Protein AF-A0A7C1G3G1-F1 (afdb_monomer)

Foldseek 3Di:
DVVLVVLLVVLLVLLVLLCLLVVHCPPLVSVVLNVLSVVCVVCVVVDDPVVSVVSSVVSVVSSVVVLVVCLVDRALVSLVSLLLALQADWVVLLQVQQFPDKDWDDDDPDPDDQLQKTKIWTWDWAQFPNDTDIAIEIEIETTQHSDDVSNVSSAEELVSLVVVQVVLVVCLVVQHEYEYEQRDQYHDQDLPPVTPVVSLVVQLVSLLQRLAAYEYEFAEAHASSRSSRPQGLAYEYEQSGWHFNHQLLRQQCVVVVPDPPGDRDPVSSSVSSNVRLTGPVSCCVLLVHVYYQYAPRSGDGSPPSVSSVSVSLVRVVRLLLLQQQLVDPVSNVVLVVCQVVQPDSVSRNSDDDRSRDDPSSSVSSSVSSVVSVVVSVVSVDPPPDPPVVVVVVVVVVVVVVVVCCCVPVVVVVVVVVVVVVVVVVVVPDPDPVVVPVVVVVVVVVPPDDDDDDDDDDDDDDDDDDDDPDPPPDDVPDDPPVSVD

Structure (mmCIF, N/CA/C/O backbone):
data_AF-A0A7C1G3G1-F1
#
_entry.id   AF-A0A7C1G3G1-F1
#
loop_
_atom_site.group_PDB
_atom_site.id
_atom_site.type_symbol
_atom_site.label_atom_id
_atom_site.label_alt_id
_atom_site.label_comp_id
_atom_site.label_asym_id
_atom_site.label_entity_id
_atom_site.label_seq_id
_atom_site.pdbx_PDB_ins_code
_atom_site.Cartn_x
_atom_site.Cartn_y
_atom_site.Cartn_z
_atom_site.occupancy
_atom_site.B_iso_or_equiv
_atom_site.auth_seq_id
_atom_site.auth_comp_id
_atom_site.auth_asym_id
_atom_site.auth_atom_id
_atom_site.pdbx_PDB_model_num
ATOM 1 N N . MET A 1 1 ? 2.566 17.569 -35.378 1.00 78.25 1 MET A N 1
ATOM 2 C CA . MET A 1 1 ? 3.910 17.549 -34.764 1.00 78.25 1 MET A CA 1
ATOM 3 C C . MET A 1 1 ? 3.822 17.383 -33.258 1.00 78.25 1 MET A C 1
ATOM 5 O O . MET A 1 1 ? 4.223 16.331 -32.797 1.00 78.25 1 MET A O 1
ATOM 9 N N . ASN A 1 2 ? 3.215 18.311 -32.506 1.00 82.75 2 ASN A N 1
ATOM 10 C CA . ASN A 1 2 ? 3.097 18.172 -31.040 1.00 82.75 2 ASN A CA 1
ATOM 11 C C . ASN A 1 2 ? 2.426 16.868 -30.572 1.00 82.75 2 ASN A C 1
ATOM 13 O O . ASN A 1 2 ? 2.828 16.317 -29.555 1.00 82.75 2 ASN A O 1
ATOM 17 N N . ASP A 1 3 ? 1.438 16.363 -31.313 1.00 87.31 3 ASP A N 1
ATOM 18 C CA . ASP A 1 3 ? 0.793 15.080 -31.007 1.00 87.31 3 ASP A CA 1
ATOM 19 C C . ASP A 1 3 ? 1.755 13.883 -31.141 1.00 87.31 3 ASP A C 1
ATOM 21 O O . ASP A 1 3 ? 1.901 13.094 -30.213 1.00 87.31 3 ASP A O 1
ATOM 25 N N . PHE A 1 4 ? 2.514 13.817 -32.240 1.00 86.56 4 PHE A N 1
ATOM 26 C CA . PHE A 1 4 ? 3.537 12.786 -32.450 1.00 86.56 4 PHE A CA 1
ATOM 27 C C . PHE A 1 4 ? 4.639 12.827 -31.391 1.00 86.56 4 PHE A C 1
ATOM 29 O O . PHE A 1 4 ? 5.050 11.778 -30.912 1.00 86.56 4 PHE A O 1
ATOM 36 N N . ILE A 1 5 ? 5.066 14.022 -30.970 1.00 87.31 5 ILE A N 1
ATOM 37 C CA . ILE A 1 5 ? 6.054 14.179 -29.892 1.00 87.31 5 ILE A CA 1
ATOM 38 C C . ILE A 1 5 ? 5.519 13.580 -28.587 1.00 87.31 5 ILE A C 1
ATOM 40 O O . ILE A 1 5 ? 6.217 12.806 -27.938 1.00 87.31 5 ILE A O 1
ATOM 44 N N . LYS A 1 6 ? 4.268 13.888 -28.219 1.00 90.56 6 LYS A N 1
ATOM 45 C CA . LYS A 1 6 ? 3.639 13.332 -27.011 1.00 90.56 6 LYS A CA 1
ATOM 46 C C . LYS A 1 6 ? 3.507 11.814 -27.083 1.00 90.56 6 LYS A C 1
ATOM 48 O O . LYS A 1 6 ? 3.772 11.134 -26.096 1.00 90.56 6 LYS A O 1
ATOM 53 N N . ARG A 1 7 ? 3.100 11.274 -28.235 1.00 92.25 7 ARG A N 1
ATOM 54 C CA . ARG A 1 7 ? 3.008 9.822 -28.437 1.00 92.25 7 ARG A CA 1
ATOM 55 C C . ARG A 1 7 ? 4.378 9.151 -28.330 1.00 92.25 7 ARG A C 1
ATOM 57 O O . ARG A 1 7 ? 4.505 8.171 -27.607 1.00 92.25 7 ARG A O 1
ATOM 64 N N . LEU A 1 8 ? 5.410 9.721 -28.952 1.00 90.62 8 LEU A N 1
ATOM 65 C CA . LEU A 1 8 ? 6.776 9.201 -28.880 1.00 90.62 8 LEU A CA 1
ATOM 66 C C . LEU A 1 8 ? 7.323 9.217 -27.444 1.00 90.62 8 LEU A C 1
ATOM 68 O O . LEU A 1 8 ? 7.905 8.233 -27.004 1.00 90.62 8 LEU A O 1
ATOM 72 N N . GLN A 1 9 ? 7.064 10.282 -26.680 1.00 91.44 9 GLN A N 1
ATOM 73 C CA . GLN A 1 9 ? 7.420 10.349 -25.257 1.00 91.44 9 GLN A CA 1
ATOM 74 C C . GLN A 1 9 ? 6.722 9.260 -24.432 1.00 91.44 9 GLN A C 1
ATOM 76 O O . GLN A 1 9 ? 7.356 8.615 -23.599 1.00 91.44 9 GLN A O 1
ATOM 81 N N . LYS A 1 10 ? 5.428 9.011 -24.680 1.00 92.00 10 LYS A N 1
ATOM 82 C CA . LYS A 1 10 ? 4.694 7.915 -24.025 1.00 92.00 10 LYS A CA 1
ATOM 83 C C . LYS A 1 10 ? 5.280 6.552 -24.378 1.00 92.00 10 LYS A C 1
ATOM 85 O O . LYS A 1 10 ? 5.377 5.683 -23.517 1.00 92.00 10 LYS A O 1
ATOM 90 N N . VAL A 1 11 ? 5.668 6.359 -25.633 1.00 93.06 11 VAL A N 1
ATOM 91 C CA . VAL A 1 11 ? 6.323 5.136 -26.101 1.00 93.06 11 VAL A CA 1
ATOM 92 C C . VAL A 1 11 ? 7.673 4.935 -25.405 1.00 93.06 11 VAL A C 1
ATOM 94 O O . VAL A 1 11 ? 7.892 3.868 -24.837 1.00 93.06 11 VAL A O 1
ATOM 97 N N . GLU A 1 12 ? 8.535 5.957 -25.356 1.00 93.00 12 GLU A N 1
ATOM 98 C CA . GLU A 1 12 ? 9.813 5.911 -24.623 1.00 93.00 12 GLU A CA 1
ATOM 99 C C . GLU A 1 12 ? 9.598 5.551 -23.144 1.00 93.00 12 GLU A C 1
ATOM 101 O O . GLU A 1 12 ? 10.278 4.672 -22.612 1.00 93.00 12 GLU A O 1
ATOM 106 N N . GLN A 1 13 ? 8.610 6.170 -22.489 1.00 93.00 13 GLN A N 1
ATOM 107 C CA . GLN A 1 13 ? 8.271 5.886 -21.094 1.00 93.00 13 GLN A CA 1
ATOM 108 C C . GLN A 1 13 ? 7.817 4.433 -20.892 1.00 93.00 13 GLN A C 1
ATOM 110 O O . GLN A 1 13 ? 8.248 3.789 -19.936 1.00 93.00 13 GLN A O 1
ATOM 115 N N . ARG A 1 14 ? 6.985 3.890 -21.792 1.00 93.62 14 ARG A N 1
ATOM 116 C CA . ARG A 1 14 ? 6.524 2.489 -21.745 1.00 93.62 14 ARG A CA 1
ATOM 117 C C . ARG A 1 14 ? 7.677 1.505 -21.931 1.00 93.62 14 ARG A C 1
ATOM 119 O O . ARG A 1 14 ? 7.778 0.536 -21.182 1.00 93.62 14 ARG A O 1
ATOM 126 N N . ILE A 1 15 ? 8.585 1.777 -22.869 1.00 93.62 15 ILE A N 1
ATOM 127 C CA . ILE A 1 15 ? 9.792 0.963 -23.066 1.00 93.62 15 ILE A CA 1
ATOM 128 C C . ILE A 1 15 ? 10.674 1.008 -21.815 1.00 93.62 15 ILE A C 1
ATOM 130 O O . ILE A 1 15 ? 11.073 -0.040 -21.310 1.00 93.62 15 ILE A O 1
ATOM 134 N N . GLY A 1 16 ? 10.941 2.204 -21.281 1.00 93.69 16 GLY A N 1
ATOM 135 C CA . GLY A 1 16 ? 11.713 2.374 -20.049 1.00 93.69 16 GLY A CA 1
ATOM 136 C C . GLY A 1 16 ? 11.087 1.637 -18.863 1.00 93.69 16 GLY A C 1
ATOM 137 O O . GLY A 1 16 ? 11.796 1.006 -18.081 1.00 93.69 16 GLY A O 1
ATOM 138 N N . TYR A 1 17 ? 9.756 1.635 -18.775 1.00 94.62 17 TYR A N 1
ATOM 139 C CA . TYR A 1 17 ? 9.022 0.907 -17.747 1.00 94.62 17 TYR A CA 1
ATOM 140 C C . TYR A 1 17 ? 9.179 -0.616 -17.873 1.00 94.62 17 TYR A C 1
ATOM 142 O O . TYR A 1 17 ? 9.462 -1.286 -16.881 1.00 94.62 17 TYR A O 1
ATOM 150 N N . LEU A 1 18 ? 9.091 -1.169 -19.086 1.00 94.81 18 LEU A N 1
ATOM 151 C CA . LEU A 1 18 ? 9.344 -2.595 -19.322 1.00 94.81 18 LEU A CA 1
ATOM 152 C C . LEU A 1 18 ? 10.787 -2.995 -18.985 1.00 94.81 18 LEU A C 1
ATOM 154 O O . LEU A 1 18 ? 11.003 -4.047 -18.381 1.00 94.81 18 LEU A O 1
ATOM 158 N N . VAL A 1 19 ? 11.767 -2.150 -19.325 1.00 94.56 19 VAL A N 1
ATOM 159 C CA . VAL A 1 19 ? 13.178 -2.362 -18.957 1.00 94.56 19 VAL A CA 1
ATOM 160 C C . VAL A 1 19 ? 13.351 -2.361 -17.437 1.00 94.56 19 VAL A C 1
ATOM 162 O O . VAL A 1 19 ? 14.049 -3.227 -16.914 1.00 94.56 19 VAL A O 1
ATOM 165 N N . HIS A 1 20 ? 12.688 -1.447 -16.722 1.00 93.75 20 HIS A N 1
ATOM 166 C CA . HIS A 1 20 ? 12.688 -1.403 -15.254 1.00 93.75 20 HIS A CA 1
ATOM 167 C C . HIS A 1 20 ? 12.117 -2.687 -14.641 1.00 93.75 20 HIS A C 1
ATOM 169 O O . HIS A 1 20 ? 12.745 -3.284 -13.769 1.00 93.75 20 HIS A O 1
ATOM 175 N N . ILE A 1 21 ? 10.968 -3.163 -15.131 1.00 94.25 21 ILE A N 1
ATOM 176 C CA . ILE A 1 21 ? 10.333 -4.392 -14.629 1.00 94.25 21 ILE A CA 1
ATOM 177 C C . ILE A 1 21 ? 11.225 -5.609 -14.888 1.00 94.25 21 ILE A C 1
ATOM 179 O O . ILE A 1 21 ? 11.499 -6.387 -13.974 1.00 94.25 21 ILE A O 1
ATOM 183 N N . LYS A 1 22 ? 11.715 -5.777 -16.120 1.00 93.12 22 LYS A N 1
ATOM 184 C CA . LYS A 1 22 ? 12.529 -6.942 -16.497 1.00 93.12 22 LYS A CA 1
ATOM 185 C C . LYS A 1 22 ? 13.973 -6.853 -16.012 1.00 93.12 22 LYS A C 1
ATOM 187 O O . LYS A 1 22 ? 14.664 -7.866 -16.007 1.00 93.12 22 LYS A O 1
ATOM 192 N N . ASN A 1 23 ? 14.419 -5.672 -15.583 1.00 90.50 23 ASN A N 1
ATOM 193 C CA . ASN A 1 23 ? 15.797 -5.388 -15.186 1.00 90.50 23 ASN A CA 1
ATOM 194 C C . ASN A 1 23 ? 16.825 -5.776 -16.275 1.00 90.50 23 ASN A C 1
ATOM 196 O O . ASN A 1 23 ? 17.948 -6.182 -15.986 1.00 90.50 23 ASN A O 1
ATOM 200 N N . THR A 1 24 ? 16.417 -5.697 -17.546 1.00 88.75 24 THR A N 1
ATOM 201 C CA . THR A 1 24 ? 17.253 -5.970 -18.721 1.00 88.75 24 THR A CA 1
ATOM 202 C C . THR A 1 24 ? 16.674 -5.286 -19.959 1.00 88.75 24 THR A C 1
ATOM 204 O O . THR A 1 24 ? 15.461 -5.121 -20.085 1.00 88.75 24 THR A O 1
ATOM 207 N N . ASN A 1 25 ? 17.541 -4.921 -20.902 1.00 86.56 25 ASN A N 1
ATOM 208 C CA . ASN A 1 25 ? 17.170 -4.356 -22.203 1.00 86.56 25 ASN A CA 1
ATOM 209 C C . ASN A 1 25 ? 17.058 -5.412 -23.320 1.00 86.56 25 ASN A C 1
ATOM 211 O O . ASN A 1 25 ? 16.616 -5.096 -24.422 1.00 86.56 25 ASN A O 1
ATOM 215 N N . SER A 1 26 ? 17.451 -6.662 -23.059 1.00 86.25 26 SER A N 1
ATOM 216 C CA . SER A 1 26 ? 17.442 -7.737 -24.061 1.00 86.25 26 SER A CA 1
ATOM 217 C C . SER A 1 26 ? 16.112 -8.490 -24.147 1.00 86.25 26 SER A C 1
ATOM 219 O O . SER A 1 26 ? 15.889 -9.253 -25.087 1.00 86.25 26 SER A O 1
ATOM 221 N N . TRP A 1 27 ? 15.210 -8.289 -23.185 1.00 89.31 27 TRP A N 1
ATOM 222 C CA . TRP A 1 27 ? 13.922 -8.974 -23.164 1.00 89.31 27 TRP A CA 1
ATOM 223 C C . TRP A 1 27 ? 13.028 -8.483 -24.306 1.00 89.31 27 TRP A C 1
ATOM 225 O O . TRP A 1 27 ? 12.878 -7.283 -24.499 1.00 89.31 27 TRP A O 1
ATOM 235 N N . GLY A 1 28 ? 12.442 -9.400 -25.079 1.00 83.31 28 GLY A N 1
ATOM 236 C CA . GLY A 1 28 ? 11.433 -9.063 -26.091 1.00 83.31 28 GLY A CA 1
ATOM 237 C C . GLY A 1 28 ? 11.884 -8.087 -27.186 1.00 83.31 28 GLY A C 1
ATOM 238 O O . GLY A 1 28 ? 11.034 -7.417 -27.759 1.00 83.31 28 GLY A O 1
ATOM 239 N N . ASN A 1 29 ? 13.187 -7.991 -27.478 1.00 87.88 29 ASN A N 1
ATOM 240 C CA . ASN A 1 29 ? 13.772 -6.992 -28.385 1.00 87.88 29 ASN A CA 1
ATOM 241 C C . ASN A 1 29 ? 13.572 -5.528 -27.934 1.00 87.88 29 ASN A C 1
ATOM 243 O O . ASN A 1 29 ? 13.525 -4.626 -28.766 1.00 87.88 29 ASN A O 1
ATOM 247 N N . LEU A 1 30 ? 13.479 -5.254 -26.627 1.00 90.44 30 LEU A N 1
ATOM 248 C CA . LEU A 1 30 ? 13.356 -3.878 -26.120 1.00 90.44 30 LEU A CA 1
ATOM 249 C C . LEU A 1 30 ? 14.472 -2.955 -26.637 1.00 90.44 30 LEU A C 1
ATOM 251 O O . LEU A 1 30 ? 14.193 -1.811 -26.984 1.00 90.44 30 LEU A O 1
ATOM 255 N N . SER A 1 31 ? 15.702 -3.455 -26.771 1.00 90.81 31 SER A N 1
ATOM 256 C CA . SER A 1 31 ? 16.822 -2.700 -27.343 1.00 90.81 31 SER A CA 1
ATOM 257 C C . SER A 1 31 ? 16.585 -2.237 -28.785 1.00 90.81 31 SER A C 1
ATOM 259 O O . SER A 1 31 ? 16.980 -1.123 -29.129 1.00 90.81 31 SER A O 1
ATOM 261 N N . SER A 1 32 ? 15.916 -3.036 -29.627 1.00 91.00 32 SER A N 1
ATOM 262 C CA . SER A 1 32 ? 15.587 -2.604 -30.991 1.00 91.00 32 SER A CA 1
ATOM 263 C C . SER A 1 32 ? 14.496 -1.542 -30.973 1.00 91.00 32 SER A C 1
ATOM 265 O O . SER A 1 32 ? 14.632 -0.535 -31.651 1.00 91.00 32 SER A O 1
ATOM 267 N N . PHE A 1 33 ? 13.467 -1.702 -30.132 1.00 91.38 33 PHE A N 1
ATOM 268 C CA . PHE A 1 33 ? 12.423 -0.685 -29.980 1.00 91.38 33 PHE A CA 1
ATOM 269 C C . PHE A 1 33 ? 12.975 0.649 -29.457 1.00 91.38 33 PHE A C 1
ATOM 271 O O . PHE A 1 33 ? 12.509 1.702 -29.888 1.00 91.38 33 PHE A O 1
ATOM 278 N N . GLN A 1 34 ? 13.978 0.627 -28.569 1.00 90.81 34 GLN A N 1
ATOM 279 C CA . GLN A 1 34 ? 14.688 1.838 -28.134 1.00 90.81 34 GLN A CA 1
ATOM 280 C C . GLN A 1 34 ? 15.394 2.521 -29.309 1.00 90.81 34 GLN A C 1
ATOM 282 O O . GLN A 1 34 ? 15.187 3.713 -29.528 1.00 90.81 34 GLN A O 1
ATOM 287 N N . ALA A 1 35 ? 16.161 1.762 -30.097 1.00 91.50 35 ALA A N 1
ATOM 288 C CA . ALA A 1 35 ? 16.856 2.287 -31.270 1.00 91.50 35 ALA A CA 1
ATOM 289 C C . ALA A 1 35 ? 15.880 2.834 -32.328 1.00 91.50 35 ALA A C 1
ATOM 291 O O . ALA A 1 35 ? 16.115 3.901 -32.895 1.00 91.50 35 ALA A O 1
ATOM 292 N N . ASP A 1 36 ? 14.756 2.149 -32.553 1.00 90.44 36 ASP A N 1
ATOM 293 C CA . ASP A 1 36 ? 13.708 2.589 -33.475 1.00 90.44 36 ASP A CA 1
ATOM 294 C C . ASP A 1 36 ? 13.065 3.904 -33.000 1.00 90.44 36 ASP A C 1
ATOM 296 O O . ASP A 1 36 ? 12.832 4.809 -33.804 1.00 90.44 36 ASP A O 1
ATOM 300 N N . CYS A 1 37 ? 12.825 4.054 -31.692 1.00 90.50 37 CYS A N 1
ATOM 301 C CA . CYS A 1 37 ? 12.308 5.298 -31.117 1.00 90.50 37 CYS A CA 1
ATOM 302 C C . CYS A 1 37 ? 13.300 6.455 -31.252 1.00 90.50 37 CYS A C 1
ATOM 304 O O . CYS A 1 37 ? 12.902 7.552 -31.647 1.00 90.50 37 CYS A O 1
ATOM 306 N N . GLU A 1 38 ? 14.584 6.218 -30.974 1.00 90.31 38 GLU A N 1
ATOM 307 C CA . GLU A 1 38 ? 15.638 7.221 -31.155 1.00 90.31 38 GLU A CA 1
ATOM 308 C C . GLU A 1 38 ? 15.768 7.640 -32.623 1.00 90.31 38 GLU A C 1
ATOM 310 O O . GLU A 1 38 ? 15.853 8.832 -32.931 1.00 90.31 38 GLU A O 1
ATOM 315 N N . HIS A 1 39 ? 15.707 6.679 -33.547 1.00 90.56 39 HIS A N 1
ATOM 316 C CA . HIS A 1 39 ? 15.705 6.959 -34.978 1.00 90.56 39 HIS A CA 1
ATOM 317 C C . HIS A 1 39 ? 14.499 7.819 -35.380 1.00 90.56 39 HIS A C 1
ATOM 319 O O . HIS A 1 39 ? 14.674 8.837 -36.051 1.00 90.56 39 HIS A O 1
ATOM 325 N N . LEU A 1 40 ? 13.285 7.466 -34.939 1.00 88.50 40 LEU A N 1
ATOM 326 C CA . LEU A 1 40 ? 12.081 8.260 -35.216 1.00 88.50 40 LEU A CA 1
ATOM 327 C C . LEU A 1 40 ? 12.160 9.670 -34.629 1.00 88.50 40 LEU A C 1
ATOM 329 O O . LEU A 1 40 ? 11.680 10.611 -35.258 1.00 88.50 40 LEU A O 1
ATOM 333 N N . LYS A 1 41 ? 12.782 9.837 -33.459 1.00 87.88 41 LYS A N 1
ATOM 334 C CA . LYS A 1 41 ? 12.999 11.144 -32.826 1.00 87.88 41 LYS A CA 1
ATOM 335 C C . LYS A 1 41 ? 13.903 12.038 -33.670 1.00 87.88 41 LYS A C 1
ATOM 337 O O . LYS A 1 41 ? 13.589 13.211 -33.865 1.00 87.88 41 LYS A O 1
ATOM 342 N N . ASN A 1 42 ? 14.990 11.472 -34.193 1.00 88.19 42 ASN A N 1
ATOM 343 C CA . ASN A 1 42 ? 15.970 12.188 -35.008 1.00 88.19 42 ASN A CA 1
ATOM 344 C C . ASN A 1 42 ? 15.436 12.501 -36.413 1.00 88.19 42 ASN A C 1
ATOM 346 O O . ASN A 1 42 ? 15.626 13.608 -36.904 1.00 88.19 42 ASN A O 1
ATOM 350 N N . ALA A 1 43 ? 14.716 11.562 -37.032 1.00 87.38 43 ALA A N 1
ATOM 351 C CA . ALA A 1 43 ? 14.161 11.707 -38.379 1.00 87.38 43 ALA A CA 1
ATOM 352 C C . ALA A 1 43 ? 12.785 12.410 -38.415 1.00 87.38 43 ALA A C 1
ATOM 354 O O . ALA A 1 43 ? 12.192 12.575 -39.482 1.00 87.38 43 ALA A O 1
ATOM 355 N N . MET A 1 44 ? 12.254 12.837 -37.263 1.00 82.94 44 MET A N 1
ATOM 356 C CA . MET A 1 44 ? 10.877 13.330 -37.121 1.00 82.94 44 MET A CA 1
ATOM 357 C C . MET A 1 44 ? 10.545 14.516 -38.043 1.00 82.94 44 MET A C 1
ATOM 359 O O . MET A 1 44 ? 9.398 14.659 -38.467 1.00 82.94 44 MET A O 1
ATOM 363 N N . PHE A 1 45 ? 11.523 15.379 -38.331 1.00 82.56 45 PHE A N 1
ATOM 364 C CA . PHE A 1 45 ? 11.342 16.570 -39.171 1.00 82.56 45 PHE A CA 1
ATOM 365 C C . PHE A 1 45 ? 11.585 16.314 -40.665 1.00 82.56 45 PHE A C 1
ATOM 367 O O . PHE A 1 45 ? 11.151 17.123 -41.484 1.00 82.56 45 PHE A O 1
ATOM 374 N N . ASP A 1 46 ? 12.201 15.181 -41.009 1.00 84.81 46 ASP A N 1
ATOM 375 C CA . ASP A 1 46 ? 12.594 14.831 -42.379 1.00 84.81 46 ASP A CA 1
ATOM 376 C C . ASP A 1 46 ? 11.618 13.839 -43.042 1.00 84.81 46 ASP A C 1
ATOM 378 O O . ASP A 1 46 ? 11.642 13.637 -44.257 1.00 84.81 46 ASP A O 1
ATOM 382 N N . MET A 1 47 ? 10.736 13.211 -42.256 1.00 83.81 47 MET A N 1
ATOM 383 C CA . MET A 1 47 ? 9.783 12.198 -42.719 1.00 83.81 47 MET A CA 1
ATOM 384 C C . MET A 1 47 ? 8.397 12.778 -43.037 1.00 83.81 47 MET A C 1
ATOM 386 O O . MET A 1 47 ? 7.928 13.731 -42.411 1.00 83.81 47 MET A O 1
ATOM 390 N N . SER A 1 48 ? 7.682 12.150 -43.981 1.00 87.69 48 SER A N 1
ATOM 391 C CA . SER A 1 48 ? 6.266 12.465 -44.203 1.00 87.69 48 SER A CA 1
ATOM 392 C C . SER A 1 48 ? 5.417 12.050 -42.997 1.00 87.69 48 SER A C 1
ATOM 394 O O . SER A 1 48 ? 5.729 11.088 -42.286 1.00 87.69 48 SER A O 1
ATOM 396 N N . ARG A 1 49 ? 4.308 12.761 -42.766 1.00 85.81 49 ARG A N 1
ATOM 397 C CA . ARG A 1 49 ? 3.429 12.511 -41.611 1.00 85.81 49 ARG A CA 1
ATOM 398 C C . ARG A 1 49 ? 2.817 11.115 -41.645 1.00 85.81 49 ARG A C 1
ATOM 400 O O . ARG A 1 49 ? 2.671 10.492 -40.600 1.00 85.81 49 ARG A O 1
ATOM 407 N N . GLU A 1 50 ? 2.489 10.625 -42.833 1.00 87.69 50 GLU A N 1
ATOM 408 C CA . GLU A 1 50 ? 1.902 9.303 -43.047 1.00 87.69 50 GLU A CA 1
ATOM 409 C C . GLU A 1 50 ? 2.903 8.205 -42.686 1.00 87.69 50 GLU A C 1
ATOM 411 O O . GLU A 1 50 ? 2.540 7.211 -42.058 1.00 87.69 50 GLU A O 1
ATOM 416 N N . ARG A 1 51 ? 4.180 8.401 -43.039 1.00 87.56 51 ARG A N 1
ATOM 417 C CA . ARG A 1 51 ? 5.234 7.444 -42.715 1.00 87.56 51 ARG A CA 1
ATOM 418 C C . ARG A 1 51 ? 5.544 7.436 -41.221 1.00 87.56 51 ARG A C 1
ATOM 420 O O . ARG A 1 51 ? 5.642 6.360 -40.640 1.00 87.56 51 ARG A O 1
ATOM 427 N N . LEU A 1 52 ? 5.637 8.618 -40.610 1.00 87.19 52 LEU A N 1
ATOM 428 C CA . LEU A 1 52 ? 5.854 8.770 -39.171 1.00 87.19 52 LEU A CA 1
ATOM 429 C C . LEU A 1 52 ? 4.737 8.096 -38.362 1.00 87.19 52 LEU A C 1
ATOM 431 O O . LEU A 1 52 ? 5.023 7.359 -37.425 1.00 87.19 52 LEU A O 1
ATOM 435 N N . ALA A 1 53 ? 3.475 8.306 -38.751 1.00 89.38 53 ALA A N 1
ATOM 436 C CA . ALA A 1 53 ? 2.333 7.658 -38.113 1.00 89.38 53 ALA A CA 1
ATOM 437 C C . ALA A 1 53 ? 2.400 6.129 -38.245 1.00 89.38 53 ALA A C 1
ATOM 439 O O . ALA A 1 53 ? 2.279 5.428 -37.247 1.00 89.38 53 ALA A O 1
ATOM 440 N N . ALA A 1 54 ? 2.668 5.614 -39.449 1.00 91.56 54 ALA A N 1
ATOM 441 C CA . ALA A 1 54 ? 2.728 4.176 -39.691 1.00 91.56 54 ALA A CA 1
ATOM 442 C C . ALA A 1 54 ? 3.853 3.476 -38.911 1.00 91.56 54 ALA A C 1
ATOM 444 O O . ALA A 1 54 ? 3.664 2.359 -38.432 1.00 91.56 54 ALA A O 1
ATOM 445 N N . ASP A 1 55 ? 5.031 4.092 -38.799 1.00 90.19 55 ASP A N 1
ATOM 446 C CA . ASP A 1 55 ? 6.143 3.503 -38.049 1.00 90.19 55 ASP A CA 1
ATOM 447 C C . ASP A 1 55 ? 5.919 3.608 -36.528 1.00 90.19 55 ASP A C 1
ATOM 449 O O . ASP A 1 55 ? 6.212 2.659 -35.801 1.00 90.19 55 ASP A O 1
ATOM 453 N N . LEU A 1 56 ? 5.285 4.684 -36.051 1.00 91.31 56 LEU A N 1
ATOM 454 C CA . LEU A 1 56 ? 4.883 4.819 -34.650 1.00 91.31 56 LEU A CA 1
ATOM 455 C C . LEU A 1 56 ? 3.805 3.799 -34.248 1.00 91.31 56 LEU A C 1
ATOM 457 O O . LEU A 1 56 ? 3.932 3.162 -33.205 1.00 91.31 56 LEU A O 1
ATOM 461 N N . ASP A 1 57 ? 2.794 3.581 -35.093 1.00 93.44 57 ASP A N 1
ATOM 462 C CA . ASP A 1 57 ? 1.734 2.592 -34.852 1.00 93.44 57 ASP A CA 1
ATOM 463 C C . ASP A 1 57 ? 2.303 1.164 -34.756 1.00 93.44 57 ASP A C 1
ATOM 465 O O . ASP A 1 57 ? 1.855 0.358 -33.932 1.00 93.44 57 ASP A O 1
ATOM 469 N N . LYS A 1 58 ? 3.329 0.839 -35.559 1.00 93.44 58 LYS A N 1
ATOM 470 C CA . LYS A 1 58 ? 4.034 -0.453 -35.473 1.00 93.44 58 LYS A CA 1
ATOM 471 C C . LYS A 1 58 ? 4.722 -0.629 -34.124 1.00 93.44 58 LYS A C 1
ATOM 473 O O . LYS A 1 58 ? 4.587 -1.691 -33.516 1.00 93.44 58 LYS A O 1
ATOM 478 N N . ILE A 1 59 ? 5.438 0.394 -33.655 1.00 92.69 59 ILE A N 1
ATOM 479 C CA . ILE A 1 59 ? 6.129 0.358 -32.361 1.00 92.69 59 ILE A CA 1
ATOM 480 C C . ILE A 1 59 ? 5.112 0.255 -31.221 1.00 92.69 59 ILE A C 1
ATOM 482 O O . ILE A 1 59 ? 5.247 -0.609 -30.357 1.00 92.69 59 ILE A O 1
ATOM 486 N N . GLU A 1 60 ? 4.052 1.065 -31.242 1.00 93.81 60 GLU A N 1
ATOM 487 C CA . GLU A 1 60 ? 2.993 1.030 -30.227 1.00 93.81 60 GLU A CA 1
ATOM 488 C C . GLU A 1 60 ? 2.307 -0.341 -30.151 1.00 93.81 60 GLU A C 1
ATOM 490 O O . GLU A 1 60 ? 2.063 -0.843 -29.050 1.00 93.81 60 GLU A O 1
ATOM 495 N N . THR A 1 61 ? 2.044 -0.970 -31.301 1.00 95.12 61 THR A N 1
ATOM 496 C CA . THR A 1 61 ? 1.466 -2.321 -31.378 1.00 95.12 61 THR A CA 1
ATOM 497 C C . THR A 1 61 ? 2.430 -3.373 -30.830 1.00 95.12 61 THR A C 1
ATOM 499 O O . THR A 1 61 ? 2.021 -4.243 -30.058 1.00 95.12 61 THR A O 1
ATOM 502 N N . GLY A 1 62 ? 3.716 -3.284 -31.188 1.00 94.00 62 GLY A N 1
ATOM 503 C CA . GLY A 1 62 ? 4.759 -4.179 -30.684 1.00 94.00 62 GLY A CA 1
ATOM 504 C C . GLY A 1 62 ? 4.910 -4.094 -29.164 1.00 94.00 62 GLY A C 1
ATOM 505 O O . GLY A 1 62 ? 4.916 -5.118 -28.483 1.00 94.00 62 GLY A O 1
ATOM 506 N N . ILE A 1 63 ? 4.934 -2.879 -28.616 1.00 93.69 63 ILE A N 1
ATOM 507 C CA . ILE A 1 63 ? 5.017 -2.650 -27.169 1.00 93.69 63 ILE A CA 1
ATOM 508 C C . ILE A 1 63 ? 3.757 -3.143 -26.467 1.00 93.69 63 ILE A C 1
ATOM 510 O O . ILE A 1 63 ? 3.871 -3.837 -25.465 1.00 93.69 63 ILE A O 1
ATOM 514 N N . ALA A 1 64 ? 2.564 -2.866 -26.999 1.00 93.94 64 ALA A N 1
ATOM 515 C CA . ALA A 1 64 ? 1.318 -3.356 -26.406 1.00 93.94 64 ALA A CA 1
ATOM 516 C C . ALA A 1 64 ? 1.266 -4.895 -26.341 1.00 93.94 64 ALA A C 1
ATOM 518 O O . ALA A 1 64 ? 0.712 -5.466 -25.401 1.00 93.94 64 ALA A O 1
ATOM 519 N N . PHE A 1 65 ? 1.850 -5.581 -27.326 1.00 94.06 65 PHE A N 1
ATOM 520 C CA . PHE A 1 65 ? 2.001 -7.034 -27.292 1.00 94.06 65 PHE A CA 1
ATOM 521 C C . PHE A 1 65 ? 2.986 -7.486 -26.203 1.00 94.06 65 PHE A C 1
ATOM 523 O O . PHE A 1 65 ? 2.681 -8.409 -25.445 1.00 94.06 65 PHE A O 1
ATOM 530 N N . LEU A 1 66 ? 4.143 -6.827 -26.094 1.00 93.62 66 LEU A N 1
ATOM 531 C CA . LEU A 1 66 ? 5.127 -7.121 -25.050 1.00 93.62 66 LEU A CA 1
ATOM 532 C C . LEU A 1 66 ? 4.573 -6.874 -23.648 1.00 93.62 66 LEU A C 1
ATOM 534 O O . LEU A 1 66 ? 4.775 -7.695 -22.766 1.00 93.62 66 LEU A O 1
ATOM 538 N N . GLU A 1 67 ? 3.834 -5.794 -23.443 1.00 94.31 67 GLU A N 1
ATOM 539 C CA . GLU A 1 67 ? 3.191 -5.473 -22.171 1.00 94.31 67 GLU A CA 1
ATOM 540 C C . GLU A 1 67 ? 2.239 -6.587 -21.710 1.00 94.31 67 GLU A C 1
ATOM 542 O O . GLU A 1 67 ? 2.348 -7.059 -20.580 1.00 94.31 67 GLU A O 1
ATOM 547 N N . LYS A 1 68 ? 1.382 -7.098 -22.606 1.00 94.38 68 LYS A N 1
ATOM 548 C CA . LYS A 1 68 ? 0.502 -8.246 -22.314 1.00 94.38 68 LYS A CA 1
ATOM 549 C C . LYS A 1 68 ? 1.285 -9.512 -21.982 1.00 94.38 68 LYS A C 1
ATOM 551 O O . LYS A 1 68 ? 0.982 -10.189 -21.007 1.00 94.38 68 LYS A O 1
ATOM 556 N N . ARG A 1 69 ? 2.328 -9.808 -22.758 1.00 93.88 69 ARG A N 1
ATOM 557 C CA . ARG A 1 69 ? 3.197 -10.964 -22.505 1.00 93.88 69 ARG A CA 1
ATOM 558 C C . ARG A 1 69 ? 3.966 -10.836 -21.186 1.00 93.88 69 ARG A C 1
ATOM 560 O O . ARG A 1 69 ? 4.271 -11.844 -20.555 1.00 93.88 69 ARG A O 1
ATOM 567 N N . CYS A 1 70 ? 4.322 -9.615 -20.794 1.00 93.31 70 CYS A N 1
ATOM 568 C CA . CYS A 1 70 ? 4.967 -9.336 -19.519 1.00 93.31 70 CYS A CA 1
ATOM 569 C C . CYS A 1 70 ? 4.012 -9.648 -18.363 1.00 93.31 70 CYS A C 1
ATOM 571 O O . CYS A 1 70 ? 4.412 -10.367 -17.452 1.00 93.31 70 CYS A O 1
ATOM 573 N N . GLU A 1 71 ? 2.767 -9.171 -18.449 1.00 92.94 71 GLU A N 1
ATOM 574 C CA . GLU A 1 71 ? 1.710 -9.370 -17.448 1.00 92.94 71 GLU A CA 1
ATOM 575 C C . GLU A 1 71 ? 1.427 -10.858 -17.174 1.00 92.94 71 GLU A C 1
ATOM 577 O O . GLU A 1 71 ? 1.403 -11.292 -16.023 1.00 92.94 71 GLU A O 1
ATOM 582 N N . GLU A 1 72 ? 1.284 -11.666 -18.230 1.00 91.12 72 GLU A N 1
ATOM 583 C CA . GLU A 1 72 ? 0.990 -13.107 -18.130 1.00 91.12 72 GLU A CA 1
ATOM 584 C C . GLU A 1 72 ? 2.066 -13.907 -17.373 1.00 91.12 72 GLU A C 1
ATOM 586 O O . GLU A 1 72 ? 1.780 -14.973 -16.827 1.00 91.12 72 GLU A O 1
ATOM 591 N N . GLY A 1 73 ? 3.303 -13.406 -17.351 1.00 88.12 73 GLY A N 1
ATOM 592 C CA . GLY A 1 73 ? 4.471 -14.091 -16.802 1.00 88.12 73 GLY A CA 1
ATOM 593 C C . GLY A 1 73 ? 5.166 -13.347 -15.665 1.00 88.12 73 GLY A C 1
ATOM 594 O O . GLY A 1 73 ? 6.358 -13.578 -15.470 1.00 88.12 73 GLY A O 1
ATOM 595 N N . LEU A 1 74 ? 4.473 -12.444 -14.958 1.00 94.31 74 LEU A N 1
ATOM 596 C CA . LEU A 1 74 ? 5.077 -11.649 -13.884 1.00 94.31 74 LEU A CA 1
ATOM 597 C C . LEU A 1 74 ? 5.600 -12.525 -12.741 1.00 94.31 74 LEU A C 1
ATOM 599 O O . LEU A 1 74 ? 4.829 -13.202 -12.053 1.00 94.31 74 LEU A O 1
ATOM 603 N N . THR A 1 75 ? 6.904 -12.442 -12.483 1.00 95.12 75 THR A N 1
ATOM 604 C CA . THR A 1 75 ? 7.516 -13.067 -11.302 1.00 95.12 75 THR A CA 1
ATOM 605 C C . THR A 1 75 ? 7.247 -12.238 -10.035 1.00 95.12 75 THR A C 1
ATOM 607 O O . THR A 1 75 ? 6.964 -11.038 -10.120 1.00 95.12 75 THR A O 1
ATOM 610 N N . PRO A 1 76 ? 7.367 -12.816 -8.823 1.00 95.94 76 PRO A N 1
ATOM 611 C CA . PRO A 1 76 ? 7.233 -12.055 -7.580 1.00 95.94 76 PRO A CA 1
ATOM 612 C C . PRO A 1 76 ? 8.202 -10.871 -7.485 1.00 95.94 76 PRO A C 1
ATOM 614 O O . PRO A 1 76 ? 7.817 -9.801 -7.024 1.00 95.94 76 PRO A O 1
ATOM 617 N N . MET A 1 77 ? 9.438 -11.019 -7.974 1.00 95.56 77 MET A N 1
ATOM 618 C CA . MET A 1 77 ? 10.407 -9.919 -7.977 1.00 95.56 77 MET A CA 1
ATOM 619 C C . MET A 1 77 ? 10.054 -8.832 -9.004 1.00 95.56 77 MET A C 1
ATOM 621 O O . MET A 1 77 ? 10.283 -7.649 -8.764 1.00 95.56 77 MET A O 1
ATOM 625 N N . GLU A 1 78 ? 9.458 -9.200 -10.137 1.00 96.00 78 GLU A N 1
ATOM 626 C CA . GLU A 1 78 ? 8.945 -8.228 -11.109 1.00 96.00 78 GLU A CA 1
ATOM 627 C C . GLU A 1 78 ? 7.773 -7.421 -10.535 1.00 96.00 78 GLU A C 1
ATOM 629 O O . GLU A 1 78 ? 7.733 -6.206 -10.721 1.00 96.00 78 GLU A O 1
ATOM 634 N N . ARG A 1 79 ? 6.891 -8.049 -9.743 1.00 96.88 79 ARG A N 1
ATOM 635 C CA . ARG A 1 79 ? 5.845 -7.347 -8.972 1.00 96.88 79 ARG A CA 1
ATOM 636 C C . ARG A 1 79 ? 6.441 -6.357 -7.967 1.00 96.88 79 ARG A C 1
ATOM 638 O O . ARG A 1 79 ? 6.018 -5.207 -7.914 1.00 96.88 79 ARG A O 1
ATOM 645 N N . VAL A 1 80 ? 7.503 -6.742 -7.252 1.00 96.19 80 VAL A N 1
ATOM 646 C CA . VAL A 1 80 ? 8.253 -5.817 -6.375 1.00 96.19 80 VAL A CA 1
ATOM 647 C C . VAL A 1 80 ? 8.774 -4.606 -7.162 1.00 96.19 80 VAL A C 1
ATOM 649 O O . VAL A 1 80 ? 8.666 -3.474 -6.693 1.00 96.19 80 VAL A O 1
ATOM 652 N N . ARG A 1 81 ? 9.301 -4.807 -8.377 1.00 95.94 81 ARG A N 1
ATOM 653 C CA . ARG A 1 81 ? 9.781 -3.707 -9.235 1.00 95.94 81 ARG A CA 1
ATOM 654 C C . ARG A 1 81 ? 8.640 -2.814 -9.734 1.00 95.94 81 ARG A C 1
ATOM 656 O O . ARG A 1 81 ? 8.837 -1.600 -9.792 1.00 95.94 81 ARG A O 1
ATOM 663 N N . ILE A 1 82 ? 7.469 -3.376 -10.050 1.00 96.50 82 ILE A N 1
ATOM 664 C CA . ILE A 1 82 ? 6.250 -2.609 -10.375 1.00 96.50 82 ILE A CA 1
ATOM 665 C C . ILE A 1 82 ? 5.882 -1.696 -9.201 1.00 96.50 82 ILE A C 1
ATOM 667 O O . ILE A 1 82 ? 5.711 -0.492 -9.393 1.00 96.50 82 ILE A O 1
ATOM 671 N N . VAL A 1 83 ? 5.833 -2.255 -7.988 1.00 95.69 83 VAL A N 1
ATOM 672 C CA . VAL A 1 83 ? 5.471 -1.532 -6.760 1.00 95.69 83 VAL A CA 1
ATOM 673 C C . VAL A 1 83 ? 6.443 -0.396 -6.451 1.00 95.69 83 VAL A C 1
ATOM 675 O O . VAL A 1 83 ? 6.018 0.696 -6.098 1.00 95.69 83 VAL A O 1
ATOM 678 N N . ARG A 1 84 ? 7.744 -0.626 -6.639 1.00 93.56 84 ARG A 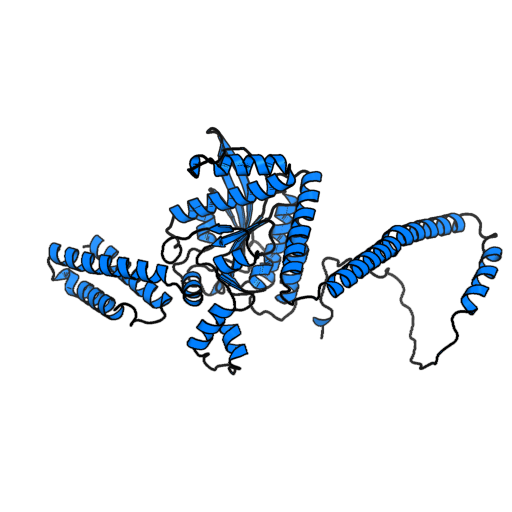N 1
ATOM 679 C CA . ARG A 1 84 ? 8.795 0.367 -6.366 1.00 93.56 84 ARG A CA 1
ATOM 680 C C . ARG A 1 84 ? 9.034 1.354 -7.511 1.00 93.56 84 ARG A C 1
ATOM 682 O O . ARG A 1 84 ? 10.024 2.083 -7.499 1.00 93.56 84 ARG A O 1
ATOM 689 N N . SER A 1 85 ? 8.191 1.355 -8.541 1.00 93.81 85 SER A N 1
ATOM 690 C CA . SER A 1 85 ? 8.344 2.291 -9.651 1.00 93.81 85 SER A CA 1
ATOM 691 C C . SER A 1 85 ? 7.895 3.703 -9.259 1.00 93.81 85 SER A C 1
ATOM 693 O O . SER A 1 85 ? 6.796 3.848 -8.730 1.00 93.81 85 SER A O 1
ATOM 695 N N . PRO A 1 86 ? 8.640 4.761 -9.635 1.00 90.62 86 PRO A N 1
ATOM 696 C CA . PRO A 1 86 ? 8.189 6.147 -9.465 1.00 90.62 86 PRO A CA 1
ATOM 697 C C . PRO A 1 86 ? 6.891 6.481 -10.215 1.00 90.62 86 PRO A C 1
ATOM 699 O O . PRO A 1 86 ? 6.223 7.458 -9.892 1.00 90.62 86 PRO A O 1
ATOM 702 N N . LEU A 1 87 ? 6.541 5.684 -11.233 1.00 92.44 87 LEU A N 1
ATOM 703 C CA . LEU A 1 87 ? 5.303 5.850 -12.000 1.00 92.44 87 LEU A CA 1
ATOM 704 C C . LEU A 1 87 ? 4.068 5.314 -11.272 1.00 92.44 87 LEU A C 1
ATOM 706 O O . LEU A 1 87 ? 2.952 5.557 -11.729 1.00 92.44 87 LEU A O 1
ATOM 710 N N . ARG A 1 88 ? 4.258 4.551 -10.192 1.00 94.88 88 ARG A N 1
ATOM 711 C CA . ARG A 1 88 ? 3.155 4.064 -9.374 1.00 94.88 88 ARG A CA 1
ATOM 712 C C . ARG A 1 88 ? 2.514 5.230 -8.629 1.00 94.88 88 ARG A C 1
ATOM 714 O O . ARG A 1 88 ? 3.185 6.195 -8.270 1.00 94.88 88 ARG A O 1
ATOM 721 N N . PHE A 1 89 ? 1.210 5.126 -8.409 1.00 96.56 89 PHE A N 1
ATOM 722 C CA . PHE A 1 89 ? 0.489 6.062 -7.557 1.00 96.56 89 PHE A CA 1
ATOM 723 C C . PHE A 1 89 ? 1.007 6.028 -6.107 1.00 96.56 89 PHE A C 1
ATOM 725 O O . PHE A 1 89 ? 1.481 5.006 -5.607 1.00 96.56 89 PHE A O 1
ATOM 732 N N . SER A 1 90 ? 0.853 7.154 -5.430 1.00 96.38 90 SER A N 1
ATOM 733 C CA . SER A 1 90 ? 1.176 7.394 -4.029 1.00 96.38 90 SER A CA 1
ATOM 734 C C . SER A 1 90 ? -0.089 7.452 -3.158 1.00 96.38 90 SER A C 1
ATOM 736 O O . SER A 1 90 ? -1.219 7.338 -3.648 1.00 96.38 90 SER A O 1
ATOM 738 N N . LEU A 1 91 ? 0.063 7.629 -1.842 1.00 96.94 91 LEU A N 1
ATOM 739 C CA . LEU A 1 91 ? -1.084 7.831 -0.950 1.00 96.94 91 LEU A CA 1
ATOM 740 C C . LEU A 1 91 ? -1.755 9.184 -1.225 1.00 96.94 91 LEU A C 1
ATOM 742 O O . LEU A 1 91 ? -2.980 9.291 -1.155 1.00 96.94 91 LEU A O 1
ATOM 746 N N . LYS A 1 92 ? -0.988 10.199 -1.613 1.00 95.88 92 LYS A N 1
ATOM 747 C CA . LYS A 1 92 ? -1.517 11.494 -2.025 1.00 95.88 92 LYS A CA 1
ATOM 748 C C . LYS A 1 92 ? -2.436 11.373 -3.243 1.00 95.88 92 LYS A C 1
ATOM 750 O O . LYS A 1 92 ? -3.540 11.910 -3.205 1.00 95.88 92 LYS A O 1
ATOM 755 N N . ASP A 1 93 ? -2.052 10.593 -4.254 1.00 97.19 93 ASP A N 1
ATOM 756 C CA . ASP A 1 93 ? -2.919 10.340 -5.417 1.00 97.19 93 ASP A CA 1
ATOM 757 C C . ASP A 1 93 ? -4.234 9.665 -5.004 1.00 97.19 93 ASP A C 1
ATOM 759 O O . ASP A 1 93 ? -5.304 9.988 -5.521 1.00 97.19 93 ASP A O 1
ATOM 763 N N . ILE A 1 94 ? -4.186 8.750 -4.030 1.00 97.62 94 ILE A N 1
ATOM 764 C CA . ILE A 1 94 ? -5.395 8.149 -3.461 1.0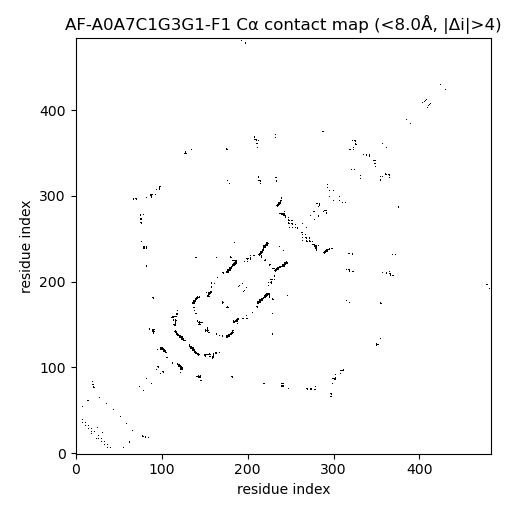0 97.62 94 ILE A CA 1
ATOM 765 C C . ILE A 1 94 ? -6.241 9.200 -2.745 1.00 97.62 94 ILE A C 1
ATOM 767 O O . ILE A 1 94 ? -7.452 9.224 -2.941 1.00 97.62 94 ILE A O 1
ATOM 771 N N . LEU A 1 95 ? -5.648 10.060 -1.916 1.00 97.12 95 LEU A N 1
ATOM 772 C CA . LEU A 1 95 ? -6.387 11.108 -1.208 1.00 97.12 95 LEU A CA 1
ATOM 773 C C . LEU A 1 95 ? -7.129 12.035 -2.177 1.00 97.12 95 LEU A C 1
ATOM 775 O O . LEU A 1 95 ? -8.295 12.342 -1.940 1.00 97.12 95 LEU A O 1
ATOM 779 N N . GLU A 1 96 ? -6.482 12.405 -3.281 1.00 96.00 96 GLU A N 1
ATOM 780 C CA . GLU A 1 96 ? -7.038 13.289 -4.308 1.00 96.00 96 GLU A CA 1
ATOM 781 C C . GLU A 1 96 ? -8.124 12.622 -5.171 1.00 96.00 96 GLU A C 1
ATOM 783 O O . GLU A 1 96 ? -9.077 13.289 -5.572 1.00 96.00 96 GLU A O 1
ATOM 788 N N . ASN A 1 97 ? -8.013 11.317 -5.454 1.00 96.06 97 ASN A N 1
ATOM 789 C CA . ASN A 1 97 ? -8.911 10.629 -6.395 1.00 96.06 97 ASN A CA 1
ATOM 790 C C . ASN A 1 97 ? -9.985 9.745 -5.734 1.00 96.06 97 ASN A C 1
ATOM 792 O O . ASN A 1 97 ? -11.003 9.435 -6.357 1.00 96.06 97 ASN A O 1
ATOM 796 N N . VAL A 1 98 ? -9.777 9.302 -4.490 1.00 95.69 98 VAL A N 1
ATOM 797 C CA . VAL A 1 98 ? -10.697 8.400 -3.772 1.00 95.69 98 VAL A CA 1
ATOM 798 C C . VAL A 1 98 ? -11.635 9.153 -2.840 1.00 95.69 98 VAL A C 1
ATOM 800 O O . VAL A 1 98 ? -12.753 8.679 -2.635 1.00 95.69 98 VAL A O 1
ATOM 803 N N . TYR A 1 99 ? -11.231 10.298 -2.292 1.00 96.50 99 TYR A N 1
ATOM 804 C CA . TYR A 1 99 ? -12.005 11.074 -1.317 1.00 96.50 99 TYR A CA 1
ATOM 805 C C . TYR A 1 99 ? -12.459 12.408 -1.917 1.00 96.50 99 TYR A C 1
ATOM 807 O O . TYR A 1 99 ? -11.788 12.966 -2.773 1.00 96.50 99 TYR A O 1
ATOM 815 N N . GLU A 1 100 ? -13.613 12.926 -1.489 1.00 94.00 100 GLU A N 1
ATOM 816 C CA . GLU A 1 100 ? -14.133 14.201 -2.010 1.00 94.00 100 GLU A CA 1
ATOM 817 C C . GLU A 1 100 ? -13.401 15.418 -1.447 1.00 94.00 100 GLU A C 1
ATOM 819 O O . GLU A 1 100 ? -13.222 16.419 -2.134 1.00 94.00 100 GLU A O 1
ATOM 824 N N . GLU A 1 101 ? -13.037 15.342 -0.173 1.00 95.00 101 GLU A N 1
ATOM 825 C CA . GLU A 1 101 ? -12.347 16.395 0.557 1.00 95.00 101 GLU A CA 1
ATOM 826 C C . GLU A 1 101 ? -11.470 15.731 1.609 1.00 95.00 101 GLU A C 1
ATOM 828 O O . GLU A 1 101 ? -11.907 14.788 2.281 1.00 95.00 101 GLU A O 1
ATOM 833 N N . TYR A 1 102 ? -10.251 16.233 1.771 1.00 96.94 102 TYR A N 1
ATOM 834 C CA . TYR A 1 102 ? -9.376 15.824 2.853 1.00 96.94 102 TYR A CA 1
ATOM 835 C C . TYR A 1 102 ? -8.627 17.023 3.431 1.00 96.94 102 TYR A C 1
ATOM 837 O O . TYR A 1 102 ? -8.330 18.001 2.749 1.00 96.94 102 TYR A O 1
ATOM 845 N N . THR A 1 103 ? -8.321 16.940 4.718 1.00 95.75 103 THR A N 1
ATOM 846 C CA . THR A 1 103 ? -7.445 17.871 5.424 1.00 95.75 103 THR A CA 1
ATOM 847 C C . THR A 1 103 ? -6.299 17.067 5.999 1.00 95.75 103 THR A C 1
ATOM 849 O O . THR A 1 103 ? -6.518 16.206 6.856 1.00 95.75 103 THR A O 1
ATOM 852 N N . GLU A 1 104 ? -5.086 17.319 5.512 1.00 94.12 104 GLU A N 1
ATOM 853 C CA . GLU A 1 104 ? -3.885 16.741 6.104 1.00 94.12 104 GLU A CA 1
ATOM 854 C C . GLU A 1 104 ? -3.725 17.256 7.537 1.00 94.12 104 GLU A C 1
ATOM 856 O O . GLU A 1 104 ? -3.879 18.443 7.821 1.00 94.12 104 GLU A O 1
ATOM 861 N N . LEU A 1 105 ? -3.449 16.335 8.451 1.00 91.69 105 LEU A N 1
ATOM 862 C CA . LEU A 1 105 ? -3.285 16.599 9.865 1.00 91.69 105 LEU A CA 1
ATOM 863 C C . LEU A 1 105 ? -1.804 16.502 10.225 1.00 91.69 105 LEU A C 1
ATOM 865 O O . LEU A 1 105 ? -1.145 15.482 9.998 1.00 91.69 105 LEU A O 1
ATOM 869 N N . GLY A 1 106 ? -1.287 17.568 10.822 1.00 81.50 106 GLY A N 1
ATOM 870 C CA . GLY A 1 106 ? 0.084 17.669 11.310 1.00 81.50 106 GLY A CA 1
ATOM 871 C C . GLY A 1 106 ? 0.701 19.034 11.022 1.00 81.50 106 GLY A C 1
ATOM 872 O O . GLY A 1 106 ? 0.173 19.815 10.237 1.00 81.50 106 GLY A O 1
ATOM 873 N N . GLY A 1 107 ? 1.846 19.299 11.647 1.00 62.12 107 GLY A N 1
ATOM 874 C CA . GLY A 1 107 ? 2.803 20.273 11.117 1.00 62.12 107 GLY A CA 1
ATOM 875 C C . GLY A 1 107 ? 2.796 21.704 11.661 1.00 62.12 107 GLY A C 1
ATOM 876 O O . GLY A 1 107 ? 3.785 22.393 11.427 1.00 62.12 107 GLY A O 1
ATOM 877 N N . GLU A 1 108 ? 1.811 22.168 12.436 1.00 47.47 108 GLU A N 1
ATOM 878 C CA . GLU A 1 108 ? 1.934 23.482 13.096 1.00 47.47 108 GLU A CA 1
ATOM 879 C C . GLU A 1 108 ? 2.373 23.318 14.560 1.00 47.47 108 GLU A C 1
ATOM 881 O O . GLU A 1 108 ? 1.594 22.944 15.433 1.00 47.47 108 GLU A O 1
ATOM 886 N N . GLY A 1 109 ? 3.670 23.538 14.815 1.00 56.34 109 GLY A N 1
ATOM 887 C CA . GLY A 1 109 ? 4.287 23.436 16.147 1.00 56.34 109 GLY A CA 1
ATOM 888 C C . GLY A 1 109 ? 4.775 22.036 16.548 1.00 56.34 109 GLY A C 1
ATOM 889 O O . GLY A 1 109 ? 5.292 21.862 17.652 1.00 56.34 109 GLY A O 1
ATOM 890 N N . GLU A 1 110 ? 4.648 21.035 15.673 1.00 65.31 110 GLU A N 1
ATOM 891 C CA . GLU A 1 110 ? 5.237 19.712 15.896 1.00 65.31 110 GLU A CA 1
ATOM 892 C C . GLU A 1 110 ? 6.754 19.751 15.652 1.00 65.31 110 GLU A C 1
ATOM 894 O O . GLU A 1 110 ? 7.215 20.073 14.561 1.00 65.31 110 GLU A O 1
ATOM 899 N N . PHE A 1 111 ? 7.542 19.391 16.669 1.00 57.28 111 PHE A N 1
ATOM 900 C CA . PHE A 1 111 ? 9.008 19.443 16.607 1.00 57.28 111 PHE A CA 1
ATOM 901 C C . PHE A 1 111 ? 9.635 18.415 15.647 1.00 57.28 111 PHE A C 1
ATOM 903 O O . PHE A 1 111 ? 10.762 18.620 15.210 1.00 57.28 111 PHE A O 1
ATOM 910 N N . ASN A 1 112 ? 8.924 17.332 15.305 1.00 68.81 112 ASN A N 1
ATOM 911 C CA . ASN A 1 112 ? 9.427 16.240 14.463 1.00 68.81 112 ASN A CA 1
ATOM 912 C C . ASN A 1 112 ? 8.378 15.823 13.421 1.00 68.81 112 ASN A C 1
ATOM 914 O O . ASN A 1 112 ? 7.558 14.939 13.673 1.00 68.81 112 ASN A O 1
ATOM 918 N N . ILE A 1 113 ? 8.412 16.446 12.243 1.00 82.75 113 ILE A N 1
ATOM 919 C CA . ILE A 1 113 ? 7.550 16.074 11.115 1.00 82.75 113 ILE A CA 1
ATOM 920 C C . ILE A 1 113 ? 8.223 14.928 10.352 1.00 82.75 113 ILE A C 1
ATOM 922 O O . ILE A 1 113 ? 9.350 15.067 9.877 1.00 82.75 113 ILE A O 1
ATOM 926 N N . ASP A 1 114 ? 7.542 13.785 10.241 1.00 91.31 114 ASP A N 1
ATOM 927 C CA . ASP A 1 114 ? 7.942 12.718 9.321 1.00 91.31 114 ASP A CA 1
ATOM 928 C C . ASP A 1 114 ? 7.133 12.820 8.022 1.00 91.31 114 ASP A C 1
ATOM 930 O O . ASP A 1 114 ? 5.942 12.500 8.033 1.00 91.31 114 ASP A O 1
ATOM 934 N N . PRO A 1 115 ? 7.736 13.245 6.900 1.00 92.06 115 PRO A N 1
ATOM 935 C CA . PRO A 1 115 ? 7.038 13.318 5.620 1.00 92.06 115 PRO A CA 1
ATOM 936 C C . PRO A 1 115 ? 6.691 11.934 5.051 1.00 92.06 115 PRO A C 1
ATOM 938 O O . PRO A 1 115 ? 5.875 11.856 4.136 1.00 92.06 115 PRO A O 1
ATOM 941 N N . ALA A 1 116 ? 7.285 10.848 5.559 1.00 94.75 116 ALA A N 1
ATOM 942 C CA . ALA A 1 116 ? 6.952 9.495 5.127 1.00 94.75 116 ALA A CA 1
ATOM 943 C C . ALA A 1 116 ? 5.608 9.008 5.695 1.00 94.75 116 ALA A C 1
ATOM 945 O O . ALA A 1 116 ? 5.038 8.078 5.136 1.00 94.75 116 ALA A O 1
ATOM 946 N N . MET A 1 117 ? 5.091 9.618 6.774 1.00 95.50 117 MET A N 1
ATOM 947 C CA . MET A 1 117 ? 3.793 9.275 7.369 1.00 95.50 117 MET A CA 1
ATOM 948 C C . MET A 1 117 ? 2.780 10.403 7.167 1.00 95.50 117 MET A C 1
ATOM 950 O O . MET A 1 117 ? 2.845 11.463 7.802 1.00 95.50 117 MET A O 1
ATOM 954 N N . MET A 1 118 ? 1.767 10.129 6.353 1.00 95.50 118 MET A N 1
ATOM 955 C CA . MET A 1 118 ? 0.654 11.036 6.127 1.00 95.50 118 MET A CA 1
ATOM 956 C C . MET A 1 118 ? -0.553 10.628 6.972 1.00 95.50 118 MET A C 1
ATOM 958 O O . MET A 1 118 ? -0.892 9.453 7.113 1.00 95.50 118 MET A O 1
ATOM 962 N N . VAL A 1 119 ? -1.212 11.632 7.545 1.00 96.50 119 VAL A N 1
ATOM 963 C CA . VAL A 1 119 ? -2.474 11.482 8.270 1.00 96.50 119 VAL A CA 1
ATOM 964 C C . VAL A 1 119 ? -3.407 12.552 7.735 1.00 96.50 119 VAL A C 1
ATOM 966 O O . VAL A 1 119 ? -3.014 13.710 7.669 1.00 96.50 119 VAL A O 1
ATOM 969 N N . ALA A 1 120 ? -4.626 12.189 7.361 1.00 97.50 120 ALA A N 1
ATOM 970 C CA . ALA A 1 120 ? -5.629 13.130 6.894 1.00 97.50 120 ALA A CA 1
ATOM 971 C C . ALA A 1 120 ? -7.014 12.759 7.420 1.00 97.50 120 ALA A C 1
ATOM 973 O O . ALA A 1 120 ? -7.383 11.587 7.472 1.00 97.50 120 ALA A O 1
ATOM 974 N N . LYS A 1 121 ? -7.818 13.763 7.764 1.00 97.88 121 LYS A N 1
ATOM 975 C CA . LYS A 1 121 ? -9.260 13.579 7.935 1.00 97.88 121 LYS A CA 1
ATOM 976 C C . LYS A 1 121 ? -9.915 13.777 6.579 1.00 97.88 121 LYS A C 1
ATOM 978 O O . LYS A 1 121 ? -9.704 14.816 5.962 1.00 97.88 121 LYS A O 1
ATOM 983 N N . ALA A 1 122 ? -10.686 12.801 6.121 1.00 97.69 122 ALA A N 1
ATOM 984 C CA . ALA A 1 122 ? -11.285 12.822 4.794 1.00 97.69 122 ALA A CA 1
ATOM 985 C C . ALA A 1 122 ? -12.784 12.524 4.834 1.00 97.69 122 ALA A C 1
ATOM 987 O O . ALA A 1 122 ? -13.284 11.875 5.756 1.00 97.69 122 ALA A O 1
ATOM 988 N N . ASN A 1 123 ? -13.497 12.987 3.813 1.00 95.81 123 ASN A N 1
ATOM 989 C CA . ASN A 1 123 ? -14.925 12.771 3.632 1.00 95.81 123 ASN A CA 1
ATOM 990 C C . ASN A 1 123 ? -15.176 11.859 2.427 1.00 95.81 123 ASN A C 1
ATOM 992 O O . ASN A 1 123 ? -14.581 12.033 1.366 1.00 95.81 123 ASN A O 1
ATOM 996 N N . ILE A 1 124 ? -16.089 10.902 2.602 1.00 92.88 124 ILE A N 1
ATOM 997 C CA . ILE A 1 124 ? -16.616 10.042 1.541 1.00 92.88 124 ILE A CA 1
ATOM 998 C C . ILE A 1 124 ? -18.092 10.375 1.321 1.00 92.88 124 ILE A C 1
ATOM 1000 O O . ILE A 1 124 ? -18.898 10.251 2.246 1.00 92.88 124 ILE A O 1
ATOM 1004 N N . VAL A 1 125 ? -18.472 10.729 0.091 1.00 89.50 125 VAL A N 1
ATOM 1005 C CA . VAL A 1 125 ? -19.871 10.985 -0.293 1.00 89.50 125 VAL A CA 1
ATOM 1006 C C . VAL A 1 125 ? -20.489 9.791 -1.026 1.00 89.50 125 VAL A C 1
ATOM 1008 O O . VAL A 1 125 ? -20.199 9.483 -2.182 1.00 89.50 125 VAL A O 1
ATOM 1011 N N . ARG A 1 126 ? -21.435 9.123 -0.371 1.00 85.44 126 ARG A N 1
ATOM 1012 C CA . ARG A 1 126 ? -22.215 8.018 -0.942 1.00 85.44 126 ARG A CA 1
ATOM 1013 C C . ARG A 1 126 ? -23.537 8.546 -1.489 1.00 85.44 126 ARG A C 1
ATOM 1015 O O . ARG A 1 126 ? -24.211 9.339 -0.839 1.00 85.44 126 ARG A O 1
ATOM 1022 N N . ARG A 1 127 ? -23.949 8.103 -2.680 1.00 78.75 127 ARG A N 1
ATOM 1023 C CA . ARG A 1 127 ? -25.275 8.429 -3.234 1.00 78.75 127 ARG A CA 1
ATOM 1024 C C . ARG A 1 127 ? -26.221 7.263 -3.003 1.00 78.75 127 ARG A C 1
ATOM 1026 O O . ARG A 1 127 ? -26.042 6.196 -3.577 1.00 78.75 127 ARG A O 1
ATOM 1033 N N . ILE A 1 128 ? -27.250 7.483 -2.193 1.00 74.25 128 ILE A N 1
ATOM 1034 C CA . ILE A 1 128 ? -28.242 6.462 -1.852 1.00 74.25 128 ILE A CA 1
ATOM 1035 C C . ILE A 1 128 ? -29.612 6.987 -2.245 1.00 74.25 128 ILE A C 1
ATOM 1037 O O . ILE A 1 128 ? -30.051 8.028 -1.754 1.00 74.25 128 ILE A O 1
ATOM 1041 N N . LYS A 1 129 ? -30.295 6.297 -3.169 1.00 75.81 129 LYS A N 1
ATOM 1042 C CA . LYS A 1 129 ? -31.607 6.734 -3.692 1.00 75.81 129 LYS A CA 1
ATOM 1043 C C . LYS A 1 129 ? -31.593 8.204 -4.149 1.00 75.81 129 LYS A C 1
ATOM 1045 O O . LYS A 1 129 ? -32.525 8.958 -3.878 1.00 75.81 129 LYS A O 1
ATOM 1050 N N . LYS A 1 130 ? -30.512 8.615 -4.825 1.00 76.25 130 LYS A N 1
ATOM 1051 C CA . LYS A 1 130 ? -30.241 9.991 -5.295 1.00 76.25 130 LYS A CA 1
ATOM 1052 C C . LYS A 1 130 ? -29.994 11.048 -4.200 1.00 76.25 130 LYS A C 1
ATOM 1054 O O . LYS A 1 130 ? -29.822 12.211 -4.554 1.00 76.25 130 LYS A O 1
ATOM 1059 N N . LYS A 1 131 ? -29.916 10.678 -2.917 1.00 82.31 131 LYS A N 1
ATOM 1060 C CA . LYS A 1 131 ? -29.508 11.578 -1.825 1.00 82.31 131 LYS A CA 1
ATOM 1061 C C . LYS A 1 131 ? -28.021 11.390 -1.488 1.00 82.31 131 LYS A C 1
ATOM 1063 O O . LYS A 1 131 ? -27.587 10.239 -1.409 1.00 82.31 131 LYS A O 1
ATOM 1068 N N . PRO A 1 132 ? -27.240 12.473 -1.323 1.00 85.62 132 PRO A N 1
ATOM 1069 C CA . PRO A 1 132 ? -25.861 12.381 -0.858 1.00 85.62 132 PRO A CA 1
ATOM 1070 C C . PRO A 1 132 ? -25.818 12.128 0.656 1.00 85.62 132 PRO A C 1
ATOM 1072 O O . PRO A 1 132 ? -26.550 12.762 1.414 1.00 85.62 132 PRO A O 1
ATOM 1075 N N . TYR A 1 133 ? -24.949 11.216 1.075 1.00 87.12 133 TYR A N 1
ATOM 1076 C CA . TYR A 1 133 ? -24.632 10.905 2.463 1.00 87.12 133 TYR A CA 1
ATOM 1077 C C . TYR A 1 133 ? -23.126 11.007 2.650 1.00 87.12 133 TYR A C 1
ATOM 1079 O O . TYR A 1 133 ? -22.374 10.268 2.016 1.00 87.12 133 TYR A O 1
ATOM 1087 N N . THR A 1 134 ? -22.697 11.918 3.514 1.00 91.12 134 THR A N 1
ATOM 1088 C CA . THR A 1 134 ? -21.281 12.124 3.817 1.00 91.12 134 THR A CA 1
ATOM 1089 C C . THR A 1 134 ? -20.896 11.299 5.035 1.00 91.12 134 THR A C 1
ATOM 1091 O O . THR A 1 134 ? -21.607 11.281 6.038 1.00 91.12 134 THR A O 1
ATOM 1094 N N . SER A 1 135 ? -19.773 10.600 4.953 1.00 92.56 135 SER A N 1
ATOM 1095 C CA . SER A 1 135 ? -19.182 9.868 6.069 1.00 92.56 135 SER A CA 1
ATOM 1096 C C . SER A 1 135 ? -17.726 10.286 6.201 1.00 92.56 135 SER A C 1
ATOM 1098 O O . SER A 1 135 ? -16.978 10.224 5.227 1.00 92.56 135 SER A O 1
ATOM 1100 N N . SER A 1 136 ? -17.339 10.743 7.389 1.00 96.12 136 SER A N 1
ATOM 1101 C CA . SER A 1 136 ? -15.955 11.113 7.676 1.00 96.12 136 SER A CA 1
ATOM 1102 C C . SER A 1 136 ? -15.146 9.883 8.069 1.00 96.12 136 SER A C 1
ATOM 1104 O O . SER A 1 136 ? -15.663 8.969 8.715 1.00 96.12 136 SER A O 1
ATOM 1106 N N . VAL A 1 137 ? -13.874 9.871 7.686 1.00 97.81 137 VAL A N 1
ATOM 1107 C CA . VAL A 1 137 ? -12.910 8.824 8.021 1.00 97.81 137 VAL A CA 1
ATOM 1108 C C . VAL A 1 137 ? -11.550 9.429 8.326 1.00 97.81 137 VAL A C 1
ATOM 1110 O O . VAL A 1 137 ? -11.209 10.518 7.858 1.00 97.81 137 VAL A O 1
ATOM 1113 N N . MET A 1 138 ? -10.764 8.701 9.107 1.00 98.50 138 MET A N 1
ATOM 1114 C CA . MET A 1 138 ? -9.355 8.999 9.306 1.00 98.50 138 MET A CA 1
ATOM 1115 C C . MET A 1 138 ? -8.535 8.177 8.314 1.00 98.50 138 MET A C 1
ATOM 1117 O O . MET A 1 138 ? -8.617 6.952 8.308 1.00 98.50 138 MET A O 1
ATOM 1121 N N . VAL A 1 139 ? -7.737 8.836 7.485 1.00 98.62 139 VAL A N 1
ATOM 1122 C CA . VAL A 1 139 ? -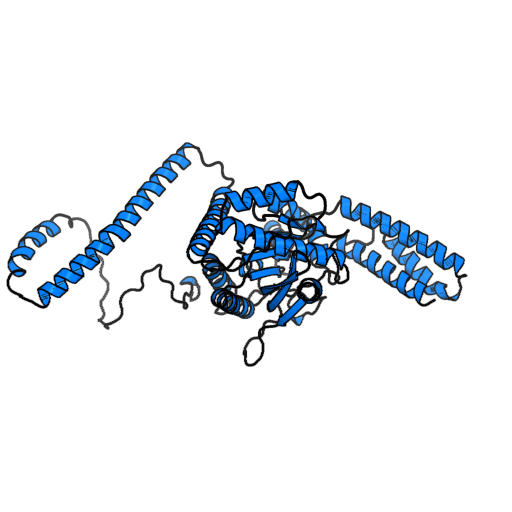6.794 8.198 6.566 1.00 98.62 139 VAL A CA 1
ATOM 1123 C C . VAL A 1 139 ? -5.399 8.296 7.162 1.00 98.62 139 VAL A C 1
ATOM 1125 O O . VAL A 1 139 ? -4.957 9.383 7.526 1.00 98.62 139 VAL A O 1
ATOM 1128 N N . ILE A 1 140 ? -4.709 7.167 7.291 1.00 98.50 140 ILE A N 1
ATOM 1129 C CA . ILE A 1 140 ? -3.353 7.097 7.848 1.00 98.50 140 ILE A CA 1
ATOM 1130 C C . ILE A 1 140 ? -2.531 6.182 6.956 1.00 98.50 140 ILE A C 1
ATOM 1132 O O . ILE A 1 140 ? -2.952 5.068 6.667 1.00 98.50 140 ILE A O 1
ATOM 1136 N N . GLY A 1 141 ? -1.345 6.589 6.538 1.00 97.69 141 GLY A N 1
ATOM 1137 C CA . GLY A 1 141 ? -0.520 5.687 5.753 1.00 97.69 141 GLY A CA 1
ATOM 1138 C C . GLY A 1 141 ? 0.826 6.252 5.381 1.00 97.69 141 GLY A C 1
ATOM 1139 O O . GLY A 1 141 ? 1.132 7.418 5.642 1.00 97.69 141 GLY A O 1
ATOM 1140 N N . GLN A 1 142 ? 1.632 5.391 4.777 1.00 97.81 142 GLN A N 1
ATOM 1141 C CA . GLN A 1 142 ? 2.939 5.790 4.290 1.00 97.81 142 GLN A CA 1
ATOM 1142 C C . GLN A 1 142 ? 2.833 6.460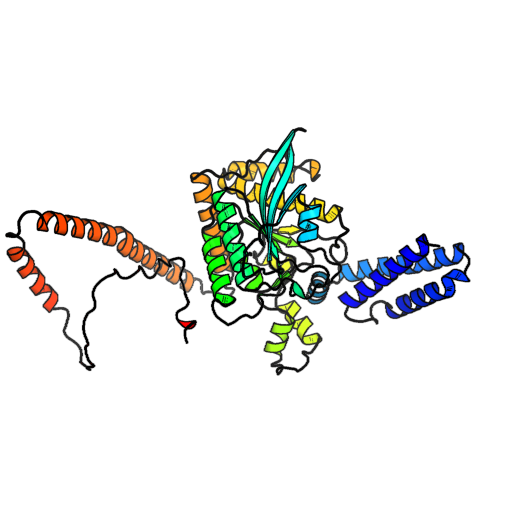 2.921 1.00 97.81 142 GLN A C 1
ATOM 1144 O O . GLN A 1 142 ? 2.075 6.031 2.055 1.00 97.81 142 GLN A O 1
ATOM 1149 N N . GLU A 1 143 ? 3.600 7.528 2.748 1.00 95.69 143 GLU A N 1
ATOM 1150 C CA . GLU A 1 143 ? 3.627 8.352 1.548 1.00 95.69 143 GLU A CA 1
ATOM 1151 C C . GLU A 1 143 ? 5.001 8.213 0.887 1.00 95.69 143 GLU A C 1
ATOM 1153 O O . GLU A 1 143 ? 6.014 8.670 1.418 1.00 95.69 143 GLU A O 1
ATOM 1158 N N . THR A 1 144 ? 5.031 7.534 -0.260 1.00 92.56 144 THR A N 1
ATOM 1159 C CA . THR A 1 144 ? 6.255 7.234 -1.015 1.00 92.56 144 THR A CA 1
ATOM 1160 C C . THR A 1 144 ? 6.690 8.384 -1.915 1.00 92.56 144 THR A C 1
ATOM 1162 O O . THR A 1 144 ? 7.881 8.517 -2.195 1.00 92.56 144 THR A O 1
ATOM 1165 N N . GLY A 1 145 ? 5.740 9.203 -2.368 1.00 89.88 145 GLY A N 1
ATOM 1166 C CA . GLY A 1 145 ? 5.912 10.145 -3.460 1.00 89.88 145 GLY A CA 1
ATOM 1167 C C . GLY A 1 145 ? 6.181 9.465 -4.807 1.00 89.88 145 GLY A C 1
ATOM 1168 O O . GLY A 1 145 ? 5.984 8.259 -4.971 1.00 89.88 145 GLY A O 1
ATOM 1169 N N . HIS A 1 146 ? 6.685 10.251 -5.753 1.00 88.31 146 HIS A N 1
ATOM 1170 C CA . HIS A 1 146 ? 7.135 9.853 -7.087 1.00 88.31 146 HIS A CA 1
ATOM 1171 C C . HIS A 1 146 ? 8.664 9.956 -7.223 1.00 88.31 146 HIS A C 1
ATOM 1173 O O . HIS A 1 146 ? 9.188 10.373 -8.258 1.00 88.31 146 HIS A O 1
ATOM 1179 N N . GLY A 1 147 ? 9.391 9.579 -6.165 1.00 81.69 147 GLY A N 1
ATOM 1180 C CA . GLY A 1 147 ? 10.859 9.582 -6.128 1.00 81.69 147 GLY A CA 1
ATOM 1181 C C . GLY A 1 147 ? 11.483 10.681 -5.266 1.00 81.69 147 GLY A C 1
ATOM 1182 O O . GLY A 1 147 ? 12.686 10.916 -5.356 1.00 81.69 147 GLY A O 1
ATOM 1183 N N . GLU A 1 148 ? 10.705 11.362 -4.425 1.00 88.38 148 GLU A N 1
ATOM 1184 C CA . GLU A 1 148 ? 11.233 12.347 -3.489 1.00 88.38 148 GLU A CA 1
ATOM 1185 C C . GLU A 1 148 ? 12.026 11.693 -2.345 1.00 88.38 148 GLU A C 1
ATOM 1187 O O . GLU A 1 148 ? 11.471 11.053 -1.449 1.00 88.38 148 GLU A O 1
ATOM 1192 N N . GLU A 1 149 ? 13.338 11.932 -2.316 1.00 88.00 149 GLU A N 1
ATOM 1193 C CA . GLU A 1 149 ? 14.244 11.354 -1.312 1.00 88.00 149 GLU A CA 1
ATOM 1194 C C . GLU A 1 149 ? 13.849 11.693 0.132 1.00 88.00 149 GLU A C 1
ATOM 1196 O O . GLU A 1 149 ? 13.981 10.857 1.026 1.00 88.00 149 GLU A O 1
ATOM 1201 N N . PHE A 1 150 ? 13.301 12.890 0.374 1.00 89.12 150 PHE A N 1
ATOM 1202 C CA . PHE A 1 150 ? 12.933 13.330 1.723 1.00 89.12 150 PHE A CA 1
ATOM 1203 C C . PHE A 1 150 ? 11.833 12.470 2.367 1.00 89.12 150 PHE A C 1
ATOM 1205 O O . PHE A 1 150 ? 11.688 12.500 3.588 1.00 89.12 150 PHE A O 1
ATOM 1212 N N . ARG A 1 151 ? 11.084 11.687 1.577 1.00 91.56 151 ARG A N 1
ATOM 1213 C CA . ARG A 1 151 ? 10.056 10.748 2.056 1.00 91.56 151 ARG A CA 1
ATOM 1214 C C . ARG A 1 151 ? 10.598 9.357 2.382 1.00 91.56 151 ARG A C 1
ATOM 1216 O O . ARG A 1 151 ? 9.837 8.498 2.815 1.00 91.56 151 ARG A O 1
ATOM 1223 N N . ASN A 1 152 ? 11.896 9.110 2.184 1.00 92.62 152 ASN A N 1
ATOM 1224 C CA . ASN A 1 152 ? 12.553 7.823 2.450 1.00 92.62 152 ASN A CA 1
ATOM 1225 C C . ASN A 1 152 ? 11.842 6.623 1.783 1.00 92.62 152 ASN A C 1
ATOM 1227 O O . ASN A 1 152 ? 11.803 5.528 2.350 1.00 92.62 152 ASN A O 1
ATOM 1231 N N . GLY A 1 153 ? 11.203 6.842 0.626 1.00 91.44 153 GLY A N 1
ATOM 1232 C CA . GLY A 1 153 ? 10.396 5.828 -0.060 1.00 91.44 153 GLY A CA 1
ATOM 1233 C C . GLY A 1 153 ? 9.257 5.259 0.794 1.00 91.44 153 GLY A C 1
ATOM 1234 O O . GLY A 1 153 ? 8.973 4.074 0.700 1.00 91.44 153 GLY A O 1
ATOM 1235 N N . GLY A 1 154 ? 8.665 6.055 1.693 1.00 94.06 154 GLY A N 1
ATOM 1236 C CA . GLY A 1 154 ? 7.623 5.600 2.622 1.00 94.06 154 GLY A CA 1
ATOM 1237 C C . GLY A 1 154 ? 8.157 4.888 3.874 1.00 94.06 154 GLY A C 1
ATOM 1238 O O . GLY A 1 154 ? 7.383 4.387 4.693 1.00 94.06 154 GLY A O 1
ATOM 1239 N N . SER A 1 155 ? 9.477 4.834 4.073 1.00 95.44 155 SER A N 1
ATOM 1240 C CA . SER A 1 155 ? 10.073 4.273 5.292 1.00 95.44 155 SER A CA 1
ATOM 1241 C C . SER A 1 155 ? 9.927 5.249 6.453 1.00 95.44 155 SER A C 1
ATOM 1243 O O . SER A 1 155 ? 10.693 6.205 6.586 1.00 95.44 155 SER A O 1
ATOM 1245 N N . CYS A 1 156 ? 8.934 5.006 7.305 1.00 94.44 156 CYS A N 1
ATOM 1246 C CA . CYS A 1 156 ? 8.633 5.890 8.425 1.00 94.44 156 CYS A CA 1
ATOM 1247 C C . CYS A 1 156 ? 9.638 5.739 9.563 1.00 94.44 156 CYS A C 1
ATOM 1249 O O . CYS A 1 156 ? 10.063 4.636 9.922 1.00 94.44 156 CYS A O 1
ATOM 1251 N N . LYS A 1 157 ? 9.974 6.873 10.163 1.00 93.56 157 LYS A N 1
ATOM 1252 C CA . LYS A 1 157 ? 10.745 7.000 11.393 1.00 93.56 157 LYS A CA 1
ATOM 1253 C C . LYS A 1 157 ? 9.814 6.822 12.604 1.00 93.56 157 LYS A C 1
ATOM 1255 O O . LYS A 1 157 ? 8.587 6.892 12.469 1.00 93.56 157 LYS A O 1
ATOM 1260 N N . PRO A 1 158 ? 10.357 6.612 13.819 1.00 92.81 158 PRO A N 1
ATOM 1261 C CA . PRO A 1 158 ? 9.532 6.378 15.004 1.00 92.81 158 PRO A CA 1
ATOM 1262 C C . PRO A 1 158 ? 8.508 7.491 15.267 1.00 92.81 158 PRO A C 1
ATOM 1264 O O . PRO A 1 158 ? 7.357 7.202 15.563 1.00 92.81 158 PRO A O 1
ATOM 1267 N N . TRP A 1 159 ? 8.863 8.764 15.091 1.00 91.56 159 TRP A N 1
ATOM 1268 C CA . TRP A 1 159 ? 7.918 9.871 15.297 1.00 91.56 159 TRP A CA 1
ATOM 1269 C C . TRP A 1 159 ? 6.797 9.930 14.248 1.00 91.56 159 TRP A C 1
ATOM 1271 O O . TRP A 1 159 ? 5.695 10.359 14.578 1.00 91.56 159 TRP A O 1
ATOM 1281 N N . GLY A 1 160 ? 7.015 9.427 13.027 1.00 93.69 160 GLY A N 1
ATOM 1282 C CA . GLY A 1 160 ? 5.933 9.214 12.062 1.00 93.69 160 GLY A CA 1
ATOM 1283 C C . GLY A 1 160 ? 4.931 8.177 12.571 1.00 93.69 160 GLY A C 1
ATOM 1284 O O . GLY A 1 160 ? 3.727 8.422 12.609 1.00 93.69 160 GLY A O 1
ATOM 1285 N N . ASN A 1 161 ? 5.418 7.042 13.076 1.00 94.31 161 ASN A N 1
ATOM 1286 C CA . ASN A 1 161 ? 4.549 6.026 13.678 1.00 94.31 161 ASN A CA 1
ATOM 1287 C C . ASN A 1 161 ? 3.850 6.519 14.959 1.00 94.31 161 ASN A C 1
ATOM 1289 O O . ASN A 1 161 ? 2.713 6.124 15.221 1.00 94.31 161 ASN A O 1
ATOM 1293 N N . GLU A 1 162 ? 4.481 7.396 15.743 1.00 93.50 162 GLU A N 1
ATOM 1294 C CA . GLU A 1 162 ? 3.836 8.047 16.891 1.00 93.50 162 GLU A CA 1
ATOM 1295 C C . GLU A 1 162 ? 2.719 9.004 16.451 1.00 93.50 162 GLU A C 1
ATOM 1297 O O . GLU A 1 162 ? 1.616 8.925 16.997 1.00 93.50 162 GLU A O 1
ATOM 1302 N N . LYS A 1 163 ? 2.944 9.815 15.407 1.00 94.06 163 LYS A N 1
ATOM 1303 C CA . LYS A 1 163 ? 1.901 10.642 14.779 1.00 94.06 163 LYS A CA 1
ATOM 1304 C C . LYS A 1 163 ? 0.709 9.779 14.357 1.00 94.06 163 LYS A C 1
ATOM 1306 O O . LYS A 1 163 ? -0.432 10.109 14.681 1.00 94.06 163 LYS A O 1
ATOM 1311 N N . ALA A 1 164 ? 0.961 8.645 13.701 1.00 96.12 164 ALA A N 1
ATOM 1312 C CA . ALA A 1 164 ? -0.087 7.697 13.326 1.00 96.12 164 ALA A CA 1
ATOM 1313 C C . ALA A 1 164 ? -0.894 7.229 14.551 1.00 96.12 164 ALA A C 1
ATOM 1315 O O . ALA A 1 164 ? -2.120 7.330 14.555 1.00 96.12 164 ALA A O 1
ATOM 1316 N N . LEU A 1 165 ? -0.225 6.801 15.627 1.00 96.19 165 LEU A N 1
ATOM 1317 C CA . LEU A 1 165 ? -0.878 6.383 16.873 1.00 96.19 165 LEU A CA 1
ATOM 1318 C C . LEU A 1 165 ? -1.746 7.487 17.491 1.00 96.19 165 LEU A C 1
ATOM 1320 O O . LEU A 1 165 ? -2.876 7.226 17.913 1.00 96.19 165 LEU A O 1
ATOM 1324 N N . ARG A 1 166 ? -1.244 8.724 17.529 1.00 95.06 166 ARG A N 1
ATOM 1325 C CA . ARG A 1 166 ? -1.983 9.876 18.055 1.00 95.06 166 ARG A CA 1
ATOM 1326 C C . ARG A 1 166 ? -3.303 10.068 17.312 1.00 95.06 166 ARG A C 1
ATOM 1328 O O . ARG A 1 166 ? -4.357 10.161 17.939 1.00 95.06 166 ARG A O 1
ATOM 1335 N N . TYR A 1 167 ? -3.271 10.057 15.983 1.00 96.62 167 TYR A N 1
ATOM 1336 C CA . TYR A 1 167 ? -4.474 10.268 15.179 1.00 96.62 167 TYR A CA 1
ATOM 1337 C C . TYR A 1 167 ? -5.387 9.039 15.092 1.00 96.62 167 TYR A C 1
ATOM 1339 O O . TYR A 1 167 ? -6.598 9.206 14.951 1.00 96.62 167 TYR A O 1
ATOM 1347 N N . MET A 1 168 ? -4.876 7.822 15.313 1.00 98.19 168 MET A N 1
ATOM 1348 C CA . MET A 1 168 ? -5.732 6.658 15.584 1.00 98.19 168 MET A CA 1
ATOM 1349 C C . MET A 1 168 ? -6.603 6.881 16.833 1.00 98.19 168 MET A C 1
ATOM 1351 O O . MET A 1 168 ? -7.777 6.505 16.851 1.00 98.19 168 MET A O 1
ATOM 1355 N N . LYS A 1 169 ? -6.058 7.515 17.883 1.00 97.88 169 LYS A N 1
ATOM 1356 C CA . LYS A 1 169 ? -6.815 7.862 19.100 1.00 97.88 169 LYS A CA 1
ATOM 1357 C C . LYS A 1 169 ? -7.808 8.998 18.889 1.00 97.88 169 LYS A C 1
ATOM 1359 O O . LYS A 1 169 ? -8.899 8.958 19.463 1.00 97.88 169 LYS A O 1
ATOM 1364 N N . VAL A 1 170 ? -7.473 9.967 18.040 1.00 97.25 170 VAL A N 1
ATOM 1365 C CA . VAL A 1 170 ? -8.426 10.999 17.601 1.00 97.25 170 VAL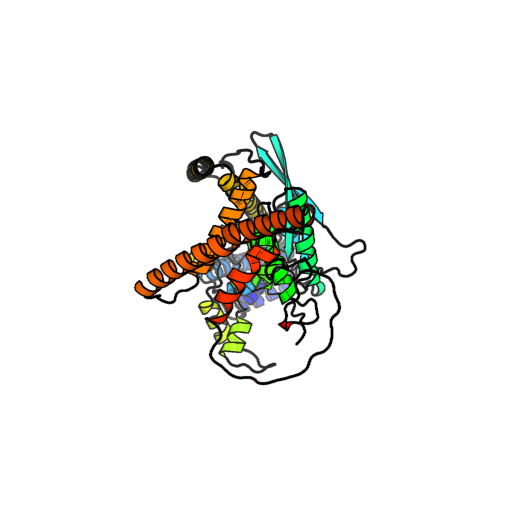 A CA 1
ATOM 1366 C C . VAL A 1 170 ? -9.601 10.350 16.869 1.00 97.25 170 VAL A C 1
ATOM 1368 O O . VAL A 1 170 ? -10.744 10.580 17.253 1.00 97.25 170 VAL A O 1
ATOM 1371 N N . ALA A 1 171 ? -9.339 9.461 15.907 1.00 97.94 171 ALA A N 1
ATOM 1372 C CA . ALA A 1 171 ? -10.387 8.741 15.183 1.00 97.94 171 ALA A CA 1
ATOM 1373 C C . ALA A 1 171 ? -11.296 7.925 16.120 1.00 97.94 171 ALA A C 1
ATOM 1375 O O . ALA A 1 171 ? -12.518 7.979 16.007 1.00 97.94 171 ALA A O 1
ATOM 1376 N N . GLU A 1 172 ? -10.711 7.235 17.107 1.00 97.69 172 GLU A N 1
ATOM 1377 C CA . GLU A 1 172 ? -11.465 6.532 18.152 1.00 97.69 172 GLU A CA 1
ATOM 1378 C C . GLU A 1 172 ? -12.344 7.468 18.999 1.00 97.69 172 GLU A C 1
ATOM 1380 O O . GLU A 1 172 ? -13.432 7.070 19.418 1.00 97.69 172 GLU A O 1
ATOM 1385 N N . THR A 1 173 ? -11.880 8.688 19.268 1.00 97.31 173 THR A N 1
ATOM 1386 C CA . THR A 1 173 ? -12.621 9.689 20.050 1.00 97.31 173 THR A CA 1
ATOM 1387 C C . THR A 1 173 ? -13.789 10.263 19.254 1.00 97.31 173 THR A C 1
ATOM 1389 O O . THR A 1 173 ? -14.876 10.428 19.801 1.00 97.31 173 THR A O 1
ATOM 1392 N N . GLU A 1 174 ? -13.582 10.521 17.962 1.00 96.69 174 GLU A N 1
ATOM 1393 C CA . GLU A 1 174 ? -14.628 10.994 17.050 1.00 96.69 174 GLU A CA 1
ATOM 1394 C C . GLU A 1 174 ? -15.613 9.889 16.640 1.00 96.69 174 GLU A C 1
ATOM 1396 O O . GLU A 1 174 ? -16.706 10.189 16.169 1.00 96.69 174 GLU A O 1
ATOM 1401 N N . GLY A 1 175 ? -15.252 8.615 16.825 1.00 96.44 175 GLY A N 1
ATOM 1402 C CA . GLY A 1 175 ? -16.085 7.477 16.438 1.00 96.44 175 GLY A CA 1
ATOM 1403 C C . GLY A 1 175 ? -16.074 7.183 14.935 1.00 96.44 175 GLY A C 1
ATOM 1404 O O . GLY A 1 175 ? -16.968 6.490 14.453 1.00 96.44 175 GLY A O 1
ATOM 1405 N N . ILE A 1 176 ? -15.073 7.678 14.200 1.00 97.19 176 ILE A N 1
ATOM 1406 C CA . ILE A 1 176 ? -14.963 7.502 12.746 1.00 97.19 176 ILE A CA 1
ATOM 1407 C C . ILE A 1 176 ? -14.054 6.316 12.376 1.00 97.19 176 ILE A C 1
ATOM 1409 O O . ILE A 1 176 ? -13.073 6.053 13.079 1.00 97.19 176 ILE A O 1
ATOM 1413 N N . PRO A 1 177 ? -14.333 5.593 11.274 1.00 98.06 177 PRO A N 1
ATOM 1414 C CA . PRO A 1 177 ? -13.459 4.528 10.784 1.00 98.06 177 PRO A CA 1
ATOM 1415 C C . PRO A 1 177 ? -12.064 5.019 10.395 1.00 98.06 177 PRO A C 1
ATOM 1417 O O . PRO A 1 177 ? -11.879 6.183 10.030 1.00 98.06 177 PRO A O 1
ATOM 1420 N N . ILE A 1 178 ? -11.100 4.096 10.409 1.00 98.69 178 ILE A N 1
ATOM 1421 C CA . ILE A 1 178 ? -9.726 4.344 9.969 1.00 98.69 178 ILE A CA 1
ATOM 1422 C C . ILE A 1 178 ? -9.440 3.552 8.691 1.00 98.69 178 ILE A C 1
ATOM 1424 O O . ILE A 1 178 ? -9.638 2.334 8.653 1.00 98.69 178 ILE A O 1
ATOM 1428 N N . HIS A 1 179 ? -8.951 4.235 7.659 1.00 98.69 179 HIS A N 1
ATOM 1429 C CA . HIS A 1 179 ? -8.429 3.637 6.435 1.00 98.69 179 HIS A CA 1
ATOM 1430 C C . HIS A 1 179 ? -6.903 3.756 6.422 1.00 98.69 179 HIS A C 1
ATOM 1432 O O . HIS A 1 179 ? -6.351 4.852 6.316 1.00 98.69 179 HIS A O 1
ATOM 1438 N N . PHE A 1 180 ? -6.231 2.616 6.534 1.00 98.75 180 PHE A N 1
ATOM 1439 C CA . PHE A 1 180 ? -4.786 2.504 6.470 1.00 98.75 180 PHE A CA 1
ATOM 1440 C C . PHE A 1 180 ? -4.302 2.242 5.046 1.00 98.75 180 PHE A C 1
ATOM 1442 O O . PHE A 1 180 ? -4.847 1.372 4.366 1.00 98.75 180 PHE A O 1
ATOM 1449 N N . PHE A 1 181 ? -3.241 2.924 4.623 1.00 98.50 181 PHE A N 1
ATOM 1450 C CA . PHE A 1 181 ? -2.549 2.649 3.361 1.00 98.50 181 PHE A CA 1
ATOM 1451 C C . PHE A 1 181 ? -1.093 2.290 3.625 1.00 98.50 181 PHE A C 1
ATOM 1453 O O . PHE A 1 181 ? -0.340 3.079 4.191 1.00 98.50 181 PHE A O 1
ATOM 1460 N N . ILE A 1 182 ? -0.727 1.067 3.248 1.00 98.56 182 ILE A N 1
ATOM 1461 C CA . ILE A 1 182 ? 0.535 0.432 3.619 1.00 98.56 182 ILE A CA 1
ATOM 1462 C C . ILE A 1 182 ? 1.457 0.413 2.410 1.00 98.56 182 ILE A C 1
ATOM 1464 O O . ILE A 1 182 ? 1.390 -0.531 1.612 1.00 98.56 182 ILE A O 1
ATOM 1468 N N . PHE A 1 183 ? 2.248 1.483 2.266 1.00 97.12 183 PHE A N 1
ATOM 1469 C CA . PHE A 1 183 ? 3.168 1.750 1.147 1.00 97.12 183 PHE A CA 1
ATOM 1470 C C . PHE A 1 183 ? 4.587 1.969 1.686 1.00 97.12 183 PHE A C 1
ATOM 1472 O O . PHE A 1 183 ? 5.101 3.084 1.725 1.00 97.12 183 PHE A O 1
ATOM 1479 N N . THR A 1 184 ? 5.192 0.905 2.206 1.00 96.50 184 THR A N 1
ATOM 1480 C CA . THR A 1 184 ? 6.494 0.977 2.856 1.00 96.50 184 THR A CA 1
ATOM 1481 C C . THR A 1 184 ? 7.367 -0.246 2.564 1.00 96.50 184 THR A C 1
ATOM 1483 O O . THR A 1 184 ? 6.919 -1.385 2.751 1.00 96.50 184 THR A O 1
ATOM 1486 N N . PRO A 1 185 ? 8.645 -0.057 2.187 1.00 94.25 185 PRO A N 1
ATOM 1487 C CA . PRO A 1 185 ? 9.607 -1.152 2.083 1.00 94.25 185 PRO A CA 1
ATOM 1488 C C . PRO A 1 185 ? 10.029 -1.676 3.466 1.00 94.25 185 PRO A C 1
ATOM 1490 O O . PRO A 1 185 ? 10.594 -2.767 3.566 1.00 94.25 185 PRO A O 1
ATOM 1493 N N . GLY A 1 186 ? 9.753 -0.922 4.536 1.00 93.44 186 GLY A N 1
ATOM 1494 C CA . GLY A 1 186 ? 10.118 -1.244 5.909 1.00 93.44 186 GLY A CA 1
ATOM 1495 C C . GLY A 1 186 ? 10.188 -0.001 6.794 1.00 93.44 186 GLY A C 1
ATOM 1496 O O . GLY A 1 186 ? 10.088 1.130 6.334 1.00 93.44 186 GLY A O 1
ATOM 1497 N N . SER A 1 187 ? 10.374 -0.201 8.099 1.00 92.69 187 SER A N 1
ATOM 1498 C CA . SER A 1 187 ? 10.610 0.928 9.005 1.00 92.69 187 SER A CA 1
ATOM 1499 C C . SER A 1 187 ? 11.982 1.535 8.738 1.00 92.69 187 SER A C 1
ATOM 1501 O O . SER A 1 187 ? 12.942 0.801 8.499 1.00 92.69 187 SER A O 1
ATOM 1503 N N . TYR A 1 188 ? 12.104 2.856 8.876 1.00 91.81 188 TYR A N 1
ATOM 1504 C CA . TYR A 1 188 ? 13.418 3.487 8.887 1.00 91.81 188 TYR A CA 1
ATOM 1505 C C . TYR A 1 188 ? 14.213 2.955 10.096 1.00 91.81 188 TYR A C 1
ATOM 1507 O O . TYR A 1 188 ? 13.666 2.949 11.210 1.00 91.81 188 TYR A O 1
ATOM 1515 N N . PRO A 1 189 ? 15.460 2.485 9.911 1.00 87.12 189 PRO A N 1
ATOM 1516 C CA . PRO A 1 189 ? 16.221 1.793 10.948 1.00 87.12 189 PRO A CA 1
ATOM 1517 C C . PRO A 1 189 ? 16.793 2.789 11.968 1.00 87.12 189 PRO A C 1
ATOM 1519 O O . PRO A 1 189 ? 17.963 3.152 11.923 1.00 87.12 189 PRO A O 1
ATOM 1522 N N . VAL A 1 190 ? 15.944 3.270 12.879 1.00 87.69 190 VAL A N 1
ATOM 1523 C CA . VAL A 1 190 ? 16.357 4.065 14.046 1.00 87.69 190 VAL A CA 1
ATOM 1524 C C . VAL A 1 190 ? 16.408 3.153 15.267 1.00 87.69 190 VAL A C 1
ATOM 1526 O O . VAL A 1 190 ? 15.369 2.642 15.693 1.00 87.69 190 VAL A O 1
ATOM 1529 N N . GLU A 1 191 ? 17.599 2.969 15.831 1.00 82.12 191 GLU A N 1
ATOM 1530 C CA . GLU A 1 191 ? 17.809 2.175 17.051 1.00 82.12 191 GLU A CA 1
ATOM 1531 C C . GLU A 1 191 ? 17.755 3.030 18.327 1.00 82.12 191 GLU A C 1
ATOM 1533 O O . GLU A 1 191 ? 17.310 2.550 19.367 1.00 82.12 191 GLU A O 1
ATOM 1538 N N . GLU A 1 192 ? 18.127 4.312 18.244 1.00 77.19 192 GLU A N 1
ATOM 1539 C CA . GLU A 1 192 ? 18.098 5.242 19.379 1.00 77.19 192 GLU A CA 1
ATOM 1540 C C . GLU A 1 192 ? 16.681 5.459 19.924 1.00 77.19 192 GLU A C 1
ATOM 1542 O O . GLU A 1 192 ? 15.720 5.592 19.160 1.00 77.19 192 GLU A O 1
ATOM 1547 N N . TYR A 1 193 ? 16.559 5.546 21.253 1.00 75.44 193 TYR A N 1
ATOM 1548 C CA . TYR A 1 193 ? 15.285 5.692 21.962 1.00 75.44 193 TYR A CA 1
ATOM 1549 C C . TYR A 1 193 ? 14.433 6.861 21.414 1.00 75.44 193 TYR A C 1
ATOM 1551 O O . TYR A 1 193 ? 14.932 7.983 21.310 1.00 75.44 193 TYR A O 1
ATOM 1559 N N . PRO A 1 194 ? 13.133 6.651 21.110 1.00 66.94 194 PRO A N 1
ATOM 1560 C CA . PRO A 1 194 ? 12.323 5.464 21.415 1.00 66.94 194 PRO A CA 1
ATOM 1561 C C . PRO A 1 194 ? 12.528 4.269 20.469 1.00 66.94 194 PRO A C 1
ATOM 1563 O O . PRO A 1 194 ? 11.997 3.202 20.730 1.00 66.94 194 PRO A O 1
ATOM 1566 N N . GLY A 1 195 ? 13.292 4.397 19.389 1.00 86.50 195 GLY A N 1
ATOM 1567 C CA . GLY A 1 195 ? 13.576 3.308 18.457 1.00 86.50 195 GLY A CA 1
ATOM 1568 C C . GLY A 1 195 ? 12.362 2.871 17.626 1.00 86.50 195 GLY A C 1
ATOM 1569 O O . GLY A 1 195 ? 11.196 3.022 18.006 1.00 86.50 195 GLY A O 1
ATOM 1570 N N . ALA A 1 196 ? 12.621 2.306 16.449 1.00 90.75 196 ALA A N 1
ATOM 1571 C CA . ALA A 1 196 ? 11.570 1.836 15.546 1.00 90.75 196 ALA A CA 1
ATOM 1572 C C . ALA A 1 196 ? 10.722 0.723 16.182 1.00 90.75 196 ALA A C 1
ATOM 1574 O O . ALA A 1 196 ? 9.491 0.787 16.181 1.00 90.75 196 ALA A O 1
ATOM 1575 N N . ALA A 1 197 ? 11.377 -0.272 16.783 1.00 91.44 197 ALA A N 1
ATOM 1576 C CA . ALA A 1 197 ? 10.714 -1.452 17.330 1.00 91.44 197 ALA A CA 1
ATOM 1577 C C . ALA A 1 197 ? 9.731 -1.118 18.465 1.00 91.44 197 ALA A C 1
ATOM 1579 O O . ALA A 1 197 ? 8.610 -1.633 18.483 1.00 91.44 197 ALA A O 1
ATOM 1580 N N . GLN A 1 198 ? 10.114 -0.235 19.395 1.00 92.25 198 GLN A N 1
ATOM 1581 C CA . GLN A 1 198 ? 9.248 0.138 20.515 1.00 92.25 198 GLN A CA 1
ATOM 1582 C C . GLN A 1 198 ? 7.997 0.860 20.021 1.00 92.25 198 GLN A C 1
ATOM 1584 O O . GLN A 1 198 ? 6.895 0.568 20.492 1.00 92.25 198 GLN A O 1
ATOM 1589 N N . GLN A 1 199 ? 8.145 1.782 19.066 1.00 93.75 199 GLN A N 1
ATOM 1590 C CA . GLN A 1 199 ? 6.996 2.515 18.556 1.00 93.75 199 GLN A CA 1
ATOM 1591 C C . GLN A 1 199 ? 6.057 1.611 17.747 1.00 93.75 199 GLN A C 1
ATOM 1593 O O . GLN A 1 199 ? 4.845 1.682 17.937 1.00 93.75 199 GLN A O 1
ATOM 1598 N N . ILE A 1 200 ? 6.591 0.701 16.926 1.00 95.12 200 ILE A N 1
ATOM 1599 C CA . ILE A 1 200 ? 5.785 -0.316 16.230 1.00 95.12 200 ILE A CA 1
ATOM 1600 C C . ILE A 1 200 ? 4.985 -1.148 17.243 1.00 95.12 200 ILE A C 1
ATOM 1602 O O . ILE A 1 200 ? 3.777 -1.332 17.086 1.00 95.12 200 ILE A O 1
ATOM 1606 N N . ALA A 1 201 ? 5.624 -1.598 18.328 1.00 95.31 201 ALA A N 1
ATOM 1607 C CA . ALA A 1 201 ? 4.955 -2.362 19.378 1.00 95.31 201 ALA A CA 1
ATOM 1608 C C . ALA A 1 201 ? 3.837 -1.562 20.076 1.00 95.31 201 ALA A C 1
ATOM 1610 O O . ALA A 1 201 ? 2.758 -2.106 20.325 1.00 95.31 201 ALA A O 1
ATOM 1611 N N . ARG A 1 202 ? 4.058 -0.268 20.356 1.00 95.62 202 ARG A N 1
ATOM 1612 C CA . ARG A 1 202 ? 3.034 0.632 20.921 1.00 95.62 202 ARG A CA 1
ATOM 1613 C C . ARG A 1 202 ? 1.830 0.767 19.991 1.00 95.62 202 ARG A C 1
ATOM 1615 O O . ARG A 1 202 ? 0.693 0.647 20.452 1.00 95.62 202 ARG A O 1
ATOM 1622 N N . ASN A 1 203 ? 2.070 0.949 18.694 1.00 97.12 203 ASN A N 1
ATOM 1623 C CA . ASN A 1 203 ? 1.005 1.039 17.698 1.00 97.12 203 ASN A CA 1
ATOM 1624 C C . ASN A 1 203 ? 0.194 -0.257 17.630 1.00 97.12 203 ASN A C 1
ATOM 1626 O O . ASN A 1 203 ? -1.030 -0.218 17.748 1.00 97.12 203 ASN A O 1
ATOM 1630 N N . LEU A 1 204 ? 0.863 -1.409 17.518 1.00 96.81 204 LEU A N 1
ATOM 1631 C CA . LEU A 1 204 ? 0.210 -2.720 17.512 1.00 96.81 204 LEU A CA 1
ATOM 1632 C C . LEU A 1 204 ? -0.664 -2.915 18.753 1.00 96.81 204 LEU A C 1
ATOM 1634 O O . LEU A 1 204 ? -1.838 -3.272 18.639 1.00 96.81 204 LEU A O 1
ATOM 1638 N N . TYR A 1 205 ? -0.128 -2.613 19.938 1.00 96.06 205 TYR A N 1
ATOM 1639 C CA . TYR A 1 205 ? -0.876 -2.717 21.186 1.00 96.06 205 TYR A CA 1
ATOM 1640 C C . TYR A 1 205 ? -2.132 -1.839 21.179 1.00 96.06 205 TYR A C 1
ATOM 1642 O O . TYR A 1 205 ? -3.217 -2.309 21.530 1.00 96.06 205 TYR A O 1
ATOM 1650 N N . ALA A 1 206 ? -2.020 -0.587 20.732 1.00 97.44 206 ALA A N 1
ATOM 1651 C CA . ALA A 1 206 ? -3.156 0.319 20.645 1.00 97.44 206 ALA A CA 1
ATOM 1652 C C . ALA A 1 206 ? -4.212 -0.168 19.643 1.00 97.44 206 ALA A C 1
ATOM 1654 O O . ALA A 1 206 ? -5.395 -0.216 19.995 1.00 97.44 206 ALA A O 1
ATOM 1655 N N . MET A 1 207 ? -3.797 -0.590 18.442 1.00 98.12 207 MET A N 1
ATOM 1656 C CA . MET A 1 207 ? -4.692 -1.060 17.378 1.00 98.12 207 MET A CA 1
ATOM 1657 C C . MET A 1 207 ? -5.545 -2.256 17.814 1.00 98.12 207 MET A C 1
ATOM 1659 O O . MET A 1 207 ? -6.736 -2.319 17.501 1.00 98.12 207 MET A O 1
ATOM 1663 N N . THR A 1 208 ? -5.008 -3.163 18.640 1.00 96.56 208 THR A N 1
ATOM 1664 C CA . THR A 1 208 ? -5.807 -4.288 19.167 1.00 96.56 208 THR A CA 1
ATOM 1665 C C . THR A 1 208 ? -7.039 -3.844 19.964 1.00 96.56 208 THR A C 1
ATOM 1667 O O . THR A 1 208 ? -8.022 -4.585 20.018 1.00 96.56 208 THR A O 1
ATOM 1670 N N . LYS A 1 209 ? -7.025 -2.635 20.543 1.00 96.31 209 LYS A N 1
ATOM 1671 C CA . LYS A 1 209 ? -8.072 -2.122 21.441 1.00 96.31 209 LYS A CA 1
ATOM 1672 C C . LYS A 1 209 ? -8.929 -0.998 20.852 1.00 96.31 209 LYS A C 1
ATOM 1674 O O . LYS A 1 209 ? -9.885 -0.598 21.511 1.00 96.31 209 LYS A O 1
ATOM 1679 N N . LEU A 1 210 ? -8.619 -0.489 19.655 1.00 97.81 210 LEU A N 1
ATOM 1680 C CA . LEU A 1 210 ? -9.356 0.634 19.057 1.00 97.81 210 LEU A CA 1
ATOM 1681 C C . LEU A 1 210 ? -10.836 0.298 18.845 1.00 97.81 210 LEU A C 1
ATOM 1683 O O . LEU A 1 210 ? -11.180 -0.740 18.283 1.00 97.81 210 LEU A O 1
ATOM 1687 N N . ARG A 1 211 ? -11.729 1.185 19.278 1.00 97.88 211 ARG A N 1
ATOM 1688 C CA . ARG A 1 211 ? -13.184 0.950 19.254 1.00 97.88 211 ARG A CA 1
ATOM 1689 C C . ARG A 1 211 ? -13.871 1.303 17.931 1.00 97.88 211 ARG A C 1
ATOM 1691 O O . ARG A 1 211 ? -15.094 1.243 17.860 1.00 97.88 211 ARG A O 1
ATOM 1698 N N . VAL A 1 212 ? -13.101 1.635 16.899 1.00 98.12 212 VAL A N 1
ATOM 1699 C CA . VAL A 1 212 ? -13.588 1.988 15.557 1.00 98.12 212 VAL A CA 1
ATOM 1700 C C . VAL A 1 212 ? -13.191 0.929 14.521 1.00 98.12 212 VAL A C 1
ATOM 1702 O O . VAL A 1 212 ? -12.201 0.220 14.745 1.00 98.12 212 VAL A O 1
ATOM 1705 N N . PRO A 1 213 ? -13.945 0.786 13.413 1.00 98.19 213 PRO A N 1
ATOM 1706 C CA . PRO A 1 213 ? -13.567 -0.083 12.300 1.00 98.19 213 PRO A CA 1
ATOM 1707 C C . PRO A 1 213 ? -12.235 0.342 11.677 1.00 98.19 213 PRO A C 1
ATOM 1709 O O . PRO A 1 213 ? -12.017 1.529 11.433 1.00 98.19 213 PRO A O 1
ATOM 1712 N N . MET A 1 214 ? -11.373 -0.628 11.378 1.00 98.62 214 MET A N 1
ATOM 1713 C CA . MET A 1 214 ? -10.088 -0.393 10.716 1.00 98.62 214 MET A CA 1
ATOM 1714 C C . MET A 1 214 ? -9.986 -1.208 9.433 1.00 98.62 214 MET A C 1
ATOM 1716 O O . MET A 1 214 ? -10.105 -2.434 9.475 1.00 98.62 214 MET A O 1
ATOM 1720 N N . ILE A 1 215 ? -9.705 -0.547 8.316 1.00 98.62 215 ILE A N 1
ATOM 1721 C CA . ILE A 1 215 ? -9.495 -1.174 7.006 1.00 98.62 215 ILE A CA 1
ATOM 1722 C C . ILE A 1 215 ? -8.085 -0.843 6.553 1.00 98.62 215 ILE A C 1
ATOM 1724 O O . ILE A 1 215 ? -7.700 0.314 6.630 1.00 98.62 215 ILE A O 1
ATOM 1728 N N . SER A 1 216 ? -7.314 -1.816 6.081 1.00 98.38 216 SER A N 1
ATOM 1729 C CA . SER A 1 216 ? -5.980 -1.555 5.532 1.00 98.38 216 SER A CA 1
ATOM 1730 C C . SER A 1 216 ? -5.882 -1.964 4.073 1.00 98.38 216 SER A C 1
ATOM 1732 O O . SER A 1 216 ? -6.365 -3.035 3.714 1.00 98.38 216 SER A O 1
ATOM 1734 N N . VAL A 1 217 ? -5.196 -1.167 3.263 1.00 98.69 217 VAL A N 1
ATOM 1735 C CA . VAL A 1 217 ? -4.913 -1.442 1.854 1.00 98.69 217 VAL A CA 1
ATOM 1736 C C . VAL A 1 217 ? -3.403 -1.509 1.652 1.00 98.69 217 VAL A C 1
ATOM 1738 O O . VAL A 1 217 ? -2.687 -0.567 1.979 1.00 98.69 217 VAL A O 1
ATOM 1741 N N . ILE A 1 218 ? -2.916 -2.634 1.138 1.00 98.56 218 ILE A N 1
ATOM 1742 C CA . ILE A 1 218 ? -1.490 -2.937 0.998 1.00 98.56 218 ILE A CA 1
ATOM 1743 C C . ILE A 1 218 ? -1.071 -2.789 -0.465 1.00 98.56 218 ILE A C 1
ATOM 1745 O O . ILE A 1 218 ? -1.624 -3.463 -1.338 1.00 98.56 218 ILE A O 1
ATOM 1749 N N . SER A 1 219 ? -0.061 -1.950 -0.710 1.00 97.12 219 SER A N 1
ATOM 1750 C CA . SER A 1 219 ? 0.713 -1.959 -1.959 1.00 97.12 219 SER A CA 1
ATOM 1751 C C . SER A 1 219 ? 2.105 -2.525 -1.714 1.00 97.12 219 SER A C 1
ATOM 1753 O O . SER A 1 219 ? 2.484 -3.526 -2.308 1.00 97.12 219 SER A O 1
ATOM 1755 N N . GLU A 1 220 ? 2.852 -1.905 -0.807 1.00 96.38 220 GLU A N 1
ATOM 1756 C CA . GLU A 1 220 ? 4.179 -2.346 -0.394 1.00 96.38 220 GLU A CA 1
ATOM 1757 C C . GLU A 1 220 ? 4.132 -2.572 1.109 1.00 96.38 220 GLU A C 1
ATOM 1759 O O . GLU A 1 220 ? 4.041 -1.613 1.869 1.00 96.38 220 GLU A O 1
ATOM 1764 N N . GLY A 1 221 ? 4.133 -3.824 1.563 1.00 96.56 221 GLY A N 1
ATOM 1765 C CA . GLY A 1 221 ? 4.139 -4.101 2.994 1.00 96.56 221 GLY A CA 1
ATOM 1766 C C . GLY A 1 221 ? 5.393 -4.822 3.445 1.00 96.56 221 GLY A C 1
ATOM 1767 O O . GLY A 1 221 ? 5.437 -6.051 3.534 1.00 96.56 221 GLY A O 1
ATOM 1768 N N . GLY A 1 222 ? 6.408 -4.020 3.754 1.00 95.19 222 GLY A N 1
ATOM 1769 C CA . GLY A 1 222 ? 7.653 -4.461 4.353 1.00 95.19 222 GLY A CA 1
ATOM 1770 C C . GLY A 1 222 ? 7.576 -4.600 5.872 1.00 95.19 222 GLY A C 1
ATOM 1771 O O . GLY A 1 222 ? 7.617 -3.613 6.613 1.00 95.19 222 GLY A O 1
ATOM 1772 N N . SER A 1 223 ? 7.577 -5.847 6.339 1.00 93.56 223 SER A N 1
ATOM 1773 C CA . SER A 1 223 ? 7.909 -6.244 7.710 1.00 93.56 223 SER A CA 1
ATOM 1774 C C . SER A 1 223 ? 7.166 -5.445 8.800 1.00 93.56 223 SER A C 1
ATOM 1776 O O . SER A 1 223 ? 5.999 -5.078 8.657 1.00 93.56 223 SER A O 1
ATOM 1778 N N . GLY A 1 224 ? 7.838 -5.167 9.921 1.00 92.75 224 GLY A N 1
ATOM 1779 C CA . GLY A 1 224 ? 7.284 -4.410 11.043 1.00 92.75 224 GLY A CA 1
ATOM 1780 C C . GLY A 1 224 ? 6.888 -2.968 10.705 1.00 92.75 224 GLY A C 1
ATOM 1781 O O . GLY A 1 224 ? 6.006 -2.425 11.364 1.00 92.75 224 GLY A O 1
ATOM 1782 N N . GLY A 1 225 ? 7.486 -2.353 9.677 1.00 93.44 225 GLY A N 1
ATOM 1783 C CA . GLY A 1 225 ? 7.103 -1.008 9.229 1.00 93.44 225 GLY A CA 1
ATOM 1784 C C . GLY A 1 225 ? 5.678 -0.975 8.681 1.00 93.44 225 GLY A C 1
ATOM 1785 O O . GLY A 1 225 ? 4.907 -0.073 9.000 1.00 93.44 225 GLY A O 1
ATOM 1786 N N . ALA A 1 226 ? 5.304 -2.013 7.935 1.00 96.94 226 ALA A N 1
ATOM 1787 C CA . ALA A 1 226 ? 3.947 -2.200 7.449 1.00 96.94 226 ALA A CA 1
ATOM 1788 C C . ALA A 1 226 ? 2.959 -2.501 8.584 1.00 96.94 226 ALA A C 1
ATOM 1790 O O . ALA A 1 226 ? 1.892 -1.894 8.667 1.00 96.94 226 ALA A O 1
ATOM 1791 N N . GLU A 1 227 ? 3.335 -3.392 9.506 1.00 95.94 227 GLU A N 1
ATOM 1792 C CA . GLU A 1 227 ? 2.501 -3.751 10.660 1.00 95.94 227 GLU A CA 1
ATOM 1793 C C . GLU A 1 227 ? 2.324 -2.600 11.667 1.00 95.94 227 GLU A C 1
ATOM 1795 O O . GLU A 1 227 ? 1.362 -2.615 12.432 1.00 95.94 227 GLU A O 1
ATOM 1800 N N . ALA A 1 228 ? 3.155 -1.550 11.623 1.00 95.88 228 ALA A N 1
ATOM 1801 C CA . ALA A 1 228 ? 2.991 -0.339 12.438 1.00 95.88 228 ALA A CA 1
ATOM 1802 C C . ALA A 1 228 ? 1.619 0.342 12.258 1.00 95.88 228 ALA A C 1
ATOM 1804 O O . ALA A 1 228 ? 1.144 1.030 13.164 1.00 95.88 228 ALA A O 1
ATOM 1805 N N . VAL A 1 229 ? 0.992 0.143 11.096 1.00 96.38 229 VAL A N 1
ATOM 1806 C CA . VAL A 1 229 ? -0.363 0.603 10.744 1.00 96.38 229 VAL A CA 1
ATOM 1807 C C . VAL A 1 229 ? -1.166 -0.510 10.044 1.00 96.38 229 VAL A C 1
ATOM 1809 O O . VAL A 1 229 ? -2.148 -0.251 9.354 1.00 96.38 229 VAL A O 1
ATOM 1812 N N . GLY A 1 230 ? -0.729 -1.767 10.191 1.00 93.94 230 GLY A N 1
ATOM 1813 C CA . GLY A 1 230 ? -1.212 -2.904 9.400 1.00 93.94 230 GLY A CA 1
ATOM 1814 C C . GLY A 1 230 ? -2.284 -3.767 10.056 1.00 93.94 230 GLY A C 1
ATOM 1815 O O . GLY A 1 230 ? -3.026 -4.469 9.361 1.00 93.94 230 GLY A O 1
ATOM 1816 N N . LEU A 1 231 ? -2.401 -3.691 11.384 1.00 96.56 231 LEU A N 1
ATOM 1817 C CA . LEU A 1 231 ? -3.372 -4.462 12.152 1.00 96.56 231 LEU A CA 1
ATOM 1818 C C . LEU A 1 231 ? -4.769 -3.854 11.990 1.00 96.56 231 LEU A C 1
ATOM 1820 O O . LEU A 1 231 ? -5.139 -2.903 12.673 1.00 96.56 231 LEU A O 1
ATOM 1824 N N . SER A 1 232 ? -5.572 -4.451 11.115 1.00 97.81 232 SER A N 1
ATOM 1825 C CA . SER A 1 232 ? -6.919 -3.991 10.772 1.00 97.81 232 SER A CA 1
ATOM 1826 C C . SER A 1 232 ? -7.981 -5.100 10.853 1.00 97.81 232 SER A C 1
ATOM 1828 O O . SER A 1 232 ? -7.675 -6.300 10.911 1.00 97.81 232 SER A O 1
ATOM 1830 N N . ASP A 1 233 ? -9.255 -4.705 10.879 1.00 98.38 233 ASP A N 1
ATOM 1831 C CA . ASP A 1 233 ? -10.405 -5.615 10.859 1.00 98.38 233 ASP A CA 1
ATOM 1832 C C . ASP A 1 233 ? -10.585 -6.259 9.480 1.00 98.38 233 ASP A C 1
ATOM 1834 O O . ASP A 1 233 ? -10.959 -7.431 9.395 1.00 98.38 233 ASP A O 1
ATOM 1838 N N . PHE A 1 234 ? -10.232 -5.536 8.413 1.00 98.25 234 PHE A N 1
ATOM 1839 C CA . PHE A 1 234 ? -10.269 -6.013 7.032 1.00 98.25 234 PHE A CA 1
ATOM 1840 C C . PHE A 1 234 ? -9.032 -5.545 6.256 1.00 98.25 234 PHE A C 1
ATOM 1842 O O . PHE A 1 234 ? -8.733 -4.353 6.206 1.00 98.25 234 PHE A O 1
ATOM 1849 N N . ARG A 1 235 ? -8.319 -6.488 5.639 1.00 98.38 235 ARG A N 1
ATOM 1850 C CA . ARG A 1 235 ? -7.052 -6.280 4.936 1.00 98.38 235 ARG A CA 1
ATOM 1851 C C . ARG A 1 235 ? -7.244 -6.527 3.447 1.00 98.38 235 ARG A C 1
ATOM 1853 O O . ARG A 1 235 ? -7.585 -7.630 3.028 1.00 98.38 235 ARG A O 1
ATOM 1860 N N . ILE A 1 236 ? -7.008 -5.499 2.652 1.00 98.56 236 ILE A N 1
ATOM 1861 C CA . ILE A 1 236 ? -7.035 -5.530 1.196 1.00 98.56 236 ILE A CA 1
ATOM 1862 C C . ILE A 1 236 ? -5.601 -5.420 0.688 1.00 98.56 236 ILE A C 1
ATOM 1864 O O . ILE A 1 236 ? -4.773 -4.748 1.299 1.00 98.56 236 ILE A O 1
ATOM 1868 N N . MET A 1 237 ? -5.314 -6.042 -0.446 1.00 98.50 237 MET A N 1
ATOM 1869 C CA . MET A 1 237 ? -4.033 -5.919 -1.129 1.00 98.50 237 MET A CA 1
ATOM 1870 C C . MET A 1 237 ? -4.253 -5.677 -2.616 1.00 98.50 237 MET A C 1
ATOM 1872 O O . MET A 1 237 ? -5.161 -6.262 -3.210 1.00 98.50 237 MET A O 1
ATOM 1876 N N . PHE A 1 238 ? -3.450 -4.813 -3.226 1.00 98.50 238 PHE A N 1
ATOM 1877 C CA . PHE A 1 238 ? -3.454 -4.677 -4.679 1.00 98.50 238 PHE A CA 1
ATOM 1878 C C . PHE A 1 238 ? -2.784 -5.887 -5.335 1.00 98.50 238 PHE A C 1
ATOM 1880 O O . PHE A 1 238 ? -1.906 -6.505 -4.734 1.00 98.50 238 PHE A O 1
ATOM 1887 N N . SER A 1 239 ? -3.207 -6.263 -6.543 1.00 97.56 239 SER A N 1
ATOM 1888 C CA . SER A 1 239 ? -2.741 -7.496 -7.188 1.00 97.56 239 SER A CA 1
ATOM 1889 C C . SER A 1 239 ? -1.241 -7.528 -7.460 1.00 97.56 239 SER A C 1
ATOM 1891 O O . SER A 1 239 ? -0.640 -8.594 -7.315 1.00 97.56 239 SER A O 1
ATOM 1893 N N . ASP A 1 240 ? -0.632 -6.397 -7.820 1.00 97.12 240 ASP A N 1
ATOM 1894 C CA . ASP A 1 240 ? 0.818 -6.298 -8.032 1.00 97.12 240 ASP A CA 1
ATOM 1895 C C . ASP A 1 240 ? 1.566 -5.920 -6.756 1.00 97.12 240 ASP A C 1
ATOM 1897 O O . ASP A 1 240 ? 2.792 -5.988 -6.721 1.00 97.12 240 ASP A O 1
ATOM 1901 N N . GLY A 1 241 ? 0.831 -5.609 -5.686 1.00 97.00 241 GLY A N 1
ATOM 1902 C CA . GLY A 1 241 ? 1.383 -5.401 -4.361 1.00 97.00 241 GLY A CA 1
ATOM 1903 C C . GLY A 1 241 ? 2.122 -6.624 -3.816 1.00 97.00 241 GLY A C 1
ATOM 1904 O O . GLY A 1 241 ? 1.893 -7.765 -4.232 1.00 97.00 241 GLY A O 1
ATOM 1905 N N . TYR A 1 242 ? 2.977 -6.391 -2.819 1.00 97.31 242 TYR A N 1
ATOM 1906 C CA . TYR A 1 242 ? 3.621 -7.464 -2.062 1.00 97.31 242 TYR A CA 1
ATOM 1907 C C . TYR A 1 242 ? 3.505 -7.261 -0.547 1.00 97.31 242 TYR A C 1
ATOM 1909 O O . TYR A 1 242 ? 3.433 -6.135 -0.050 1.00 97.31 242 TYR A O 1
ATOM 1917 N N . TYR A 1 243 ? 3.502 -8.373 0.190 1.00 97.69 243 TYR A N 1
ATOM 1918 C CA . TYR A 1 243 ?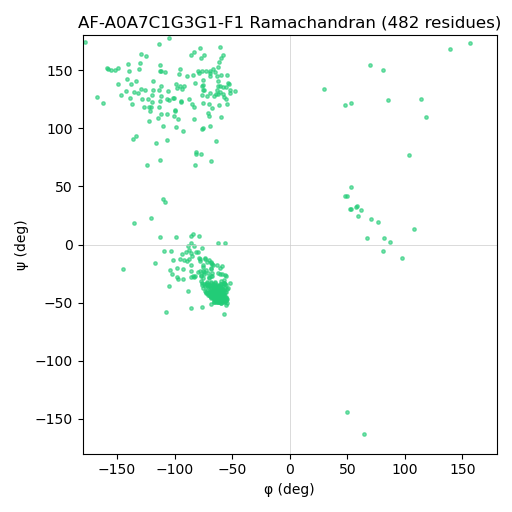 3.482 -8.391 1.648 1.00 97.69 243 TYR A CA 1
ATOM 1919 C C . TYR A 1 243 ? 4.459 -9.436 2.178 1.00 97.69 243 TYR A C 1
ATOM 1921 O O . TYR A 1 243 ? 4.344 -10.609 1.827 1.00 97.69 243 TYR A O 1
ATOM 1929 N N . SER A 1 244 ? 5.442 -9.017 2.981 1.00 95.81 244 SER A N 1
ATOM 1930 C CA . SER A 1 244 ? 6.535 -9.901 3.405 1.00 95.81 244 SER A CA 1
ATOM 1931 C C . SER A 1 244 ? 7.128 -9.529 4.760 1.00 95.81 244 SER A C 1
ATOM 1933 O O . SER A 1 244 ? 7.205 -8.360 5.129 1.00 95.81 244 SER A O 1
ATOM 1935 N N . VAL A 1 245 ? 7.639 -10.534 5.476 1.00 94.62 245 VAL A N 1
ATOM 1936 C CA . VAL A 1 245 ? 8.378 -10.362 6.739 1.00 94.62 245 VAL A CA 1
ATOM 1937 C C . VAL A 1 245 ? 9.764 -9.735 6.540 1.00 94.62 245 VAL A C 1
ATOM 1939 O O . VAL A 1 245 ? 10.296 -9.113 7.458 1.00 94.62 245 VAL A O 1
ATOM 1942 N N . ILE A 1 246 ? 10.348 -9.876 5.349 1.00 93.31 246 ILE A N 1
ATOM 1943 C CA . ILE A 1 246 ? 11.665 -9.347 4.976 1.00 93.31 246 ILE A CA 1
ATOM 1944 C C . ILE A 1 246 ? 11.682 -9.016 3.478 1.00 93.31 246 ILE A C 1
ATOM 1946 O O . ILE A 1 246 ? 10.951 -9.629 2.696 1.00 93.31 246 ILE A O 1
ATOM 1950 N N . SER A 1 247 ? 12.501 -8.052 3.059 1.00 93.12 247 SER A N 1
ATOM 1951 C CA . SER A 1 247 ? 12.702 -7.795 1.632 1.00 93.12 247 SER A CA 1
ATOM 1952 C C . SER A 1 247 ? 13.372 -8.998 0.943 1.00 93.12 247 SER A C 1
ATOM 1954 O O . SER A 1 247 ? 14.183 -9.684 1.577 1.00 93.12 247 SER A O 1
ATOM 1956 N N . PRO A 1 248 ? 13.083 -9.265 -0.345 1.00 92.81 248 PRO A N 1
ATOM 1957 C CA . PRO A 1 248 ? 13.775 -10.314 -1.096 1.00 92.81 248 PRO A CA 1
ATOM 1958 C C . PRO A 1 248 ? 15.298 -10.153 -1.086 1.00 92.81 248 PRO A C 1
ATOM 1960 O O . PRO A 1 248 ? 16.029 -11.130 -0.949 1.00 92.81 248 PRO A O 1
ATOM 1963 N N . GLU A 1 249 ? 15.781 -8.912 -1.163 1.00 92.12 249 GLU A N 1
ATOM 1964 C CA . GLU A 1 249 ? 17.205 -8.592 -1.106 1.00 92.12 249 GLU A CA 1
ATOM 1965 C C . GLU A 1 249 ? 17.807 -8.909 0.268 1.00 92.12 249 GLU A C 1
ATOM 1967 O O . GLU A 1 249 ? 18.901 -9.466 0.348 1.00 92.12 249 GLU A O 1
ATOM 1972 N N . GLY A 1 250 ? 17.081 -8.600 1.349 1.00 90.50 250 GLY A N 1
ATOM 1973 C CA . GLY A 1 250 ? 17.497 -8.913 2.715 1.00 90.50 250 GLY A CA 1
ATOM 1974 C C . GLY A 1 250 ? 17.535 -10.418 2.978 1.00 90.50 250 GLY A C 1
ATOM 1975 O O . GLY A 1 250 ? 18.503 -10.916 3.550 1.00 90.50 250 GLY A O 1
ATOM 1976 N N . ALA A 1 251 ? 16.530 -11.160 2.503 1.00 92.12 251 ALA A N 1
ATOM 1977 C CA . ALA A 1 251 ? 16.515 -12.620 2.587 1.00 92.12 251 ALA A CA 1
ATOM 1978 C C . ALA A 1 251 ? 17.706 -13.239 1.845 1.00 92.12 251 ALA A C 1
ATOM 1980 O O . ALA A 1 251 ? 18.431 -14.053 2.415 1.00 92.12 251 ALA A O 1
ATOM 1981 N N . ALA A 1 252 ? 17.961 -12.789 0.616 1.00 92.19 252 ALA A N 1
ATOM 1982 C CA . ALA A 1 252 ? 19.062 -13.280 -0.200 1.00 92.19 252 ALA A CA 1
ATOM 1983 C C . ALA A 1 252 ? 20.440 -12.935 0.387 1.00 92.19 252 ALA A C 1
ATOM 1985 O O . ALA A 1 252 ? 21.360 -13.750 0.321 1.00 92.19 252 ALA A O 1
ATOM 1986 N N . ALA A 1 253 ? 20.596 -11.765 1.013 1.00 89.94 253 ALA A N 1
ATOM 1987 C CA . ALA A 1 253 ? 21.828 -11.411 1.716 1.00 89.94 253 ALA A CA 1
ATOM 1988 C C . ALA A 1 253 ? 22.109 -12.354 2.902 1.00 89.94 253 ALA A C 1
ATOM 1990 O O . ALA A 1 253 ? 23.249 -12.790 3.081 1.00 89.94 253 ALA A O 1
ATOM 1991 N N . ILE A 1 254 ? 21.072 -12.705 3.675 1.00 89.75 254 ILE A N 1
ATOM 1992 C CA . ILE A 1 254 ? 21.172 -13.636 4.810 1.00 89.75 254 ILE A CA 1
ATOM 1993 C C . ILE A 1 254 ? 21.462 -15.060 4.319 1.00 89.75 254 ILE A C 1
ATOM 1995 O O . ILE A 1 254 ? 22.413 -15.689 4.787 1.00 89.75 254 ILE A O 1
ATOM 1999 N N . GLU A 1 255 ? 20.680 -15.563 3.362 1.00 90.06 255 GLU A N 1
ATOM 2000 C CA . GLU A 1 255 ? 20.821 -16.918 2.816 1.00 90.06 255 GLU A CA 1
ATOM 2001 C C . GLU A 1 255 ? 22.183 -17.109 2.136 1.00 90.06 255 GLU A C 1
ATOM 2003 O O . GLU A 1 255 ? 22.893 -18.082 2.398 1.00 90.06 255 GLU A O 1
ATOM 2008 N N . GLY A 1 256 ? 22.599 -16.125 1.336 1.00 86.94 256 GLY A N 1
ATOM 2009 C CA . GLY A 1 256 ? 23.879 -16.117 0.634 1.00 86.94 256 GLY A CA 1
ATOM 2010 C C . GLY A 1 256 ? 25.086 -15.785 1.513 1.00 86.94 256 GLY A C 1
ATOM 2011 O O . GLY A 1 256 ? 26.209 -15.802 1.009 1.00 86.94 256 GLY A O 1
ATOM 2012 N N . ARG A 1 257 ? 24.886 -15.472 2.805 1.00 87.81 257 ARG A N 1
ATOM 2013 C CA . ARG A 1 257 ? 25.934 -15.016 3.743 1.00 87.81 257 ARG A CA 1
ATOM 2014 C C . ARG A 1 257 ? 26.797 -13.902 3.143 1.00 87.81 257 ARG A C 1
ATOM 2016 O O . ARG A 1 257 ? 28.028 -13.909 3.250 1.00 87.81 257 ARG A O 1
ATOM 2023 N N . VAL A 1 258 ? 26.140 -12.975 2.455 1.00 84.06 258 VAL A N 1
ATOM 2024 C CA . VAL A 1 258 ? 26.798 -11.901 1.716 1.00 84.06 258 VAL A CA 1
ATOM 2025 C C . VAL A 1 258 ? 27.376 -10.911 2.722 1.00 84.06 258 VAL A C 1
ATOM 2027 O O . VAL A 1 258 ? 26.683 -10.450 3.626 1.00 84.06 258 VAL A O 1
ATOM 2030 N N . LYS A 1 259 ? 28.669 -10.602 2.589 1.00 79.56 259 LYS A N 1
ATOM 2031 C CA . LYS A 1 259 ? 29.320 -9.596 3.434 1.00 79.56 259 LYS A CA 1
ATOM 2032 C C . LYS A 1 259 ? 28.795 -8.207 3.096 1.00 79.56 259 LYS A C 1
ATOM 2034 O O . LYS A 1 259 ? 28.489 -7.916 1.940 1.00 79.56 259 LYS A O 1
ATOM 2039 N N . GLU A 1 260 ? 28.777 -7.340 4.096 1.00 72.50 260 GLU A N 1
ATOM 2040 C CA . GLU A 1 260 ? 28.427 -5.935 3.926 1.00 72.50 260 GLU A CA 1
ATOM 2041 C C . GLU A 1 260 ? 29.253 -5.291 2.794 1.00 72.50 260 GLU A C 1
ATOM 2043 O O . GLU A 1 260 ? 30.456 -5.530 2.663 1.00 72.50 260 GLU A O 1
ATOM 2048 N N . GLY A 1 261 ? 28.581 -4.554 1.906 1.00 71.19 261 GLY A N 1
ATOM 2049 C CA . GLY A 1 261 ? 29.183 -3.942 0.714 1.00 71.19 261 GLY A CA 1
ATOM 2050 C C . GLY A 1 261 ? 29.365 -4.866 -0.501 1.00 71.19 261 GLY A C 1
ATOM 2051 O O . GLY A 1 261 ? 29.729 -4.388 -1.575 1.00 71.19 261 GLY A O 1
ATOM 2052 N N . SER A 1 262 ? 29.092 -6.170 -0.384 1.00 80.25 262 SER A N 1
ATOM 2053 C CA . SER A 1 262 ? 29.121 -7.097 -1.525 1.00 80.25 262 SER A CA 1
ATOM 2054 C C . SER A 1 262 ? 27.758 -7.173 -2.218 1.00 80.25 262 SER A C 1
ATOM 2056 O O . SER A 1 262 ? 26.712 -7.098 -1.576 1.00 80.25 262 SER A O 1
ATOM 2058 N N . ARG A 1 263 ? 27.752 -7.332 -3.549 1.00 81.31 263 ARG A N 1
ATOM 2059 C CA . ARG A 1 263 ? 26.505 -7.465 -4.317 1.00 81.31 263 ARG A CA 1
ATOM 2060 C C . ARG A 1 263 ? 25.894 -8.847 -4.117 1.00 81.31 263 ARG A C 1
ATOM 2062 O O . ARG A 1 263 ? 26.580 -9.858 -4.257 1.00 81.31 263 ARG A O 1
ATOM 2069 N N . VAL A 1 264 ? 24.593 -8.873 -3.850 1.00 86.38 264 VAL A N 1
ATOM 2070 C CA . VAL A 1 264 ? 23.810 -10.108 -3.787 1.00 86.38 264 VAL A CA 1
ATOM 2071 C C . VAL A 1 264 ? 23.565 -10.620 -5.217 1.00 86.38 264 VAL A C 1
ATOM 2073 O O . VAL A 1 264 ? 23.197 -9.817 -6.080 1.00 86.38 264 VAL A O 1
ATOM 2076 N N . PRO A 1 265 ? 23.768 -11.920 -5.505 1.00 88.19 265 PRO A N 1
ATOM 2077 C CA . PRO A 1 265 ? 23.482 -12.481 -6.823 1.00 88.19 265 PRO A CA 1
ATOM 2078 C C . PRO A 1 265 ? 22.005 -12.280 -7.217 1.00 88.19 265 PRO A C 1
ATOM 2080 O O . PRO A 1 265 ? 21.131 -12.652 -6.431 1.00 88.19 265 PRO A O 1
ATOM 2083 N N . PRO A 1 266 ? 21.695 -11.753 -8.420 1.00 87.56 266 PRO A N 1
ATOM 2084 C CA . PRO A 1 266 ? 20.312 -11.518 -8.847 1.00 87.56 266 PRO A CA 1
ATOM 2085 C C . PRO A 1 266 ? 19.438 -12.778 -8.826 1.00 87.56 266 PRO A C 1
ATOM 2087 O O . PRO A 1 266 ? 18.299 -12.725 -8.376 1.00 87.56 266 PRO A O 1
ATOM 2090 N N . GLU A 1 267 ? 19.994 -13.922 -9.231 1.00 89.69 267 GLU A N 1
ATOM 2091 C CA . GLU A 1 267 ? 19.295 -15.215 -9.216 1.00 89.69 267 GLU A CA 1
ATOM 2092 C C . GLU A 1 267 ? 18.873 -15.629 -7.801 1.00 89.69 267 GLU A C 1
ATOM 2094 O O . GLU A 1 267 ? 17.795 -16.188 -7.606 1.00 89.69 267 GLU A O 1
ATOM 2099 N N . LEU A 1 268 ? 19.696 -15.317 -6.794 1.00 91.12 268 LEU A N 1
ATOM 2100 C CA . LEU A 1 268 ? 19.368 -15.610 -5.402 1.00 91.12 268 LEU A CA 1
ATOM 2101 C C . LEU A 1 268 ? 18.216 -14.726 -4.916 1.00 91.12 268 LEU A C 1
ATOM 2103 O O . LEU A 1 268 ? 17.309 -15.229 -4.266 1.00 91.12 268 LEU A O 1
ATOM 2107 N N . ILE A 1 269 ? 18.203 -13.442 -5.288 1.00 92.44 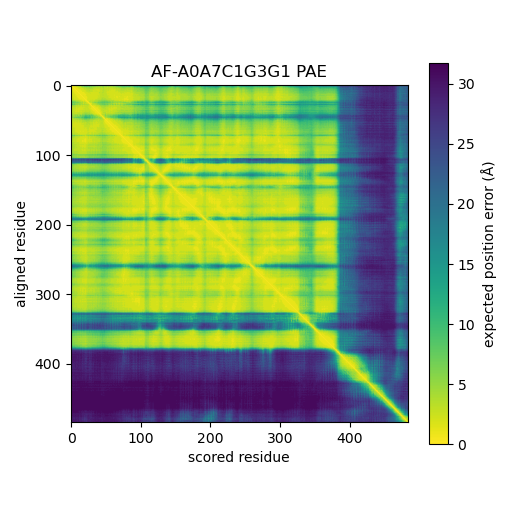269 ILE A N 1
ATOM 2108 C CA . ILE A 1 269 ? 17.097 -12.525 -4.967 1.00 92.44 269 ILE A CA 1
ATOM 2109 C C . ILE A 1 269 ? 15.782 -13.049 -5.552 1.00 92.44 269 ILE A C 1
ATOM 2111 O O . ILE A 1 269 ? 14.771 -13.085 -4.851 1.00 92.44 269 ILE A O 1
ATOM 2115 N N . GLU A 1 270 ? 15.789 -13.491 -6.813 1.00 92.81 270 GLU A N 1
ATOM 2116 C CA . GLU A 1 270 ? 14.594 -14.049 -7.454 1.00 92.81 270 GLU A CA 1
ATOM 2117 C C . GLU A 1 270 ? 14.138 -15.353 -6.788 1.00 92.81 270 GLU A C 1
ATOM 2119 O O . GLU A 1 270 ? 12.945 -15.533 -6.532 1.00 92.81 270 GLU A O 1
ATOM 2124 N N . ASN A 1 271 ? 15.073 -16.233 -6.423 1.00 92.31 271 ASN A N 1
ATOM 2125 C CA . ASN A 1 271 ? 14.762 -17.450 -5.677 1.00 92.31 271 ASN A CA 1
ATOM 2126 C C . ASN A 1 271 ? 14.146 -17.142 -4.305 1.00 92.31 271 ASN A C 1
ATOM 2128 O O . ASN A 1 271 ? 13.113 -17.722 -3.964 1.00 92.31 271 ASN A O 1
ATOM 2132 N N . CYS A 1 272 ? 14.713 -16.204 -3.542 1.00 93.62 272 CYS A N 1
ATOM 2133 C CA . CYS A 1 272 ? 14.163 -15.805 -2.248 1.00 93.62 272 CYS A CA 1
ATOM 2134 C C . CYS A 1 272 ? 12.781 -15.152 -2.399 1.00 93.62 272 CYS A C 1
ATOM 2136 O O . CYS A 1 272 ? 11.872 -15.476 -1.638 1.00 93.62 272 CYS A O 1
ATOM 2138 N N . ALA A 1 273 ? 12.582 -14.284 -3.400 1.00 93.75 273 ALA A N 1
ATOM 2139 C CA . ALA A 1 273 ? 11.280 -13.667 -3.671 1.00 93.75 273 ALA A CA 1
ATOM 2140 C C . ALA A 1 273 ? 10.180 -14.720 -3.900 1.00 93.75 273 ALA A C 1
ATOM 2142 O O . ALA A 1 273 ? 9.068 -14.573 -3.392 1.00 93.75 273 ALA A O 1
ATOM 2143 N N . ASN A 1 274 ? 10.504 -15.797 -4.624 1.00 92.69 274 ASN A N 1
ATOM 2144 C CA . ASN A 1 274 ? 9.596 -16.922 -4.852 1.00 92.69 274 ASN A CA 1
ATOM 2145 C C . ASN A 1 274 ? 9.304 -17.715 -3.567 1.00 92.69 274 ASN A C 1
ATOM 2147 O O . ASN A 1 274 ? 8.152 -18.050 -3.302 1.00 92.69 274 ASN A O 1
ATOM 2151 N N . GLN A 1 275 ? 10.328 -18.006 -2.760 1.00 92.94 275 GLN A N 1
ATOM 2152 C CA . GLN A 1 275 ? 10.180 -18.796 -1.528 1.00 92.94 275 GLN A CA 1
ATOM 2153 C C . GLN A 1 275 ? 9.425 -18.058 -0.416 1.00 92.94 275 GLN A C 1
ATOM 2155 O O . GLN A 1 275 ? 8.780 -18.687 0.420 1.00 92.94 275 GLN A O 1
ATOM 2160 N N . LEU A 1 276 ? 9.493 -16.725 -0.399 1.00 93.00 276 LEU A N 1
ATOM 2161 C CA . LEU A 1 276 ? 8.839 -15.900 0.615 1.00 93.00 276 LEU A CA 1
ATOM 2162 C C . LEU A 1 276 ? 7.311 -15.819 0.455 1.00 93.00 276 LEU A C 1
ATOM 2164 O O . LEU A 1 276 ? 6.652 -15.352 1.381 1.00 93.00 276 LEU A O 1
ATOM 2168 N N . HIS A 1 277 ? 6.741 -16.265 -0.675 1.00 94.44 277 HIS A N 1
ATOM 2169 C CA . HIS A 1 277 ? 5.290 -16.243 -0.926 1.00 94.44 277 HIS A CA 1
ATOM 2170 C C . HIS A 1 277 ? 4.660 -14.852 -0.723 1.00 94.44 277 HIS A C 1
ATOM 2172 O O . HIS A 1 277 ? 3.665 -14.679 -0.020 1.00 94.44 277 HIS A O 1
ATOM 2178 N N . ILE A 1 278 ? 5.276 -13.836 -1.333 1.00 96.06 278 ILE A N 1
ATOM 2179 C CA . ILE A 1 278 ? 4.983 -12.420 -1.060 1.00 96.06 278 ILE A CA 1
ATOM 2180 C C . ILE A 1 278 ? 3.801 -11.851 -1.849 1.00 96.06 278 ILE A C 1
ATOM 2182 O O . ILE A 1 278 ? 3.396 -10.716 -1.598 1.00 96.06 278 ILE A O 1
ATOM 2186 N N . THR A 1 279 ? 3.272 -12.583 -2.832 1.00 97.56 279 THR A N 1
ATOM 2187 C CA . THR A 1 279 ? 2.276 -12.046 -3.771 1.00 97.56 279 THR A CA 1
ATOM 2188 C C . THR A 1 279 ? 0.898 -11.895 -3.124 1.00 97.56 279 THR A C 1
ATOM 2190 O O . THR A 1 279 ? 0.608 -12.503 -2.090 1.00 97.56 279 THR A O 1
ATOM 2193 N N . ALA A 1 280 ? 0.011 -11.107 -3.737 1.00 97.50 280 ALA A N 1
ATOM 2194 C CA . ALA A 1 280 ? -1.362 -10.955 -3.258 1.00 97.50 280 ALA A CA 1
ATOM 2195 C C . ALA A 1 280 ? -2.127 -12.292 -3.213 1.00 97.50 280 ALA A C 1
ATOM 2197 O O . ALA A 1 280 ? -2.839 -12.567 -2.249 1.00 97.50 280 ALA A O 1
ATOM 2198 N N . GLU A 1 281 ? -1.941 -13.153 -4.218 1.00 96.62 281 GLU A N 1
ATOM 2199 C CA . GLU A 1 281 ? -2.586 -14.472 -4.280 1.00 96.62 281 GLU A CA 1
ATOM 2200 C C . GLU A 1 281 ? -2.057 -15.425 -3.199 1.00 96.62 281 GLU A C 1
ATOM 2202 O O . GLU A 1 281 ? -2.826 -16.181 -2.599 1.00 96.62 281 GLU A O 1
ATOM 2207 N N . ASP A 1 282 ? -0.754 -15.369 -2.909 1.00 95.62 282 ASP A N 1
ATOM 2208 C CA . ASP A 1 282 ? -0.163 -16.128 -1.807 1.00 95.62 282 ASP A CA 1
ATOM 2209 C C . ASP A 1 282 ? -0.717 -15.661 -0.459 1.00 95.62 282 ASP A C 1
ATOM 2211 O O . ASP A 1 282 ? -1.187 -16.472 0.337 1.00 95.62 282 ASP A O 1
ATOM 2215 N N . ASN A 1 283 ? -0.740 -14.349 -0.226 1.00 95.62 283 ASN A N 1
ATOM 2216 C CA . ASN A 1 283 ? -1.251 -13.761 1.008 1.00 95.62 283 ASN A CA 1
ATOM 2217 C C . ASN A 1 283 ? -2.745 -14.057 1.221 1.00 95.62 283 ASN A C 1
ATOM 2219 O O . ASN A 1 283 ? -3.177 -14.351 2.340 1.00 95.62 283 ASN A O 1
ATOM 2223 N N . LEU A 1 284 ? -3.543 -14.055 0.150 1.00 95.38 284 LEU A N 1
ATOM 2224 C CA . LEU A 1 284 ? -4.950 -14.447 0.224 1.00 95.38 284 LEU A CA 1
ATOM 2225 C C . LEU A 1 284 ? -5.088 -15.924 0.615 1.00 95.38 284 LEU A C 1
ATOM 2227 O O . LEU A 1 284 ? -5.892 -16.264 1.482 1.00 95.38 284 LEU A O 1
ATOM 2231 N N . ARG A 1 285 ? -4.274 -16.805 0.020 1.00 93.62 285 ARG A N 1
ATOM 2232 C CA . ARG A 1 285 ? -4.260 -18.243 0.330 1.00 93.62 285 ARG A CA 1
ATOM 2233 C C . ARG A 1 285 ? -3.813 -18.527 1.764 1.00 93.62 285 ARG A C 1
ATOM 2235 O O . ARG A 1 285 ? -4.368 -19.416 2.405 1.00 93.62 285 ARG A O 1
ATOM 2242 N N . LEU A 1 286 ? -2.831 -17.778 2.262 1.00 90.94 286 LEU A N 1
ATOM 2243 C CA . LEU A 1 286 ? -2.325 -17.867 3.634 1.00 90.94 286 LEU A CA 1
ATOM 2244 C C . LEU A 1 286 ? -3.291 -17.258 4.666 1.00 90.94 286 LEU A C 1
ATOM 2246 O O . LEU A 1 286 ? -3.108 -17.456 5.867 1.00 90.94 286 LEU A O 1
ATOM 2250 N N . GLY A 1 287 ? -4.320 -16.529 4.221 1.00 91.38 287 GLY A N 1
ATOM 2251 C CA . GLY A 1 287 ? -5.271 -15.844 5.094 1.00 91.38 287 GLY A CA 1
ATOM 2252 C C . GLY A 1 287 ? -4.669 -14.639 5.819 1.00 91.38 287 GLY A C 1
ATOM 2253 O O . GLY A 1 287 ? -5.169 -14.241 6.873 1.00 91.38 287 GLY A O 1
ATOM 2254 N N . THR A 1 288 ? -3.581 -14.068 5.292 1.00 92.81 288 THR A N 1
ATOM 2255 C CA . THR A 1 288 ? -2.990 -12.827 5.812 1.00 92.81 288 THR A CA 1
ATOM 2256 C C . THR A 1 288 ? -3.747 -11.600 5.320 1.00 92.81 288 THR A C 1
ATOM 2258 O O . THR A 1 288 ? -3.735 -10.583 6.011 1.00 92.81 288 THR A O 1
ATOM 2261 N N . ILE A 1 289 ? -4.452 -11.699 4.191 1.00 96.56 289 ILE A N 1
ATOM 2262 C CA . ILE A 1 289 ? -5.364 -10.675 3.669 1.00 96.56 289 ILE A CA 1
ATOM 2263 C C . ILE A 1 289 ? -6.759 -11.262 3.426 1.00 96.56 289 ILE A C 1
ATOM 2265 O O . ILE A 1 289 ? -6.926 -12.474 3.316 1.00 96.56 289 ILE A O 1
ATOM 2269 N N . ASP A 1 290 ? -7.758 -10.391 3.313 1.00 96.81 290 ASP A N 1
ATOM 2270 C CA . ASP A 1 290 ? -9.161 -10.762 3.118 1.00 96.81 290 ASP A CA 1
ATOM 2271 C C . ASP A 1 290 ? -9.623 -10.585 1.657 1.00 96.81 290 ASP A C 1
ATOM 2273 O O . ASP A 1 290 ? -10.578 -11.234 1.221 1.00 96.81 290 ASP A O 1
ATOM 2277 N N . ARG A 1 291 ? -8.981 -9.692 0.885 1.00 97.31 291 ARG A N 1
ATOM 2278 C CA . ARG A 1 291 ? -9.364 -9.404 -0.509 1.00 97.31 291 ARG A CA 1
ATOM 2279 C C . ARG A 1 291 ? -8.219 -8.857 -1.354 1.00 97.31 291 ARG A C 1
ATOM 2281 O O . ARG A 1 291 ? -7.373 -8.119 -0.859 1.00 97.31 291 ARG A O 1
ATOM 2288 N N . ILE A 1 292 ? -8.280 -9.146 -2.653 1.00 98.31 292 ILE A N 1
ATOM 2289 C CA . ILE A 1 292 ? -7.413 -8.554 -3.674 1.00 98.31 292 ILE A CA 1
ATOM 2290 C C . ILE A 1 292 ? -8.203 -7.532 -4.502 1.00 98.31 292 ILE A C 1
ATOM 2292 O O . ILE A 1 292 ? -9.297 -7.844 -4.976 1.00 98.31 292 ILE A O 1
ATOM 2296 N N . ILE A 1 293 ? -7.641 -6.339 -4.704 1.00 97.88 293 ILE A N 1
ATOM 2297 C CA . ILE A 1 293 ? -8.078 -5.386 -5.736 1.00 97.88 293 ILE A CA 1
ATOM 2298 C C . ILE A 1 293 ? -7.208 -5.618 -6.971 1.00 97.88 293 ILE A C 1
ATOM 2300 O O . ILE A 1 293 ? -5.984 -5.563 -6.879 1.00 97.88 293 ILE A O 1
ATOM 2304 N N . LYS A 1 294 ? -7.833 -5.892 -8.119 1.00 96.75 294 LYS A N 1
ATOM 2305 C CA . LYS A 1 294 ? -7.112 -6.075 -9.383 1.00 96.75 294 LYS A CA 1
ATOM 2306 C C . LYS A 1 294 ? -6.673 -4.720 -9.938 1.00 96.75 294 LYS A C 1
ATOM 2308 O O . LYS A 1 294 ? -7.481 -3.799 -10.035 1.00 96.75 294 LYS A O 1
ATOM 2313 N N . GLU A 1 295 ? -5.395 -4.624 -10.264 1.00 96.75 295 GLU A N 1
ATOM 2314 C CA . GLU A 1 295 ? -4.780 -3.462 -10.896 1.00 96.75 295 GLU A CA 1
ATOM 2315 C C . GLU A 1 295 ? -4.926 -3.516 -12.429 1.00 96.75 295 GLU A C 1
ATOM 2317 O O . GLU A 1 295 ? -5.243 -4.574 -12.990 1.00 96.75 295 GLU A O 1
ATOM 2322 N N . PRO A 1 296 ? -4.725 -2.381 -13.121 1.00 95.50 296 PRO A N 1
ATOM 2323 C CA . PRO A 1 296 ? -4.489 -2.346 -14.556 1.00 95.50 296 PRO A CA 1
ATOM 2324 C C . PRO A 1 296 ? -3.233 -3.132 -14.943 1.00 95.50 296 PRO A C 1
ATOM 2326 O O . PRO A 1 296 ? -2.424 -3.524 -14.106 1.00 95.50 296 PRO A O 1
ATOM 2329 N N . LEU A 1 297 ? -3.067 -3.322 -16.248 1.00 93.31 297 LEU A N 1
ATOM 2330 C CA . LEU A 1 297 ? -1.930 -4.032 -16.814 1.00 93.31 297 LEU A CA 1
ATOM 2331 C C . LEU A 1 297 ? -0.601 -3.379 -16.392 1.00 93.31 297 LEU A C 1
ATOM 2333 O O . LEU A 1 297 ? -0.397 -2.186 -16.622 1.00 93.31 297 LEU A O 1
ATOM 2337 N N . LEU A 1 298 ? 0.301 -4.188 -15.829 1.00 94.25 298 LEU A N 1
ATOM 2338 C CA . LEU A 1 298 ? 1.585 -3.793 -15.250 1.00 94.25 298 LEU A CA 1
ATOM 2339 C C . LEU A 1 298 ? 1.477 -2.776 -14.102 1.00 94.25 298 LEU A C 1
ATOM 2341 O O . LEU A 1 298 ? 2.372 -1.952 -13.935 1.00 94.25 298 LEU A O 1
ATOM 2345 N N . GLY A 1 299 ? 0.413 -2.845 -13.304 1.00 94.56 299 GLY A N 1
ATOM 2346 C CA . GLY A 1 299 ? 0.217 -2.016 -12.117 1.00 94.56 299 GLY A CA 1
ATOM 2347 C C . GLY A 1 299 ? -0.310 -0.611 -12.409 1.00 94.56 299 GLY A C 1
ATOM 2348 O O . GLY A 1 299 ? -0.044 -0.014 -13.456 1.00 94.56 299 GLY A O 1
ATOM 2349 N N . ALA A 1 300 ? -1.057 -0.061 -11.450 1.00 95.69 300 ALA A N 1
ATOM 2350 C CA . ALA A 1 300 ? -1.693 1.242 -11.626 1.00 95.69 300 ALA A CA 1
ATOM 2351 C C . ALA A 1 300 ? -0.708 2.417 -11.483 1.00 95.69 300 ALA A C 1
ATOM 2353 O O . ALA A 1 300 ? 0.256 2.374 -10.706 1.00 95.69 300 ALA A O 1
ATOM 2354 N N . LYS A 1 301 ? -0.999 3.493 -12.210 1.00 94.31 301 LYS A N 1
ATOM 2355 C CA . LYS A 1 301 ? -0.288 4.776 -12.256 1.00 94.31 301 LYS A CA 1
ATOM 2356 C C . LYS A 1 301 ? -1.161 5.895 -11.682 1.00 94.31 301 LYS A C 1
ATOM 2358 O O . LYS A 1 301 ? -2.339 5.693 -11.387 1.00 94.31 301 LYS A O 1
ATOM 2363 N N . SER A 1 302 ? -0.594 7.089 -11.521 1.00 90.56 302 SER A N 1
ATOM 2364 C CA . SER A 1 302 ? -1.315 8.248 -10.971 1.00 90.56 302 SER A CA 1
ATOM 2365 C C . SER A 1 302 ? -2.449 8.773 -11.865 1.00 90.56 302 SER A C 1
ATOM 2367 O O . SER A 1 302 ? -3.341 9.454 -11.369 1.00 90.56 302 SER A O 1
ATOM 2369 N N . ASP A 1 303 ? -2.475 8.431 -13.158 1.00 90.19 303 ASP A N 1
ATOM 2370 C CA . ASP A 1 303 ? -3.527 8.822 -14.106 1.00 90.19 303 ASP A CA 1
ATOM 2371 C C . ASP A 1 303 ? -4.597 7.737 -14.357 1.00 90.19 303 ASP A C 1
ATOM 2373 O O . ASP A 1 303 ? -5.507 7.933 -15.169 1.00 90.19 303 ASP A O 1
ATOM 2377 N N . ASP A 1 304 ? -4.562 6.619 -13.621 1.0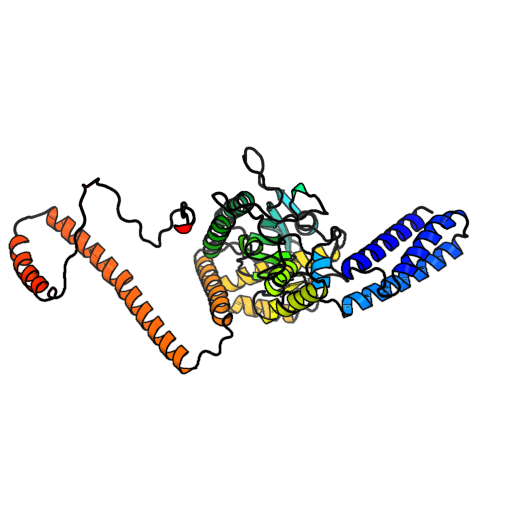0 94.25 304 ASP A N 1
ATOM 2378 C CA . ASP A 1 304 ? -5.542 5.531 -13.737 1.00 94.25 304 ASP A CA 1
ATOM 2379 C C . ASP A 1 304 ? -6.833 5.811 -12.939 1.00 94.25 304 ASP A C 1
ATOM 2381 O O . ASP A 1 304 ? -7.174 5.144 -11.959 1.00 94.25 304 ASP A O 1
ATOM 2385 N N . PHE A 1 305 ? -7.623 6.792 -13.384 1.00 94.38 305 PHE A N 1
ATOM 2386 C CA . PHE A 1 305 ? -8.864 7.215 -12.708 1.00 94.38 305 PHE A CA 1
ATOM 2387 C C . PHE A 1 305 ? -9.891 6.089 -12.492 1.00 94.38 305 PHE A C 1
ATOM 2389 O O . PHE A 1 305 ? -10.602 6.066 -11.483 1.00 94.38 305 PHE A O 1
ATOM 2396 N N . SER A 1 306 ? -9.976 5.131 -13.419 1.00 94.69 306 SER A N 1
ATOM 2397 C CA . SER A 1 306 ? -10.863 3.968 -13.280 1.00 94.69 306 SER A CA 1
ATOM 2398 C C . SER A 1 306 ? -10.429 3.051 -12.135 1.00 94.69 306 SER A C 1
ATOM 2400 O O . SER A 1 306 ? -11.281 2.524 -11.415 1.00 94.69 306 SER A O 1
ATOM 2402 N N . PHE A 1 307 ? -9.119 2.910 -11.918 1.00 96.31 307 PHE A N 1
ATOM 2403 C CA . PHE A 1 307 ? -8.569 2.161 -10.799 1.00 96.31 307 PHE A CA 1
ATOM 2404 C C . PHE A 1 307 ? -8.906 2.844 -9.472 1.00 96.31 307 PHE A C 1
ATOM 2406 O O . PHE A 1 307 ? -9.432 2.185 -8.581 1.00 96.31 307 PHE A O 1
ATOM 2413 N N . PHE A 1 308 ? -8.734 4.163 -9.346 1.00 96.81 308 PHE A N 1
ATOM 2414 C CA . PHE A 1 308 ? -9.117 4.871 -8.116 1.00 96.81 308 PHE A CA 1
ATOM 2415 C C . PHE A 1 308 ? -10.616 4.758 -7.803 1.00 96.81 308 PHE A C 1
ATOM 2417 O O . PHE A 1 308 ? -10.996 4.576 -6.645 1.00 96.81 308 PHE A O 1
ATOM 2424 N N . SER A 1 309 ? -11.479 4.768 -8.825 1.00 94.06 309 SER A N 1
ATOM 2425 C CA . SER A 1 309 ? -12.913 4.498 -8.649 1.00 94.06 309 SER A CA 1
ATOM 2426 C C . SER A 1 309 ? -13.173 3.095 -8.077 1.00 94.06 309 SER A C 1
ATOM 2428 O O . SER A 1 309 ? -13.970 2.930 -7.145 1.00 94.06 309 SER A O 1
ATOM 2430 N N . LEU A 1 310 ? -12.441 2.087 -8.566 1.00 95.00 310 LEU A N 1
ATOM 2431 C CA . LEU A 1 310 ? -12.484 0.729 -8.024 1.00 95.00 310 LEU A CA 1
ATOM 2432 C C . LEU A 1 310 ? -11.998 0.695 -6.567 1.00 95.00 310 LEU A C 1
ATOM 2434 O O . LEU A 1 310 ? -12.703 0.148 -5.716 1.00 95.00 310 LEU A O 1
ATOM 2438 N N . VAL A 1 311 ? -10.858 1.323 -6.255 1.00 96.62 311 VAL A N 1
ATOM 2439 C CA . VAL A 1 311 ? -10.318 1.417 -4.885 1.00 96.62 311 VAL A CA 1
ATOM 2440 C C . VAL A 1 311 ? -11.344 2.024 -3.935 1.00 96.62 311 VAL A C 1
ATOM 2442 O O . VAL A 1 311 ? -11.630 1.447 -2.884 1.00 96.62 311 VAL A O 1
ATOM 2445 N N . ARG A 1 312 ? -11.965 3.138 -4.332 1.00 95.31 312 ARG A N 1
ATOM 2446 C CA . ARG A 1 312 ? -13.033 3.785 -3.567 1.00 95.31 312 ARG A CA 1
ATOM 2447 C C . ARG A 1 312 ? -14.169 2.817 -3.253 1.00 95.31 312 ARG A C 1
ATOM 2449 O O . ARG A 1 312 ? -14.584 2.704 -2.099 1.00 95.31 312 ARG A O 1
ATOM 2456 N N . SER A 1 313 ? -14.670 2.120 -4.272 1.00 92.38 313 SER A N 1
ATOM 2457 C CA . SER A 1 313 ? -15.785 1.184 -4.109 1.00 92.38 313 SER A CA 1
ATOM 2458 C C . SER A 1 313 ? -15.444 0.038 -3.149 1.00 92.38 313 SER A C 1
ATOM 2460 O O . SER A 1 313 ? -16.259 -0.328 -2.301 1.00 92.38 313 SER A O 1
ATOM 2462 N N . GLU A 1 314 ? -14.219 -0.483 -3.225 1.00 94.94 314 GLU A N 1
ATOM 2463 C CA . GLU A 1 314 ? -13.775 -1.626 -2.431 1.00 94.94 314 GLU A CA 1
ATOM 2464 C C . GLU A 1 314 ? -13.478 -1.260 -0.975 1.00 94.94 314 GLU A C 1
ATOM 2466 O O . GLU A 1 314 ? -13.811 -2.036 -0.078 1.00 94.94 314 GLU A O 1
ATOM 2471 N N . ILE A 1 315 ? -12.950 -0.061 -0.717 1.00 95.19 315 ILE A N 1
ATOM 2472 C CA . ILE A 1 315 ? -12.759 0.449 0.646 1.00 95.19 315 ILE A CA 1
ATOM 2473 C C . ILE A 1 315 ? -14.109 0.664 1.332 1.00 95.19 315 ILE A C 1
ATOM 2475 O O . ILE A 1 315 ? -14.320 0.140 2.422 1.00 95.19 315 ILE A O 1
ATOM 2479 N N . ILE A 1 316 ? -15.055 1.356 0.681 1.00 93.50 316 ILE A N 1
ATOM 2480 C CA . ILE A 1 316 ? -16.409 1.567 1.227 1.00 93.50 316 ILE A CA 1
ATOM 2481 C C . ILE A 1 316 ? -17.057 0.222 1.560 1.00 93.50 316 ILE A C 1
ATOM 2483 O O . ILE A 1 316 ? -17.597 0.028 2.649 1.00 93.50 316 ILE A O 1
ATOM 2487 N N . ARG A 1 317 ? -16.956 -0.727 0.628 1.00 90.94 317 ARG A N 1
ATOM 2488 C CA . ARG A 1 317 ? -17.479 -2.080 0.782 1.00 90.94 317 ARG A CA 1
ATOM 2489 C C . ARG A 1 317 ? -16.838 -2.818 1.957 1.00 90.94 317 ARG A C 1
ATOM 2491 O O . ARG A 1 317 ? -17.547 -3.504 2.688 1.00 90.94 317 ARG A O 1
ATOM 2498 N N . ALA A 1 318 ? -15.525 -2.723 2.138 1.00 95.25 318 ALA A N 1
ATOM 2499 C CA . ALA A 1 318 ? -14.846 -3.344 3.271 1.00 95.25 318 ALA A CA 1
ATOM 2500 C C . ALA A 1 318 ? -15.285 -2.724 4.606 1.00 95.25 318 ALA A C 1
ATOM 2502 O O . ALA A 1 318 ? -15.581 -3.462 5.549 1.00 95.25 318 ALA A O 1
ATOM 2503 N N . THR A 1 319 ? -15.424 -1.398 4.670 1.00 95.75 319 THR A N 1
ATOM 2504 C CA . THR A 1 319 ? -15.939 -0.702 5.858 1.00 95.75 319 THR A CA 1
ATOM 2505 C C . THR A 1 319 ? -17.370 -1.135 6.181 1.00 95.75 319 THR A C 1
ATOM 2507 O O . THR A 1 319 ? -17.668 -1.491 7.323 1.00 95.75 319 THR A O 1
ATOM 2510 N N . ASP A 1 320 ? -18.243 -1.204 5.172 1.00 91.81 320 ASP A N 1
ATOM 2511 C CA . ASP A 1 320 ? -19.617 -1.694 5.314 1.00 91.81 320 ASP A CA 1
ATOM 2512 C C . ASP A 1 320 ? -19.664 -3.139 5.832 1.00 91.81 320 ASP A C 1
ATOM 2514 O O . ASP A 1 320 ? -20.451 -3.454 6.726 1.00 91.81 320 ASP A O 1
ATOM 2518 N N . GLU A 1 321 ? -18.815 -4.026 5.306 1.00 91.75 321 GLU A N 1
ATOM 2519 C CA . GLU A 1 321 ? -18.741 -5.427 5.727 1.00 91.75 321 GLU A CA 1
ATOM 2520 C C . GLU A 1 321 ? -18.346 -5.552 7.205 1.00 91.75 321 GLU A C 1
ATOM 2522 O O . GLU A 1 321 ? -19.040 -6.241 7.961 1.00 91.75 321 GLU A O 1
ATOM 2527 N N . VAL A 1 322 ? -17.304 -4.835 7.643 1.00 94.56 322 VAL A N 1
ATOM 2528 C CA . VAL A 1 322 ? -16.877 -4.821 9.052 1.00 94.56 322 VAL A CA 1
ATOM 2529 C C . VAL A 1 322 ? -18.001 -4.317 9.953 1.00 94.56 322 VAL A C 1
ATOM 2531 O O . VAL A 1 322 ? -18.349 -4.973 10.938 1.00 94.56 322 VAL A O 1
ATOM 2534 N N . VAL A 1 323 ? -18.634 -3.196 9.600 1.00 93.06 323 VAL A N 1
ATOM 2535 C CA . VAL A 1 323 ? -19.734 -2.623 10.386 1.00 93.06 323 VAL A CA 1
ATOM 2536 C C . VAL A 1 323 ? -20.922 -3.588 10.451 1.00 93.06 323 VAL A C 1
ATOM 2538 O O . VAL A 1 323 ? -21.452 -3.844 11.534 1.00 93.06 323 VAL A O 1
ATOM 2541 N N . LEU A 1 324 ? -21.331 -4.199 9.338 1.00 90.44 324 LEU A N 1
ATOM 2542 C CA . LEU A 1 324 ? -22.454 -5.143 9.304 1.00 90.44 324 LEU A CA 1
ATOM 2543 C C . LEU A 1 324 ? -22.211 -6.402 10.143 1.00 90.44 324 LEU A C 1
ATOM 2545 O O . LEU A 1 324 ? -23.151 -6.891 10.784 1.00 90.44 324 LEU A O 1
ATOM 2549 N N . MET A 1 325 ? -20.973 -6.908 10.184 1.00 89.62 325 MET A N 1
ATOM 2550 C CA . MET A 1 325 ? -20.609 -8.046 11.036 1.00 89.62 325 MET A CA 1
ATOM 2551 C C . MET A 1 325 ? -20.847 -7.754 12.525 1.00 89.62 325 MET A C 1
ATOM 2553 O O . MET A 1 325 ? -21.213 -8.664 13.274 1.00 89.62 325 MET A O 1
ATOM 2557 N N . THR A 1 326 ? -20.717 -6.495 12.959 1.00 90.44 326 THR A N 1
ATOM 2558 C CA . THR A 1 326 ? -21.001 -6.096 14.350 1.00 90.44 326 THR A CA 1
ATOM 2559 C C . THR A 1 326 ? -22.501 -5.993 14.651 1.00 90.44 326 THR A C 1
ATOM 2561 O O . THR A 1 326 ? -22.931 -6.319 15.763 1.00 90.44 326 THR A O 1
ATOM 2564 N N . LYS A 1 327 ? -23.319 -5.591 13.668 1.00 85.25 327 LYS A N 1
ATOM 2565 C CA . LYS A 1 327 ? -24.758 -5.330 13.847 1.00 85.25 327 LYS A CA 1
ATOM 2566 C C . LYS A 1 327 ? -25.567 -6.622 13.925 1.00 85.25 327 LYS A C 1
ATOM 2568 O O . LYS A 1 327 ? -26.319 -6.832 14.878 1.00 85.25 327 LYS A O 1
ATOM 2573 N N . SER A 1 328 ? -25.418 -7.506 12.934 1.00 73.94 328 SER A N 1
ATOM 2574 C CA . SER A 1 328 ? -26.133 -8.788 12.878 1.00 73.94 328 SER A CA 1
ATOM 2575 C C . SER A 1 328 ? -25.558 -9.720 11.814 1.00 73.94 328 SER A C 1
ATOM 2577 O O . SER A 1 328 ? -25.552 -9.389 10.629 1.00 73.94 328 SER A O 1
ATOM 2579 N N . VAL A 1 329 ? -25.216 -10.954 12.205 1.00 65.88 329 VAL A N 1
ATOM 2580 C CA . VAL A 1 329 ? -24.771 -12.012 11.275 1.00 65.88 329 VAL A CA 1
ATOM 2581 C C . VAL A 1 329 ? -25.823 -12.294 10.190 1.00 65.88 329 VAL A C 1
ATOM 2583 O O . VAL A 1 329 ? -25.475 -12.595 9.051 1.00 65.88 329 VAL A O 1
ATOM 2586 N N . ARG A 1 330 ? -27.123 -12.168 10.503 1.00 61.88 330 ARG A N 1
ATOM 2587 C CA . ARG A 1 330 ? -28.204 -12.328 9.510 1.00 61.88 330 ARG A CA 1
ATOM 2588 C C . ARG A 1 330 ? -28.270 -11.149 8.536 1.00 61.88 330 ARG A C 1
ATOM 2590 O O . ARG A 1 330 ? -28.494 -11.372 7.349 1.00 61.88 330 ARG A O 1
ATOM 2597 N N . GLY A 1 331 ? -28.054 -9.925 9.026 1.00 64.06 331 GLY A N 1
ATOM 2598 C CA . GLY A 1 331 ? -27.987 -8.717 8.195 1.00 64.06 331 GLY A CA 1
ATOM 2599 C C . GLY A 1 331 ? -26.818 -8.774 7.212 1.00 64.06 331 GLY A C 1
ATOM 2600 O O . GLY A 1 331 ? -27.013 -8.566 6.018 1.00 64.06 331 GLY A O 1
ATOM 2601 N N . PHE A 1 332 ? -25.647 -9.190 7.698 1.00 65.88 332 PHE A N 1
ATOM 2602 C CA . PHE A 1 332 ? -24.466 -9.441 6.875 1.00 65.88 332 PHE A CA 1
ATOM 2603 C C . PHE A 1 332 ? -24.714 -10.518 5.806 1.00 65.88 332 PHE A C 1
ATOM 2605 O O . PHE A 1 332 ? -24.521 -10.268 4.620 1.00 65.88 332 PHE A O 1
ATOM 2612 N N . ARG A 1 333 ? -25.252 -11.687 6.188 1.00 62.53 333 ARG A N 1
ATOM 2613 C CA . ARG A 1 333 ? -25.582 -12.757 5.226 1.00 62.53 333 ARG A CA 1
ATOM 2614 C C . ARG A 1 333 ? -26.584 -12.302 4.165 1.00 62.53 333 ARG A C 1
ATOM 2616 O O . ARG A 1 333 ? -26.436 -12.637 2.996 1.00 62.53 333 ARG A O 1
ATOM 2623 N N . SER A 1 334 ? -27.602 -11.528 4.545 1.00 60.22 334 SER A N 1
ATOM 2624 C CA . SER A 1 334 ? -28.554 -10.977 3.574 1.00 60.22 334 SER A CA 1
ATOM 2625 C C . SER A 1 334 ? -27.898 -9.978 2.620 1.00 60.22 334 SER A C 1
ATOM 2627 O O . SER A 1 334 ? -28.302 -9.923 1.458 1.00 60.22 334 SER A O 1
ATOM 2629 N N . TYR A 1 335 ? -26.945 -9.180 3.099 1.00 70.88 335 TYR A N 1
ATOM 2630 C CA . TYR A 1 335 ? -26.175 -8.249 2.278 1.00 70.88 335 TYR A CA 1
ATOM 2631 C C . TYR A 1 335 ? -25.297 -9.001 1.270 1.00 70.88 335 TYR A C 1
ATOM 2633 O O . TYR A 1 335 ? -25.397 -8.747 0.071 1.00 70.88 335 TYR A O 1
ATOM 2641 N N . GLU A 1 336 ? -24.540 -10.007 1.719 1.00 66.19 336 GLU A N 1
ATOM 2642 C CA . GLU A 1 336 ? -23.726 -10.855 0.837 1.00 66.19 336 GLU A CA 1
ATOM 2643 C C . GLU A 1 336 ? -24.556 -11.572 -0.235 1.00 66.19 336 GLU A C 1
ATOM 2645 O O . GLU A 1 336 ? -24.144 -11.650 -1.390 1.00 66.19 336 GLU A O 1
ATOM 2650 N N . VAL A 1 337 ? -25.741 -12.081 0.118 1.00 65.31 337 VAL A N 1
ATOM 2651 C CA . VAL A 1 337 ? -26.627 -12.762 -0.841 1.00 65.31 337 VAL A CA 1
ATOM 2652 C C . VAL A 1 337 ? -27.169 -11.795 -1.895 1.00 65.31 337 VAL A C 1
ATOM 2654 O O . VAL A 1 337 ? -27.187 -12.137 -3.074 1.00 65.31 337 VAL A O 1
ATOM 2657 N N . LYS A 1 338 ? -27.609 -10.592 -1.498 1.00 67.19 338 LYS A N 1
ATOM 2658 C CA . LYS A 1 338 ? -28.092 -9.571 -2.449 1.00 67.19 338 LYS A CA 1
ATOM 2659 C C . LYS A 1 338 ? -26.984 -9.103 -3.384 1.00 67.19 338 LYS A C 1
ATOM 2661 O O . LYS A 1 338 ? -27.234 -8.886 -4.559 1.00 67.19 338 LYS A O 1
ATOM 2666 N N . LYS A 1 339 ? -25.764 -9.015 -2.869 1.00 65.81 339 LYS A N 1
ATOM 2667 C CA . LYS A 1 339 ? -24.569 -8.656 -3.622 1.00 65.81 339 LYS A CA 1
ATOM 2668 C C . LYS A 1 339 ? -24.151 -9.713 -4.636 1.00 65.81 339 LYS A C 1
ATOM 2670 O O . LYS A 1 339 ? -23.884 -9.360 -5.769 1.00 65.81 339 LYS A O 1
ATOM 2675 N N . LYS A 1 340 ? -24.122 -11.000 -4.265 1.00 61.03 340 LYS A N 1
ATOM 2676 C CA . LYS A 1 340 ? -23.813 -12.085 -5.220 1.00 61.03 340 LYS A CA 1
ATOM 2677 C C . LYS A 1 340 ? -24.792 -12.139 -6.399 1.00 61.03 340 LYS A C 1
ATOM 2679 O O . LYS A 1 340 ? -24.489 -12.779 -7.394 1.00 61.03 340 LYS A O 1
ATOM 2684 N N . LYS A 1 341 ? -25.966 -11.516 -6.256 1.00 58.72 341 LYS A N 1
ATOM 2685 C CA . LYS A 1 341 ? -26.965 -11.358 -7.315 1.00 58.72 341 LYS A CA 1
ATOM 2686 C C . LYS A 1 341 ? -26.828 -10.060 -8.121 1.00 58.72 341 LYS A C 1
ATOM 2688 O O . LYS A 1 341 ? -27.500 -9.958 -9.136 1.00 58.72 341 LYS A O 1
ATOM 2693 N N . ALA A 1 342 ? -26.046 -9.082 -7.664 1.00 59.41 342 ALA A N 1
ATOM 2694 C CA . ALA A 1 342 ? -25.783 -7.858 -8.413 1.00 59.41 342 ALA A CA 1
ATOM 2695 C C . ALA A 1 342 ? -24.653 -8.140 -9.410 1.00 59.41 342 ALA A C 1
ATOM 2697 O O . ALA A 1 342 ? -23.556 -8.519 -8.996 1.00 59.41 342 ALA A O 1
ATOM 2698 N N . GLU A 1 343 ? -24.933 -8.005 -10.705 1.00 46.88 343 GLU A N 1
ATOM 2699 C CA . GLU A 1 343 ? -23.951 -8.263 -11.764 1.00 46.88 343 GLU A CA 1
ATOM 2700 C C . GLU A 1 343 ? -23.038 -7.045 -11.985 1.00 46.88 343 GLU A C 1
ATOM 2702 O O . GLU A 1 343 ? -21.871 -7.213 -12.333 1.00 46.88 343 GLU A O 1
ATOM 2707 N N . ASN A 1 344 ? -23.522 -5.831 -11.682 1.00 53.91 344 ASN A N 1
ATOM 2708 C CA . ASN A 1 344 ? -22.770 -4.579 -11.813 1.00 53.91 344 ASN A CA 1
ATOM 2709 C C . ASN A 1 344 ? -22.434 -3.922 -10.459 1.00 53.91 344 ASN A C 1
ATOM 2711 O O . ASN A 1 344 ? -23.210 -3.974 -9.504 1.00 53.91 344 ASN A O 1
ATOM 2715 N N . VAL A 1 345 ? -21.300 -3.209 -10.393 1.00 50.91 345 VAL A N 1
ATOM 2716 C CA . VAL A 1 345 ? -20.870 -2.433 -9.205 1.00 50.91 345 VAL A CA 1
ATOM 2717 C C . VAL A 1 345 ? -21.891 -1.343 -8.843 1.00 50.91 345 VAL A C 1
ATOM 2719 O O . VAL A 1 345 ? -22.136 -1.090 -7.665 1.00 50.91 345 VAL A O 1
ATOM 2722 N N . GLU A 1 346 ? -22.554 -0.752 -9.842 1.00 46.59 346 GLU A N 1
ATOM 2723 C CA . GLU A 1 346 ? -23.618 0.246 -9.650 1.00 46.59 346 GLU A CA 1
ATOM 2724 C C . GLU A 1 346 ? -24.943 -0.350 -9.134 1.00 46.59 346 GLU A C 1
ATOM 2726 O O . GLU A 1 346 ? -25.751 0.361 -8.531 1.00 46.59 346 GLU A O 1
ATOM 2731 N N . GLU A 1 347 ? -25.159 -1.655 -9.330 1.00 46.50 347 GLU A N 1
ATOM 2732 C CA . GLU A 1 347 ? -26.334 -2.403 -8.857 1.00 46.50 347 GLU A CA 1
ATOM 2733 C C . GLU A 1 347 ? -26.160 -2.947 -7.434 1.00 46.50 347 GLU A C 1
ATOM 2735 O O . GLU A 1 347 ? -27.099 -3.512 -6.857 1.00 46.50 347 GLU A O 1
ATOM 2740 N N . ALA A 1 348 ? -24.973 -2.775 -6.840 1.00 51.41 348 ALA A N 1
ATOM 2741 C CA . ALA A 1 348 ? -24.741 -3.113 -5.447 1.00 51.41 348 ALA A CA 1
ATOM 2742 C C . ALA A 1 348 ? -25.788 -2.408 -4.565 1.00 51.41 348 ALA A C 1
ATOM 2744 O O . ALA A 1 348 ? -26.141 -1.249 -4.807 1.00 51.41 348 ALA A O 1
ATOM 2745 N N . PRO A 1 349 ? -26.332 -3.093 -3.544 1.00 52.91 349 PRO A N 1
ATOM 2746 C CA . PRO A 1 349 ? -27.435 -2.555 -2.771 1.00 52.91 349 PRO A CA 1
ATOM 2747 C C . PRO A 1 349 ? -27.016 -1.235 -2.114 1.00 52.91 349 PRO A C 1
ATOM 2749 O O . PRO A 1 349 ? -26.227 -1.235 -1.173 1.00 52.91 349 PRO A O 1
ATOM 2752 N N . GLN A 1 350 ? -27.578 -0.124 -2.605 1.00 58.06 350 GLN A N 1
ATOM 2753 C CA . GLN A 1 350 ? -27.451 1.219 -2.032 1.00 58.06 350 GLN A CA 1
ATOM 2754 C C . GLN A 1 350 ? -28.194 1.261 -0.691 1.00 58.06 350 GLN A C 1
ATOM 2756 O O . GLN A 1 350 ? -29.307 1.781 -0.575 1.00 58.06 350 GLN A O 1
ATOM 2761 N N . ILE A 1 351 ? -27.623 0.605 0.311 1.00 64.81 351 ILE A N 1
ATOM 2762 C CA . ILE A 1 351 ? -28.120 0.578 1.678 1.00 64.81 351 ILE A CA 1
ATOM 2763 C C . ILE A 1 351 ? -27.269 1.563 2.459 1.00 64.81 351 ILE A C 1
ATOM 2765 O O . ILE A 1 351 ? -26.046 1.470 2.455 1.00 64.81 351 ILE A O 1
ATOM 2769 N N . ASP A 1 352 ? -27.934 2.496 3.131 1.00 70.81 352 ASP A N 1
ATOM 2770 C CA . ASP A 1 352 ? -27.264 3.382 4.070 1.00 70.81 352 ASP A CA 1
ATOM 2771 C C . ASP A 1 352 ? -26.844 2.586 5.302 1.00 70.81 352 ASP A C 1
ATOM 2773 O O . ASP A 1 352 ? -27.686 2.095 6.062 1.00 70.81 352 ASP A O 1
ATOM 2777 N N . ILE A 1 353 ? -25.537 2.402 5.453 1.00 80.44 353 ILE A N 1
ATOM 2778 C CA . ILE A 1 353 ? -24.944 1.776 6.624 1.00 80.44 353 ILE A CA 1
ATOM 2779 C C . ILE A 1 353 ? -24.220 2.898 7.367 1.00 80.44 353 ILE A C 1
ATOM 2781 O O . ILE A 1 353 ? -23.124 3.292 6.949 1.00 80.44 353 ILE A O 1
ATOM 2785 N N . PRO A 1 354 ? -24.811 3.428 8.458 1.00 85.62 354 PRO A N 1
ATOM 2786 C CA . PRO A 1 354 ? -24.094 4.352 9.319 1.00 85.62 354 PRO A CA 1
ATOM 2787 C C . PRO A 1 354 ? -22.927 3.593 9.943 1.00 85.62 354 PRO A C 1
ATOM 2789 O O . PRO A 1 354 ? -23.108 2.473 10.443 1.00 85.62 354 PRO A O 1
ATOM 2792 N N . TRP A 1 355 ? -21.738 4.178 9.848 1.00 90.81 355 TRP A N 1
ATOM 2793 C CA . TRP A 1 355 ? -20.501 3.573 10.339 1.00 90.81 355 TRP A CA 1
ATOM 2794 C C . TRP A 1 355 ? -20.294 3.767 11.842 1.00 90.81 355 TRP A C 1
ATOM 2796 O O . TRP A 1 355 ? -19.413 3.131 12.415 1.00 90.81 355 TRP A O 1
ATOM 2806 N N . ASP A 1 356 ? -21.156 4.551 12.487 1.00 89.19 356 ASP A N 1
ATOM 2807 C CA . ASP A 1 356 ? -21.214 4.672 13.937 1.00 89.19 356 ASP A CA 1
ATOM 2808 C C . ASP A 1 356 ? -21.569 3.331 14.585 1.00 89.19 356 ASP A C 1
ATOM 2810 O O . ASP A 1 356 ? -22.485 2.619 14.147 1.00 89.19 356 ASP A O 1
ATOM 2814 N N . LEU A 1 357 ? -20.852 3.011 15.662 1.00 92.31 357 LEU A N 1
ATOM 2815 C CA . LEU A 1 357 ? -21.052 1.796 16.441 1.00 92.31 357 LEU A CA 1
ATOM 2816 C C . LEU A 1 357 ? -21.570 2.130 17.839 1.00 92.31 357 LEU A C 1
ATOM 2818 O O . LEU A 1 357 ? -21.010 2.963 18.553 1.00 92.31 357 LEU A O 1
ATOM 2822 N N . ASN A 1 358 ? -22.605 1.419 18.285 1.00 93.12 358 ASN A N 1
ATOM 2823 C CA . ASN A 1 358 ? -23.018 1.461 19.688 1.00 93.12 358 ASN A CA 1
ATOM 2824 C C . ASN A 1 358 ? -22.100 0.601 20.580 1.00 93.12 358 ASN A C 1
ATOM 2826 O O . ASN A 1 358 ? -21.321 -0.228 20.114 1.00 93.12 358 ASN A O 1
ATOM 2830 N N . GLN A 1 359 ? -22.226 0.735 21.904 1.00 93.75 359 GLN A N 1
ATOM 2831 C CA . GLN A 1 359 ? -21.388 -0.002 22.866 1.00 93.75 359 GLN A CA 1
ATOM 2832 C C . GLN A 1 359 ? -21.459 -1.535 22.718 1.00 93.75 359 GLN A C 1
ATOM 2834 O O . GLN A 1 359 ? -20.486 -2.234 23.007 1.00 93.75 359 GLN A O 1
ATOM 2839 N N . GLY A 1 360 ? -22.596 -2.081 22.276 1.00 93.81 360 GLY A N 1
ATOM 2840 C CA . GLY A 1 360 ? -22.739 -3.514 22.013 1.00 93.81 360 GLY A CA 1
ATOM 2841 C C . GLY A 1 360 ? -21.994 -3.953 20.751 1.00 93.81 360 GLY A C 1
ATOM 2842 O O . GLY A 1 360 ? -21.333 -4.992 20.752 1.00 93.81 360 GLY A O 1
ATOM 2843 N N . GLU A 1 361 ? -22.066 -3.149 19.694 1.00 94.81 361 GLU A N 1
ATOM 2844 C CA . GLU A 1 361 ? -21.355 -3.347 18.429 1.00 94.81 361 GLU A CA 1
ATOM 2845 C C . GLU A 1 361 ? -19.841 -3.216 18.606 1.00 94.81 361 GLU A C 1
ATOM 2847 O O . GLU A 1 361 ? -19.112 -4.081 18.131 1.00 94.81 361 GLU A O 1
ATOM 2852 N N . ILE A 1 362 ? -19.372 -2.240 19.391 1.00 96.25 362 ILE A N 1
ATOM 2853 C CA . ILE A 1 362 ? -17.954 -2.080 19.750 1.00 96.25 362 ILE A CA 1
ATOM 2854 C C . ILE A 1 362 ? -17.419 -3.343 20.438 1.00 96.25 362 ILE A C 1
ATOM 2856 O O . ILE A 1 362 ? -16.374 -3.871 20.063 1.00 96.25 362 ILE A O 1
ATOM 2860 N N . LYS A 1 363 ? -18.149 -3.887 21.423 1.00 96.06 363 LYS A N 1
ATOM 2861 C CA . LYS A 1 363 ? -17.743 -5.133 22.099 1.00 96.06 363 LYS A CA 1
ATOM 2862 C C . LYS A 1 363 ? -17.635 -6.306 21.122 1.00 96.06 363 LYS A C 1
ATOM 2864 O O . LYS A 1 363 ? -16.729 -7.127 21.251 1.00 96.06 363 LYS A O 1
ATOM 2869 N N . ARG A 1 364 ? -18.541 -6.387 20.141 1.00 95.44 364 ARG A N 1
ATOM 2870 C CA . ARG A 1 364 ? -18.495 -7.419 19.094 1.00 95.44 364 ARG A CA 1
ATOM 2871 C C . ARG A 1 364 ? -17.333 -7.200 18.134 1.00 95.44 364 ARG A C 1
ATOM 2873 O O . ARG A 1 364 ? -16.670 -8.179 17.816 1.00 95.44 364 ARG A O 1
ATOM 2880 N N . LEU A 1 365 ? -17.057 -5.960 17.727 1.00 96.81 365 LEU A N 1
ATOM 2881 C CA . LEU A 1 365 ? -15.906 -5.610 16.892 1.00 96.81 365 LEU A CA 1
ATOM 2882 C C . LEU A 1 365 ? -14.605 -6.097 17.537 1.00 96.81 365 LEU A C 1
ATOM 2884 O O . LEU A 1 365 ? -13.866 -6.867 16.930 1.00 96.81 365 LEU A O 1
ATOM 2888 N N . LEU A 1 366 ? -14.381 -5.743 18.806 1.00 97.31 366 LEU A N 1
ATOM 2889 C CA . LEU A 1 366 ? -13.190 -6.155 19.556 1.00 97.31 366 LEU A CA 1
ATOM 2890 C C . LEU A 1 366 ? -13.083 -7.683 19.683 1.00 97.31 366 LEU A C 1
ATOM 2892 O O . LEU A 1 366 ? -11.999 -8.250 19.531 1.00 97.31 366 LEU A O 1
ATOM 2896 N N . ALA A 1 367 ? -14.204 -8.371 19.918 1.00 96.38 367 ALA A N 1
ATOM 2897 C CA . ALA A 1 367 ? -14.231 -9.831 19.979 1.00 96.38 367 ALA A CA 1
ATOM 2898 C C . ALA A 1 367 ? -13.917 -10.482 18.619 1.00 96.38 367 ALA A C 1
ATOM 2900 O O . ALA A 1 367 ? -13.168 -11.460 18.564 1.00 96.38 367 ALA A O 1
ATOM 2901 N N . LEU A 1 368 ? -14.461 -9.943 17.522 1.00 95.94 368 LEU A N 1
ATOM 2902 C CA . LEU A 1 368 ? -14.192 -10.408 16.159 1.00 95.94 368 LEU A CA 1
ATOM 2903 C C . LEU A 1 368 ? -12.726 -10.190 15.781 1.00 95.94 368 LEU A C 1
ATOM 2905 O O . LEU A 1 368 ? -12.090 -11.125 15.296 1.00 95.94 368 LEU A O 1
ATOM 2909 N N . ARG A 1 369 ? -12.168 -9.015 16.084 1.00 96.50 369 ARG A N 1
ATOM 2910 C CA . ARG A 1 369 ? -10.752 -8.703 15.864 1.00 96.50 369 ARG A CA 1
ATOM 2911 C C . ARG A 1 369 ? -9.843 -9.657 16.626 1.00 96.50 369 ARG A C 1
ATOM 2913 O O . ARG A 1 369 ? -8.965 -10.281 16.035 1.00 96.50 369 ARG A O 1
ATOM 2920 N N . SER A 1 370 ? -10.092 -9.838 17.924 1.00 95.69 370 SER A N 1
ATOM 2921 C CA . SER A 1 370 ? -9.335 -10.786 18.747 1.00 95.69 370 SER A CA 1
ATOM 2922 C C . SER A 1 370 ? -9.404 -12.205 18.174 1.00 95.69 370 SER A C 1
ATOM 2924 O O . SER A 1 370 ? -8.382 -12.884 18.065 1.00 95.69 370 SER A O 1
ATOM 2926 N N . LYS A 1 371 ? -10.592 -12.642 17.732 1.00 94.50 371 LYS A N 1
ATOM 2927 C CA . LYS A 1 371 ? -10.780 -13.949 17.093 1.00 94.50 371 LYS A CA 1
ATOM 2928 C C . LYS A 1 371 ? -10.007 -14.069 15.776 1.00 94.50 371 LYS A C 1
ATOM 2930 O O . LYS A 1 371 ? -9.387 -15.110 15.569 1.00 94.50 371 LYS A O 1
ATOM 2935 N N . LYS A 1 372 ? -10.024 -13.040 14.919 1.00 93.50 372 LYS A N 1
ATOM 2936 C CA . LYS A 1 372 ? -9.300 -13.002 13.636 1.00 93.50 372 LYS A CA 1
ATOM 2937 C C . LYS A 1 372 ? -7.806 -13.233 13.851 1.00 93.50 372 LYS A C 1
ATOM 2939 O O . LYS A 1 372 ? -7.276 -14.242 13.394 1.00 93.50 372 LYS A O 1
ATOM 2944 N N . TYR A 1 373 ? -7.155 -12.375 14.634 1.00 92.88 373 TYR A N 1
ATOM 2945 C CA . TYR A 1 373 ? -5.705 -12.455 14.848 1.00 92.88 373 TYR A CA 1
ATOM 2946 C C . TYR A 1 373 ? -5.288 -13.685 15.656 1.00 92.88 373 TYR A C 1
ATOM 2948 O O . TYR A 1 373 ? -4.247 -14.277 15.383 1.00 92.88 373 TYR A O 1
ATOM 2956 N N . ARG A 1 374 ? -6.126 -14.151 16.592 1.00 91.50 374 ARG A N 1
ATOM 2957 C CA . ARG A 1 374 ? -5.897 -15.442 17.252 1.00 91.50 374 ARG A CA 1
ATOM 2958 C C . ARG A 1 374 ? -5.956 -16.599 16.259 1.00 91.50 374 ARG A C 1
ATOM 2960 O O . ARG A 1 374 ? -5.137 -17.503 16.360 1.00 91.50 374 ARG A O 1
ATOM 2967 N N . SER A 1 375 ? -6.914 -16.596 15.332 1.00 89.12 375 SER A N 1
ATOM 2968 C CA . SER A 1 375 ? -7.011 -17.630 14.299 1.00 89.12 375 SER A CA 1
ATOM 2969 C C . SER A 1 375 ? -5.763 -17.632 13.425 1.00 89.12 375 SER A C 1
ATOM 2971 O O . SER A 1 375 ? -5.141 -18.679 13.298 1.00 89.12 375 SER A O 1
ATOM 2973 N N . MET A 1 376 ? -5.358 -16.461 12.922 1.00 88.38 376 MET A N 1
ATOM 2974 C CA . MET A 1 376 ? -4.148 -16.296 12.109 1.00 88.38 376 MET A CA 1
ATOM 2975 C C . MET A 1 376 ? -2.897 -16.816 12.834 1.00 88.38 376 MET A C 1
ATOM 2977 O O . MET A 1 376 ? -2.114 -17.567 12.261 1.00 88.38 376 MET A O 1
ATOM 2981 N N . ALA A 1 377 ? -2.739 -16.490 14.122 1.00 85.94 377 ALA A N 1
ATOM 2982 C CA . ALA A 1 377 ? -1.609 -16.959 14.923 1.00 85.94 377 ALA A CA 1
ATOM 2983 C C . ALA A 1 377 ? -1.614 -18.483 15.144 1.00 85.94 377 ALA A C 1
ATOM 2985 O O . ALA A 1 377 ? -0.558 -19.106 15.194 1.00 85.94 377 ALA A O 1
ATOM 2986 N N . MET A 1 378 ? -2.794 -19.098 15.280 1.00 82.25 378 MET A N 1
ATOM 2987 C CA . MET A 1 378 ? -2.918 -20.546 15.479 1.00 82.25 378 MET A CA 1
ATOM 2988 C C . MET A 1 378 ? -2.713 -21.339 14.183 1.00 82.25 378 MET A C 1
ATOM 2990 O O . MET A 1 378 ? -2.229 -22.465 14.247 1.00 82.25 378 MET A O 1
ATOM 2994 N N . THR A 1 379 ? -3.076 -20.777 13.028 1.00 70.44 379 THR A N 1
ATOM 2995 C CA . THR A 1 379 ? -2.878 -21.406 11.712 1.00 70.44 379 THR A CA 1
ATOM 2996 C C . THR A 1 379 ? -1.493 -21.146 11.123 1.00 70.44 379 THR A C 1
ATOM 2998 O O . THR A 1 379 ? -1.080 -21.874 10.229 1.00 70.44 379 THR A O 1
ATOM 3001 N N . GLY A 1 380 ? -0.759 -20.146 11.624 1.00 62.53 380 GLY A N 1
ATOM 3002 C CA . GLY A 1 380 ? 0.585 -19.803 11.145 1.00 62.53 380 GLY A CA 1
ATOM 3003 C C . GLY A 1 380 ? 1.669 -20.845 11.453 1.00 62.53 380 GLY A C 1
ATOM 3004 O O . GLY A 1 380 ? 2.728 -20.825 10.834 1.00 62.53 380 GLY A O 1
ATOM 3005 N N . PHE A 1 381 ? 1.426 -21.781 12.376 1.00 52.38 381 PHE A N 1
ATOM 3006 C CA . PHE A 1 381 ? 2.361 -22.869 12.668 1.00 52.38 381 PHE A CA 1
ATOM 3007 C C . PHE A 1 381 ? 2.024 -24.111 11.828 1.00 52.38 381 PHE A C 1
ATOM 3009 O O . PHE A 1 381 ? 1.166 -24.908 12.194 1.00 52.38 381 PHE A O 1
ATOM 3016 N N . GLY A 1 382 ? 2.728 -24.287 10.705 1.00 51.41 382 GLY A N 1
ATOM 3017 C CA . GLY A 1 382 ? 2.622 -25.456 9.816 1.00 51.41 382 GLY A CA 1
ATOM 3018 C C . GLY A 1 382 ? 3.368 -26.712 10.294 1.00 51.41 382 GLY A C 1
ATOM 3019 O O . GLY A 1 382 ? 3.466 -27.693 9.555 1.00 51.41 382 GLY A O 1
ATOM 3020 N N . GLY A 1 383 ? 3.911 -26.716 11.515 1.00 45.75 383 GLY A N 1
ATOM 3021 C CA . GLY A 1 383 ? 4.427 -27.945 12.107 1.00 45.75 383 GLY A CA 1
ATOM 3022 C C . GLY A 1 383 ? 3.266 -28.906 12.347 1.00 45.75 383 GLY A C 1
ATOM 3023 O O . GLY A 1 383 ? 2.273 -28.530 12.968 1.00 45.75 383 GLY A O 1
ATOM 3024 N N . HIS A 1 384 ? 3.371 -30.143 11.858 1.00 39.75 384 HIS A N 1
ATOM 3025 C CA . HIS A 1 384 ? 2.409 -31.193 12.183 1.00 39.75 384 HIS A CA 1
ATOM 3026 C C . HIS A 1 384 ? 2.488 -31.473 13.687 1.00 39.75 384 HIS A C 1
ATOM 3028 O O . HIS A 1 384 ? 3.272 -32.301 14.142 1.00 39.75 384 HIS A O 1
ATOM 3034 N N . ALA A 1 385 ? 1.700 -30.753 14.480 1.00 46.91 385 ALA A N 1
ATOM 3035 C CA . ALA A 1 385 ? 1.520 -31.086 15.877 1.00 46.91 385 ALA A CA 1
ATOM 3036 C C . ALA A 1 385 ? 0.766 -32.418 15.931 1.00 46.91 385 ALA A C 1
ATOM 3038 O O . ALA A 1 385 ? -0.362 -32.525 15.443 1.00 46.91 385 ALA A O 1
ATOM 3039 N N . MET A 1 386 ? 1.410 -33.438 16.499 1.00 50.53 386 MET A N 1
ATOM 3040 C CA . MET A 1 386 ? 0.805 -34.745 16.744 1.00 50.53 386 MET A CA 1
ATOM 3041 C C . MET A 1 386 ? -0.574 -34.549 17.407 1.00 50.53 386 MET A C 1
ATOM 3043 O O . MET A 1 386 ? -0.668 -33.789 18.375 1.00 50.53 386 MET A O 1
ATOM 3047 N N . PRO A 1 387 ? -1.649 -35.218 16.945 1.00 58.22 387 PRO A N 1
ATOM 3048 C CA . PRO A 1 387 ? -3.007 -35.010 17.463 1.00 58.22 387 PRO A CA 1
ATOM 3049 C C . PRO A 1 387 ? -3.108 -35.115 18.994 1.00 58.22 387 PRO A C 1
ATOM 3051 O O . PRO A 1 387 ? -3.862 -34.375 19.625 1.00 58.22 387 PRO A O 1
ATOM 3054 N N . ALA A 1 388 ? -2.292 -35.984 19.600 1.00 58.03 388 ALA A N 1
ATOM 3055 C CA . ALA A 1 388 ? -2.204 -36.164 21.045 1.00 58.03 388 ALA A CA 1
ATOM 3056 C C . ALA A 1 388 ? -1.647 -34.931 21.783 1.00 58.03 388 ALA A C 1
ATOM 3058 O O . ALA A 1 388 ? -2.173 -34.560 22.831 1.00 58.03 388 ALA A O 1
ATOM 3059 N N . GLU A 1 389 ? -0.641 -34.244 21.230 1.00 57.47 389 GLU A N 1
ATOM 3060 C CA . GLU A 1 389 ? -0.094 -33.027 21.843 1.00 57.47 389 GLU A CA 1
ATOM 3061 C C . GLU A 1 389 ? -1.100 -31.879 21.835 1.00 57.47 389 GLU A C 1
ATOM 3063 O O . GLU A 1 389 ? -1.134 -31.095 22.778 1.00 57.47 389 GLU A O 1
ATOM 3068 N N . ASN A 1 390 ? -1.945 -31.780 20.807 1.00 58.25 390 ASN A N 1
ATOM 3069 C CA . ASN A 1 390 ? -2.974 -30.742 20.735 1.00 58.25 390 ASN A CA 1
ATOM 3070 C C . ASN A 1 390 ? -4.080 -30.952 21.776 1.00 58.25 390 ASN A C 1
ATOM 3072 O O . ASN A 1 390 ? -4.548 -29.981 22.369 1.00 58.25 390 ASN A O 1
ATOM 3076 N N . VAL A 1 391 ? -4.459 -32.204 22.054 1.00 60.78 391 VAL A N 1
ATOM 3077 C CA . VAL A 1 391 ? -5.405 -32.528 23.134 1.00 60.78 391 VAL A CA 1
ATOM 3078 C C . VAL A 1 391 ? -4.788 -32.209 24.496 1.00 60.78 391 VAL A C 1
ATOM 3080 O O . VAL A 1 391 ? -5.423 -31.533 25.303 1.00 60.78 391 VAL A O 1
ATOM 3083 N N . VAL A 1 392 ? -3.531 -32.600 24.730 1.00 66.81 392 VAL A N 1
ATOM 3084 C CA . VAL A 1 392 ? -2.813 -32.300 25.982 1.00 66.81 392 VAL A CA 1
ATOM 3085 C C . VAL A 1 392 ? -2.635 -30.793 26.172 1.00 66.81 392 VAL A C 1
ATOM 3087 O O . VAL A 1 392 ? -2.989 -30.274 27.227 1.00 66.81 392 VAL A O 1
ATOM 3090 N N . LYS A 1 393 ? -2.194 -30.059 25.142 1.00 61.84 393 LYS A N 1
ATOM 3091 C CA . LYS A 1 393 ? -2.074 -28.592 25.177 1.00 61.84 393 LYS A CA 1
ATOM 3092 C C . LYS A 1 393 ? -3.428 -27.914 25.363 1.00 61.84 393 LYS A C 1
ATOM 3094 O O . LYS A 1 393 ? -3.492 -26.897 26.042 1.00 61.84 393 LYS A O 1
ATOM 3099 N N . SER A 1 394 ? -4.515 -28.455 24.808 1.00 63.94 394 SER A N 1
ATOM 3100 C CA . SER A 1 394 ? -5.867 -27.919 25.012 1.00 63.94 394 SER A CA 1
ATOM 3101 C C . SER A 1 394 ? -6.363 -28.141 26.441 1.00 63.94 394 SER A C 1
ATOM 3103 O O . SER A 1 394 ? -6.955 -27.233 27.023 1.00 63.94 394 SER A O 1
ATOM 3105 N N . ILE A 1 395 ? -6.108 -29.316 27.023 1.00 68.56 395 ILE A N 1
ATOM 3106 C CA . ILE A 1 395 ? -6.418 -29.608 28.430 1.00 68.56 395 ILE A CA 1
ATOM 3107 C C . ILE A 1 395 ? -5.576 -28.713 29.340 1.00 68.56 395 ILE A C 1
ATOM 3109 O O . ILE A 1 395 ? -6.120 -28.106 30.258 1.00 68.56 395 ILE A O 1
ATOM 3113 N N . GLN A 1 396 ? -4.285 -28.558 29.042 1.00 71.12 396 GLN A N 1
ATOM 3114 C CA . GLN A 1 396 ? -3.381 -27.683 29.779 1.00 71.12 396 GLN A CA 1
ATOM 3115 C C . GLN A 1 396 ? -3.830 -26.218 29.702 1.00 71.12 396 GLN A C 1
ATOM 3117 O O . GLN A 1 396 ? -3.942 -25.576 30.737 1.00 71.12 396 GLN A O 1
ATOM 3122 N N . ARG A 1 397 ? -4.215 -25.712 28.521 1.00 70.88 397 ARG A N 1
ATOM 3123 C CA . ARG A 1 397 ? -4.780 -24.357 28.365 1.00 70.88 397 ARG A CA 1
ATOM 3124 C C . ARG A 1 397 ? -6.093 -24.175 29.117 1.00 70.88 397 ARG A C 1
ATOM 3126 O O . ARG A 1 397 ? -6.326 -23.108 29.671 1.00 70.88 397 ARG A O 1
ATOM 3133 N N . SER A 1 398 ? -6.966 -25.183 29.118 1.00 68.06 398 SER A N 1
ATOM 3134 C CA . SER A 1 398 ? -8.208 -25.146 29.897 1.00 68.06 398 SER A CA 1
ATOM 3135 C C . SER A 1 398 ? -7.927 -25.138 31.396 1.00 68.06 398 SER A C 1
ATOM 3137 O O . SER A 1 398 ? -8.560 -24.371 32.112 1.00 68.06 398 SER A O 1
ATOM 3139 N N . ALA A 1 399 ? -6.964 -25.933 31.865 1.00 73.62 399 ALA A N 1
ATOM 3140 C CA . ALA A 1 399 ? -6.544 -25.966 33.261 1.00 73.62 399 ALA A CA 1
ATOM 3141 C C . ALA A 1 399 ? -5.865 -24.656 33.685 1.00 73.62 399 ALA A C 1
ATOM 3143 O O . ALA A 1 399 ? -6.177 -24.133 34.750 1.00 73.62 399 ALA A O 1
ATOM 3144 N N . GLU A 1 400 ? -5.006 -24.087 32.837 1.00 71.62 400 GLU A N 1
ATOM 3145 C CA . GLU A 1 400 ? -4.398 -22.770 33.031 1.00 71.62 400 GLU A CA 1
ATOM 3146 C C . GLU A 1 400 ? -5.469 -21.684 33.065 1.00 71.62 400 GLU A C 1
ATOM 3148 O O . GLU A 1 400 ? -5.501 -20.907 34.009 1.00 71.62 400 GLU A O 1
ATOM 3153 N N . ASN A 1 401 ? -6.409 -21.659 32.116 1.00 71.19 401 ASN A N 1
ATOM 3154 C CA . ASN A 1 401 ? -7.529 -20.718 32.149 1.00 71.19 401 ASN A CA 1
ATOM 3155 C C . ASN A 1 401 ? -8.372 -20.879 33.417 1.00 71.19 401 ASN A C 1
ATOM 3157 O O . ASN A 1 401 ? -8.731 -19.875 34.020 1.00 71.19 401 ASN A O 1
ATOM 3161 N N . LEU A 1 402 ? -8.664 -22.107 33.855 1.00 72.38 402 LEU A N 1
ATOM 3162 C CA . LEU A 1 402 ? -9.388 -22.341 35.106 1.00 72.38 402 LEU A CA 1
ATOM 3163 C C . LEU A 1 402 ? -8.592 -21.831 36.309 1.00 72.38 402 LEU A C 1
ATOM 3165 O O . LEU A 1 402 ? -9.150 -21.183 37.188 1.00 72.38 402 LEU A O 1
ATOM 3169 N N . TYR A 1 403 ? -7.287 -22.097 36.331 1.00 73.75 403 TYR A N 1
ATOM 3170 C CA . TYR A 1 403 ? -6.373 -21.641 37.368 1.00 73.75 403 TYR A CA 1
ATOM 3171 C C . TYR A 1 403 ? -6.282 -20.114 37.401 1.00 73.75 403 TYR A C 1
ATOM 3173 O O . TYR A 1 403 ? -6.352 -19.526 38.476 1.00 73.75 403 TYR A O 1
ATOM 3181 N N . TYR A 1 404 ? -6.179 -19.459 36.244 1.00 68.94 404 TYR A N 1
ATOM 3182 C CA . TYR A 1 404 ? -6.122 -18.007 36.125 1.00 68.94 404 TYR A CA 1
ATOM 3183 C C . TYR A 1 404 ? -7.463 -17.361 36.483 1.00 68.94 404 TYR A C 1
ATOM 3185 O O . TYR A 1 404 ? -7.476 -16.429 37.277 1.00 68.94 404 TYR A O 1
ATOM 3193 N N . VAL A 1 405 ? -8.595 -17.886 36.013 1.00 71.19 405 VAL A N 1
ATOM 3194 C CA . VAL A 1 405 ? -9.931 -17.414 36.422 1.00 71.19 405 VAL A CA 1
ATOM 3195 C C . VAL A 1 405 ? -10.118 -17.591 37.931 1.00 71.19 405 VAL A C 1
ATOM 3197 O O . VAL A 1 405 ? -10.523 -16.665 38.626 1.00 71.19 405 VAL A O 1
ATOM 3200 N N . PHE A 1 406 ? -9.736 -18.734 38.497 1.00 68.38 406 PHE A N 1
ATOM 3201 C CA . PHE A 1 406 ? -9.830 -18.952 39.940 1.00 68.38 406 PHE A CA 1
ATOM 3202 C C . PHE A 1 406 ? -8.894 -18.022 40.733 1.00 68.38 406 PHE A C 1
ATOM 3204 O O . PHE A 1 406 ? -9.292 -17.400 41.719 1.00 68.38 406 PHE A O 1
ATOM 3211 N N . ARG A 1 407 ? -7.645 -17.863 40.291 1.00 64.19 407 ARG A N 1
ATOM 3212 C CA . ARG A 1 407 ? -6.643 -17.028 40.964 1.00 64.19 407 ARG A CA 1
ATOM 3213 C C . ARG A 1 407 ? -6.925 -15.532 40.847 1.00 64.19 407 ARG A C 1
ATOM 3215 O O . ARG A 1 407 ? -6.635 -14.794 41.787 1.00 64.19 407 ARG A O 1
ATOM 3222 N N . TYR A 1 408 ? -7.473 -15.075 39.729 1.00 58.16 408 TYR A N 1
ATOM 3223 C CA . TYR A 1 408 ? -7.630 -13.648 39.460 1.00 58.16 408 TYR A CA 1
ATOM 3224 C C . TYR A 1 408 ? -9.071 -13.158 39.610 1.00 58.16 408 TYR A C 1
ATOM 3226 O O . TYR A 1 408 ? -9.244 -12.073 40.152 1.00 58.16 408 TYR A O 1
ATOM 3234 N N . ASP A 1 409 ? -10.098 -13.934 39.254 1.00 65.81 409 ASP A N 1
ATOM 3235 C CA . ASP A 1 409 ? -11.491 -13.503 39.455 1.00 65.81 409 ASP A CA 1
ATOM 3236 C C . ASP A 1 409 ? -12.032 -13.897 40.830 1.00 65.81 409 ASP A C 1
ATOM 3238 O O . ASP A 1 409 ? -12.725 -13.101 41.465 1.00 65.81 409 ASP A O 1
ATOM 3242 N N . VAL A 1 410 ? -11.712 -15.096 41.332 1.00 61.00 410 VAL A N 1
ATOM 3243 C CA . VAL A 1 410 ? -12.244 -15.565 42.626 1.00 61.00 410 VAL A CA 1
ATOM 3244 C C . VAL A 1 410 ? -11.374 -15.069 43.780 1.00 61.00 410 VAL A C 1
ATOM 3246 O O . VAL A 1 410 ? -11.863 -14.389 44.684 1.00 61.00 410 VAL A O 1
ATOM 3249 N N . LEU A 1 411 ? -10.068 -15.337 43.736 1.00 59.31 411 LEU A N 1
ATOM 3250 C CA . LEU A 1 411 ? -9.157 -14.983 44.829 1.00 59.31 411 LEU A CA 1
ATOM 3251 C C . LEU A 1 411 ? -8.899 -13.470 44.942 1.00 59.31 411 LEU A C 1
ATOM 3253 O O . LEU A 1 411 ? -8.850 -12.970 46.063 1.00 59.31 411 LEU A O 1
ATOM 3257 N N . LYS A 1 412 ? -8.808 -12.709 43.837 1.00 58.16 412 LYS A N 1
ATOM 3258 C CA . LYS A 1 412 ? -8.616 -11.237 43.895 1.00 58.16 412 LYS A CA 1
ATOM 3259 C C . LYS A 1 412 ? -9.876 -10.527 44.413 1.00 58.16 412 LYS A C 1
ATOM 3261 O O . LYS A 1 412 ? -9.757 -9.557 45.162 1.00 58.16 412 LYS A O 1
ATOM 3266 N N . ASN A 1 413 ? -11.077 -11.028 44.094 1.00 57.75 413 ASN A N 1
ATOM 3267 C CA . ASN A 1 413 ? -12.329 -10.503 44.657 1.00 57.75 413 ASN A CA 1
ATOM 3268 C C . ASN A 1 413 ? -12.480 -10.839 46.145 1.00 57.75 413 ASN A C 1
ATOM 3270 O O . ASN A 1 413 ? -12.853 -9.962 46.926 1.00 57.75 413 ASN A O 1
ATOM 3274 N N . GLN A 1 414 ? -12.116 -12.055 46.562 1.00 57.91 414 GLN A N 1
ATOM 3275 C CA . GLN A 1 414 ? -12.125 -12.414 47.981 1.00 57.91 414 GLN A CA 1
ATOM 3276 C C . GLN A 1 414 ? -11.028 -11.702 48.779 1.00 57.91 414 GLN A C 1
ATOM 3278 O O . GLN A 1 414 ? -11.282 -11.291 49.905 1.00 57.91 414 GLN A O 1
ATOM 3283 N N . GLN A 1 415 ? -9.845 -11.461 48.206 1.00 56.44 415 GLN A N 1
ATOM 3284 C CA . GLN A 1 415 ? -8.811 -10.640 48.843 1.00 56.44 415 GLN A CA 1
ATOM 3285 C C . GLN A 1 415 ? -9.256 -9.187 49.010 1.00 56.44 415 GLN A C 1
ATOM 3287 O O . GLN A 1 415 ? -9.026 -8.614 50.072 1.00 56.44 415 GLN A O 1
ATOM 3292 N N . LYS A 1 416 ? -9.929 -8.597 48.013 1.00 57.81 416 LYS A N 1
ATOM 3293 C CA . LYS A 1 416 ? -10.493 -7.243 48.133 1.00 57.81 416 LYS A CA 1
ATOM 3294 C C . LYS A 1 416 ? -11.595 -7.175 49.192 1.00 57.81 416 LYS A C 1
ATOM 3296 O O . LYS A 1 416 ? -11.625 -6.214 49.954 1.00 57.81 416 LYS A O 1
ATOM 3301 N N . GLN A 1 417 ? -12.460 -8.189 49.287 1.00 56.97 417 GLN A N 1
ATOM 3302 C CA . GLN A 1 417 ? -13.461 -8.277 50.357 1.00 56.97 417 GLN A CA 1
ATOM 3303 C C . GLN A 1 417 ? -12.816 -8.480 51.732 1.00 56.97 417 GLN A C 1
ATOM 3305 O O . GLN A 1 417 ? -13.152 -7.759 52.663 1.00 56.97 417 GLN A O 1
ATOM 3310 N N . ALA A 1 418 ? -11.839 -9.379 51.860 1.00 55.38 418 ALA A N 1
ATOM 3311 C CA . ALA A 1 418 ? -11.127 -9.628 53.110 1.00 55.38 418 ALA A CA 1
ATOM 3312 C C . ALA A 1 418 ? -10.334 -8.399 53.576 1.00 55.38 418 ALA A C 1
ATOM 3314 O O . ALA A 1 418 ? -10.379 -8.056 54.751 1.00 55.38 418 ALA A O 1
ATOM 3315 N N . GLN A 1 419 ? -9.661 -7.682 52.670 1.00 58.66 419 GLN A N 1
ATOM 3316 C CA . GLN A 1 419 ? -8.988 -6.421 52.995 1.00 58.66 419 GLN A CA 1
ATOM 3317 C C . GLN A 1 419 ? -9.978 -5.331 53.410 1.00 58.66 419 GLN A C 1
ATOM 3319 O O . GLN A 1 419 ? -9.665 -4.546 54.300 1.00 58.66 419 GLN A O 1
ATOM 3324 N N . LYS A 1 420 ? -11.172 -5.290 52.808 1.00 59.88 420 LYS A N 1
ATOM 3325 C CA . LYS A 1 420 ? -12.228 -4.348 53.190 1.00 59.88 420 LYS A CA 1
ATOM 3326 C C . LYS A 1 420 ? -12.789 -4.666 54.580 1.00 59.88 420 LYS A C 1
ATOM 3328 O O . LYS A 1 420 ? -12.858 -3.765 55.405 1.00 59.88 420 LYS A O 1
ATOM 3333 N N . VAL A 1 421 ? -13.041 -5.943 54.878 1.00 57.06 421 VAL A N 1
ATOM 3334 C CA . VAL A 1 421 ? -13.480 -6.420 56.202 1.00 57.06 421 VAL A CA 1
ATOM 3335 C C . VAL A 1 421 ? -12.404 -6.194 57.265 1.00 57.06 421 VAL A C 1
ATOM 3337 O O . VAL A 1 421 ? -12.710 -5.703 58.341 1.00 57.06 421 VAL A O 1
ATOM 3340 N N . ILE A 1 422 ? -11.129 -6.476 56.978 1.00 55.91 422 ILE A N 1
ATOM 3341 C CA . ILE A 1 422 ? -10.022 -6.208 57.913 1.00 55.91 422 ILE A CA 1
ATOM 3342 C C . ILE A 1 422 ? -9.898 -4.705 58.192 1.00 55.91 422 ILE A C 1
ATOM 3344 O O . ILE A 1 422 ? -9.636 -4.319 59.327 1.00 55.91 422 ILE A O 1
ATOM 3348 N N . LYS A 1 423 ? -10.111 -3.854 57.182 1.00 52.00 423 LYS A N 1
ATOM 3349 C CA . LYS A 1 423 ? -10.040 -2.394 57.319 1.00 52.00 423 LYS A CA 1
ATOM 3350 C C . LYS A 1 423 ? -11.244 -1.815 58.074 1.00 52.00 423 LYS A C 1
ATOM 3352 O O . LYS A 1 423 ? -11.056 -0.896 58.865 1.00 52.00 423 LYS A O 1
ATOM 3357 N N . GLU A 1 424 ? -12.437 -2.380 57.887 1.00 53.16 424 GLU A N 1
ATOM 3358 C CA . GLU A 1 424 ? -13.658 -2.030 58.632 1.00 53.16 424 GLU A CA 1
ATOM 3359 C C . GLU A 1 424 ? -13.572 -2.498 60.099 1.00 53.16 424 GLU A C 1
ATOM 3361 O O . GLU A 1 424 ? -13.805 -1.710 61.009 1.00 53.16 424 GLU A O 1
ATOM 3366 N N . VAL A 1 425 ? -13.092 -3.721 60.356 1.00 51.81 425 VAL A N 1
ATOM 3367 C CA . VAL A 1 425 ? -12.911 -4.269 61.717 1.00 51.81 425 VAL A CA 1
ATOM 3368 C C . VAL A 1 425 ? -11.705 -3.650 62.447 1.00 51.81 425 VAL A C 1
ATOM 3370 O O . VAL A 1 425 ? -11.695 -3.576 63.671 1.00 51.81 425 VAL A O 1
ATOM 3373 N N . SER A 1 426 ? -10.686 -3.144 61.738 1.00 54.25 426 SER A N 1
ATOM 3374 C CA . SER A 1 426 ? -9.616 -2.358 62.379 1.00 54.25 426 SER A CA 1
ATOM 3375 C C . SER A 1 426 ? -10.053 -0.941 62.756 1.00 54.25 426 SER A C 1
ATOM 3377 O O . SER A 1 426 ? -9.433 -0.334 63.626 1.00 54.25 426 SER A O 1
ATOM 3379 N N . GLY A 1 427 ? -11.091 -0.415 62.093 1.00 52.66 427 GLY A N 1
ATOM 3380 C CA . GLY A 1 427 ? -11.707 0.867 62.435 1.00 52.66 427 GLY A CA 1
ATOM 3381 C C . GLY A 1 427 ? -12.588 0.780 63.684 1.00 52.66 427 GLY A C 1
ATOM 3382 O O . GLY A 1 427 ? -12.677 1.747 64.433 1.00 52.66 427 GLY A O 1
ATOM 3383 N N . GLU A 1 428 ? -13.165 -0.396 63.951 1.00 53.22 428 GLU A N 1
ATOM 3384 C CA . GLU A 1 428 ? -14.056 -0.648 65.084 1.00 53.22 428 GLU A CA 1
ATOM 3385 C C . GLU A 1 428 ? -13.672 -1.954 65.813 1.00 53.22 428 GLU A C 1
ATOM 3387 O O . GLU A 1 428 ? -14.132 -3.041 65.476 1.00 53.22 428 GLU A O 1
ATOM 3392 N N . GLY A 1 429 ? -12.840 -1.858 66.859 1.00 48.03 429 GLY A N 1
ATOM 3393 C CA . GLY A 1 429 ? -12.738 -2.906 67.891 1.00 48.03 429 GLY A CA 1
ATOM 3394 C C . GLY A 1 429 ? -11.515 -3.832 67.835 1.00 48.03 429 GLY A C 1
ATOM 3395 O O . GLY A 1 429 ? -11.601 -5.026 67.541 1.00 48.03 429 GLY A O 1
ATOM 3396 N N . SER A 1 430 ? -10.364 -3.327 68.275 1.00 47.91 430 SER A N 1
ATOM 3397 C CA . SER A 1 430 ? -9.142 -4.100 68.519 1.00 47.91 430 SER A CA 1
ATOM 3398 C C . SER A 1 430 ? -9.159 -4.820 69.880 1.00 47.91 430 SER A C 1
ATOM 3400 O O . SER A 1 430 ? -8.506 -4.408 70.833 1.00 47.91 430 SER A O 1
ATOM 3402 N N . ALA A 1 431 ? -9.876 -5.943 69.982 1.00 47.34 431 ALA A N 1
ATOM 3403 C CA . ALA A 1 431 ? -9.718 -6.861 71.128 1.00 47.34 431 ALA A CA 1
ATOM 3404 C C . ALA A 1 431 ? -9.877 -8.356 70.788 1.00 47.34 431 ALA A C 1
ATOM 3406 O O . ALA A 1 431 ? -9.360 -9.212 71.503 1.00 47.34 431 ALA A O 1
ATOM 3407 N N . LEU A 1 432 ? -10.539 -8.702 69.678 1.00 47.97 432 LEU A N 1
ATOM 3408 C CA . LEU A 1 432 ? -10.869 -10.098 69.347 1.00 47.97 432 LEU A CA 1
ATOM 3409 C C . LEU A 1 432 ? -9.828 -10.808 68.458 1.00 47.97 432 LEU A C 1
ATOM 3411 O O . LEU A 1 432 ? -9.728 -12.034 68.478 1.00 47.97 432 LEU A O 1
ATOM 3415 N N . ILE A 1 433 ? -8.998 -10.060 67.723 1.00 48.75 433 ILE A N 1
ATOM 3416 C CA . ILE A 1 433 ? -8.114 -10.614 66.677 1.00 48.75 433 ILE A CA 1
ATOM 3417 C C . ILE A 1 433 ? -6.868 -11.319 67.247 1.00 48.75 433 ILE A C 1
ATOM 3419 O O . ILE A 1 433 ? -6.379 -12.277 66.648 1.00 48.75 433 ILE A O 1
ATOM 3423 N N . GLN A 1 434 ? -6.390 -10.941 68.438 1.00 43.84 434 GLN A N 1
ATOM 3424 C CA . GLN A 1 434 ? -5.227 -11.598 69.059 1.00 43.84 434 GLN A CA 1
ATOM 3425 C C . GLN A 1 434 ? -5.494 -13.043 69.511 1.00 43.84 434 GLN A C 1
ATOM 3427 O O . GLN A 1 434 ? -4.549 -13.813 69.667 1.00 43.84 434 GLN A O 1
ATOM 3432 N N . ARG A 1 435 ? -6.761 -13.441 69.698 1.00 43.09 435 ARG A N 1
ATOM 3433 C CA . ARG A 1 435 ? -7.113 -14.815 70.095 1.00 43.09 435 ARG A CA 1
ATOM 3434 C C . ARG A 1 435 ? -7.246 -15.785 68.925 1.00 43.09 435 ARG A C 1
ATOM 3436 O O . ARG A 1 435 ? -7.108 -16.981 69.140 1.00 43.09 435 ARG A O 1
ATOM 3443 N N . VAL A 1 436 ? -7.495 -15.291 67.713 1.00 48.31 436 VAL A N 1
ATOM 3444 C CA . VAL A 1 436 ? -7.745 -16.143 66.536 1.00 48.31 436 VAL A CA 1
ATOM 3445 C C . VAL A 1 436 ? -6.481 -16.320 65.687 1.00 48.31 436 VAL A C 1
ATOM 3447 O O . VAL A 1 436 ? -6.295 -17.360 65.057 1.00 48.31 436 VAL A O 1
ATOM 3450 N N . SER A 1 437 ? -5.563 -15.348 65.700 1.00 44.38 437 SER A N 1
ATOM 3451 C CA . SER A 1 437 ? -4.341 -15.419 64.891 1.00 44.38 437 SER A CA 1
ATOM 3452 C C . SER A 1 437 ? -3.292 -16.397 65.429 1.00 44.38 437 SER A C 1
ATOM 3454 O O . SER A 1 437 ? -2.509 -16.917 64.643 1.00 44.38 437 SER A O 1
ATOM 3456 N N . SER A 1 438 ? -3.291 -16.726 66.725 1.00 42.41 438 SER A N 1
ATOM 3457 C CA . SER A 1 438 ? -2.295 -17.632 67.320 1.00 42.41 438 SER A CA 1
ATOM 3458 C C . SER A 1 438 ? -2.450 -19.093 66.876 1.00 42.41 438 SER A C 1
ATOM 3460 O O . SER A 1 438 ? -1.456 -19.812 66.778 1.00 42.41 438 SER A O 1
ATOM 3462 N N . SER A 1 439 ? -3.669 -19.527 66.541 1.00 39.50 439 SER A N 1
ATOM 3463 C CA . SER A 1 439 ? -3.955 -20.904 66.110 1.00 39.50 439 SER A CA 1
ATOM 3464 C C . SER A 1 439 ? -3.547 -21.178 64.658 1.00 39.50 439 SER A C 1
ATOM 3466 O O . SER A 1 439 ? -3.235 -22.313 64.307 1.00 39.50 439 SER A O 1
ATOM 3468 N N . LEU A 1 440 ? -3.505 -20.144 63.810 1.00 42.12 440 LEU A N 1
ATOM 3469 C CA . LEU A 1 440 ? -3.155 -20.271 62.390 1.00 42.12 440 LEU A CA 1
ATOM 3470 C C . LEU A 1 440 ? -1.639 -20.216 62.153 1.00 42.12 440 LEU A C 1
ATOM 3472 O O . LEU A 1 440 ? -1.130 -20.866 61.237 1.00 42.12 440 LEU A O 1
ATOM 3476 N N . THR A 1 441 ? -0.885 -19.531 63.018 1.00 42.34 441 THR A N 1
ATOM 3477 C CA . THR A 1 441 ? 0.583 -19.461 62.917 1.00 42.34 441 THR A CA 1
ATOM 3478 C C . THR A 1 441 ? 1.252 -20.813 63.182 1.00 42.34 441 THR A C 1
ATOM 3480 O O . THR A 1 441 ? 2.317 -21.085 62.628 1.00 42.34 441 THR A O 1
ATOM 3483 N N . ALA A 1 442 ? 0.597 -21.709 63.929 1.00 40.22 442 ALA A N 1
ATOM 3484 C CA . ALA A 1 442 ? 1.078 -23.069 64.180 1.00 40.22 442 ALA A CA 1
ATOM 3485 C C . ALA A 1 442 ? 1.076 -23.959 62.919 1.00 40.22 442 ALA A C 1
ATOM 3487 O O . ALA A 1 442 ? 1.906 -24.856 62.797 1.00 40.22 442 ALA A O 1
ATOM 3488 N N . VAL A 1 443 ? 0.206 -23.680 61.941 1.00 40.53 443 VAL A N 1
ATOM 3489 C CA . VAL A 1 443 ? 0.085 -24.488 60.712 1.00 40.53 443 VAL A CA 1
ATOM 3490 C C . VAL A 1 443 ? 1.122 -24.082 59.655 1.00 40.53 443 VAL A C 1
ATOM 3492 O O . VAL A 1 443 ? 1.599 -24.921 58.892 1.00 40.53 443 VAL A O 1
ATOM 3495 N N . SER A 1 444 ? 1.586 -22.827 59.660 1.00 38.81 444 SER A N 1
ATOM 3496 C CA . SER A 1 444 ? 2.655 -22.370 58.751 1.00 38.81 444 SER A CA 1
ATOM 3497 C C . SER A 1 444 ? 4.052 -22.941 59.062 1.00 38.81 444 SER A C 1
ATOM 3499 O O . SER A 1 444 ? 4.947 -22.875 58.219 1.00 38.81 444 SER A O 1
ATOM 3501 N N . GLY A 1 445 ? 4.239 -23.547 60.241 1.00 37.72 445 GLY A N 1
ATOM 3502 C CA . GLY A 1 445 ? 5.514 -24.122 60.680 1.00 37.72 445 GLY A CA 1
ATOM 3503 C C . GLY A 1 445 ? 5.850 -25.496 60.087 1.00 37.72 445 GLY A C 1
ATOM 3504 O O . GLY A 1 445 ? 6.991 -25.936 60.207 1.00 37.72 445 GLY A O 1
ATOM 3505 N N . PHE A 1 446 ? 4.900 -26.175 59.434 1.00 38.25 446 PHE A N 1
ATOM 3506 C CA . PHE A 1 446 ? 5.084 -27.569 59.001 1.00 38.25 446 PHE A CA 1
ATOM 3507 C C . PHE A 1 446 ? 5.569 -27.730 57.547 1.00 38.25 446 PHE A C 1
ATOM 3509 O O . PHE A 1 446 ? 6.020 -28.804 57.167 1.00 38.25 446 PHE A O 1
ATOM 3516 N N . ILE A 1 447 ? 5.535 -26.667 56.731 1.00 40.53 447 ILE A N 1
ATOM 3517 C CA . ILE A 1 447 ? 5.854 -26.739 55.286 1.00 40.53 447 ILE A CA 1
ATOM 3518 C C . ILE A 1 447 ? 7.261 -26.196 54.949 1.00 40.53 447 ILE A C 1
ATOM 3520 O O . ILE A 1 447 ? 7.741 -26.342 53.830 1.00 40.53 447 ILE A O 1
ATOM 3524 N N . ARG A 1 448 ? 8.000 -25.632 55.914 1.00 36.28 448 ARG A N 1
ATOM 3525 C CA . ARG A 1 448 ? 9.366 -25.111 55.697 1.00 36.28 448 ARG A CA 1
ATOM 3526 C C . ARG A 1 448 ? 10.430 -25.923 56.443 1.00 36.28 448 ARG A C 1
ATOM 3528 O O . ARG A 1 448 ? 11.030 -25.463 57.411 1.00 36.28 448 ARG A O 1
ATOM 3535 N N . ARG A 1 449 ? 10.714 -27.129 55.951 1.00 34.81 449 ARG A N 1
ATOM 3536 C CA . ARG A 1 449 ? 11.997 -27.818 56.169 1.00 34.81 449 ARG A CA 1
ATOM 3537 C C . ARG A 1 449 ? 12.542 -28.274 54.816 1.00 34.81 449 ARG A C 1
ATOM 3539 O O . ARG A 1 449 ? 11.797 -28.876 54.054 1.00 34.81 449 ARG A O 1
ATOM 3546 N N . THR A 1 450 ? 13.838 -28.018 54.604 1.00 30.38 450 THR A N 1
ATOM 3547 C CA . THR A 1 450 ? 14.660 -28.129 53.369 1.00 30.38 450 THR A CA 1
ATOM 3548 C C . THR A 1 450 ? 14.583 -26.861 52.488 1.00 30.38 450 THR A C 1
ATOM 3550 O O . THR A 1 450 ? 13.499 -26.391 52.188 1.00 30.38 450 THR A O 1
ATOM 3553 N N . ASP A 1 451 ? 15.653 -26.160 52.093 1.00 33.09 451 ASP A N 1
ATOM 3554 C CA . ASP A 1 451 ? 17.086 -26.323 52.330 1.00 33.09 451 ASP A CA 1
ATOM 3555 C C . ASP A 1 451 ? 17.855 -24.988 52.112 1.00 33.09 451 ASP A C 1
ATOM 3557 O O . ASP A 1 451 ? 17.431 -24.118 51.359 1.00 33.09 451 ASP A O 1
ATOM 3561 N N . LYS A 1 452 ? 18.973 -24.884 52.844 1.00 31.50 452 LYS A N 1
ATOM 3562 C CA . LYS A 1 452 ? 20.196 -24.038 52.811 1.00 31.50 452 LYS A CA 1
ATOM 3563 C C . LYS A 1 452 ? 20.278 -22.581 52.284 1.00 31.50 452 LYS A C 1
ATOM 3565 O O . LYS A 1 452 ? 19.939 -22.218 51.168 1.00 31.50 452 LYS A O 1
ATOM 3570 N N . LYS A 1 453 ? 20.967 -21.798 53.134 1.00 31.38 453 LYS A N 1
ATOM 3571 C CA . LYS A 1 453 ? 21.501 -20.427 53.012 1.00 31.38 453 LYS A CA 1
ATOM 3572 C C . LYS A 1 453 ? 22.571 -20.256 51.916 1.00 31.38 453 LYS A C 1
ATOM 3574 O O . LYS A 1 453 ? 23.513 -21.043 51.876 1.00 31.38 453 LYS A O 1
ATOM 3579 N N . LYS A 1 454 ? 22.573 -19.088 51.258 1.00 27.25 454 LYS A N 1
ATOM 3580 C CA . LYS A 1 454 ? 23.749 -18.197 51.173 1.00 27.25 454 LYS A CA 1
ATOM 3581 C C . LYS A 1 454 ? 23.303 -16.726 51.145 1.00 27.25 454 LYS A C 1
ATOM 3583 O O . LYS A 1 454 ? 22.402 -16.340 50.415 1.00 27.25 454 LYS A O 1
ATOM 3588 N N . THR A 1 455 ? 23.920 -15.973 52.044 1.00 29.00 455 THR A N 1
ATOM 3589 C CA . THR A 1 455 ? 23.851 -14.536 52.352 1.00 29.00 455 THR A CA 1
ATOM 3590 C C . THR A 1 455 ? 24.235 -13.638 51.184 1.00 29.00 455 THR A C 1
ATOM 3592 O O . THR A 1 455 ? 25.215 -13.981 50.542 1.00 29.00 455 THR A O 1
ATOM 3595 N N . VAL A 1 456 ? 23.599 -12.459 51.051 1.00 25.25 456 VAL A N 1
ATOM 3596 C CA . VAL A 1 456 ? 24.248 -11.134 50.874 1.00 25.25 456 VAL A CA 1
ATOM 3597 C C . VAL A 1 456 ? 23.244 -9.998 51.208 1.00 25.25 456 VAL A C 1
ATOM 3599 O O . VAL A 1 456 ? 22.167 -9.931 50.633 1.00 25.25 456 VAL A O 1
ATOM 3602 N N . VAL A 1 457 ? 23.646 -9.170 52.188 1.00 25.66 457 VAL A N 1
ATOM 3603 C CA . VAL A 1 457 ? 23.489 -7.705 52.394 1.00 25.66 457 VAL A CA 1
ATOM 3604 C C . VAL A 1 457 ? 22.112 -7.026 52.218 1.00 25.66 457 VAL A C 1
ATOM 3606 O O . VAL A 1 457 ? 21.551 -6.961 51.132 1.00 25.66 457 VAL A O 1
ATOM 3609 N N . GLN A 1 458 ? 21.636 -6.394 53.303 1.00 30.20 458 GLN A N 1
ATOM 3610 C CA . GLN A 1 458 ? 20.655 -5.296 53.273 1.00 30.20 458 GLN A CA 1
ATOM 3611 C C . GLN A 1 458 ? 21.347 -3.973 52.894 1.00 30.20 458 GLN A C 1
ATOM 3613 O O . GLN A 1 458 ? 22.466 -3.731 53.349 1.00 30.20 458 GLN A O 1
ATOM 3618 N N . PRO A 1 459 ? 20.644 -3.062 52.199 1.00 30.34 459 PRO A N 1
ATOM 3619 C CA . PRO A 1 459 ? 20.183 -1.891 52.940 1.00 30.34 459 PRO A CA 1
ATOM 3620 C C . PRO A 1 459 ? 18.743 -1.447 52.624 1.00 30.34 459 PRO A C 1
ATOM 3622 O O . PRO A 1 459 ? 18.306 -1.407 51.483 1.00 30.34 459 PRO A O 1
ATOM 3625 N N . VAL A 1 460 ? 18.059 -1.108 53.720 1.00 25.73 460 VAL A N 1
ATOM 3626 C CA . VAL A 1 460 ? 17.265 0.105 53.996 1.00 25.73 460 VAL A CA 1
ATOM 3627 C C . VAL A 1 460 ? 16.159 0.540 53.017 1.00 25.73 460 VAL A C 1
ATOM 3629 O O . VAL A 1 460 ? 16.379 0.891 51.866 1.00 25.73 460 VAL A O 1
ATOM 3632 N N . LEU A 1 461 ? 14.958 0.611 53.603 1.00 33.53 461 LEU A N 1
ATOM 3633 C CA . LEU A 1 461 ? 13.702 1.153 53.094 1.00 33.53 461 LEU A CA 1
ATOM 3634 C C . LEU A 1 461 ? 13.802 2.594 52.563 1.00 33.53 461 LEU A C 1
ATOM 3636 O O . LEU A 1 461 ? 14.225 3.494 53.287 1.00 33.53 461 LEU A O 1
ATOM 3640 N N . THR A 1 462 ? 13.137 2.832 51.433 1.00 25.92 462 THR A N 1
ATOM 3641 C CA . THR A 1 462 ? 12.264 4.000 51.259 1.00 25.92 462 THR A CA 1
ATOM 3642 C C . THR A 1 462 ? 10.874 3.545 50.822 1.00 25.92 462 THR A C 1
ATOM 3644 O O . THR A 1 462 ? 10.685 2.660 49.993 1.00 25.92 462 THR A O 1
ATOM 3647 N N . THR A 1 463 ? 9.884 4.106 51.500 1.00 32.44 463 THR A N 1
ATOM 3648 C CA . THR A 1 463 ? 8.453 3.840 51.389 1.00 32.44 463 THR A CA 1
ATOM 3649 C C . THR A 1 463 ? 7.815 4.540 50.188 1.00 32.44 463 THR A C 1
ATOM 3651 O O . THR A 1 463 ? 8.164 5.683 49.914 1.00 32.44 463 THR A O 1
ATOM 3654 N N . ALA A 1 464 ? 6.769 3.896 49.647 1.00 30.61 464 ALA A N 1
ATOM 3655 C CA . ALA A 1 464 ? 5.599 4.435 48.928 1.00 30.61 464 ALA A CA 1
ATOM 3656 C C . ALA A 1 464 ? 5.482 4.059 47.437 1.00 30.61 464 ALA A C 1
ATOM 3658 O O . ALA A 1 464 ? 6.357 4.337 46.629 1.00 30.61 464 ALA A O 1
ATOM 3659 N N . GLY A 1 465 ? 4.323 3.479 47.095 1.00 30.83 465 GLY A N 1
ATOM 3660 C CA . GLY A 1 465 ? 3.872 3.186 45.731 1.00 30.83 465 GLY A CA 1
ATOM 3661 C C . GLY A 1 465 ? 3.672 1.691 45.499 1.00 30.83 465 GLY A C 1
ATOM 3662 O O . GLY A 1 465 ? 4.635 0.935 45.494 1.00 30.83 465 GLY A O 1
ATOM 3663 N N . GLY A 1 466 ? 2.419 1.247 45.362 1.00 32.22 466 GLY A N 1
ATOM 3664 C CA . GLY A 1 466 ? 2.088 -0.156 45.101 1.00 32.22 466 GLY A CA 1
ATOM 3665 C C . GLY A 1 466 ? 2.815 -0.693 43.868 1.00 32.22 466 GLY A C 1
ATOM 3666 O O . GLY A 1 466 ? 3.031 0.036 42.906 1.00 32.22 466 GLY A O 1
ATOM 3667 N N . THR A 1 467 ? 3.188 -1.971 43.897 1.00 30.27 467 THR A N 1
ATOM 3668 C CA . THR A 1 467 ? 3.723 -2.665 42.720 1.00 30.27 467 THR A CA 1
ATOM 3669 C C . THR A 1 467 ? 2.732 -2.516 41.563 1.00 30.27 467 THR A C 1
ATOM 3671 O O . THR A 1 467 ? 1.585 -2.950 41.734 1.00 30.27 467 THR A O 1
ATOM 3674 N N . PRO A 1 468 ? 3.126 -1.929 40.421 1.00 37.53 468 PRO A N 1
ATOM 3675 C CA . PRO A 1 468 ? 2.297 -1.936 39.227 1.00 37.53 468 PRO A CA 1
ATOM 3676 C C . PRO A 1 468 ? 2.008 -3.388 38.846 1.00 37.53 468 PRO A C 1
ATOM 3678 O O . PRO A 1 468 ? 2.897 -4.241 38.911 1.00 37.53 468 PRO A O 1
ATOM 3681 N N . ASP A 1 469 ? 0.755 -3.679 38.501 1.00 41.12 469 ASP A N 1
ATOM 3682 C CA . ASP A 1 469 ? 0.362 -4.975 37.950 1.00 41.12 469 ASP A CA 1
ATOM 3683 C C . ASP A 1 469 ? 1.247 -5.214 36.705 1.00 41.12 469 ASP A C 1
ATOM 3685 O O . ASP A 1 469 ? 1.273 -4.345 35.834 1.00 41.12 469 ASP A O 1
ATOM 3689 N N . PRO A 1 470 ? 1.990 -6.330 36.571 1.00 42.00 470 PRO A N 1
ATOM 3690 C CA . PRO A 1 470 ? 2.946 -6.542 35.469 1.00 42.00 470 PRO A CA 1
ATOM 3691 C C . PRO A 1 470 ? 2.313 -6.569 34.061 1.00 42.00 470 PRO A C 1
ATOM 3693 O O . PRO A 1 470 ? 3.009 -6.778 33.072 1.00 42.00 470 PRO A O 1
ATOM 3696 N N . ILE A 1 471 ? 0.992 -6.378 33.968 1.00 39.19 471 ILE A N 1
ATOM 3697 C CA . ILE A 1 471 ? 0.190 -6.341 32.741 1.00 39.19 471 ILE A CA 1
ATOM 3698 C C . ILE A 1 471 ? -0.466 -4.957 32.526 1.00 39.19 471 ILE A C 1
ATOM 3700 O O . ILE A 1 471 ? -0.874 -4.643 31.405 1.00 39.19 471 ILE A O 1
ATOM 3704 N N . GLU A 1 472 ? -0.537 -4.092 33.548 1.00 39.47 472 GLU A N 1
ATOM 3705 C CA . GLU A 1 472 ? -0.905 -2.681 33.370 1.00 39.47 472 GLU A CA 1
ATOM 3706 C C . GLU A 1 472 ? 0.325 -1.900 32.913 1.00 39.47 472 GLU A C 1
ATOM 3708 O O . GLU A 1 472 ? 1.013 -1.222 33.672 1.00 39.47 472 GLU A O 1
ATOM 3713 N N . LEU A 1 473 ? 0.605 -2.020 31.620 1.00 43.28 473 LEU A N 1
ATOM 3714 C CA . LEU A 1 473 ? 1.499 -1.111 30.931 1.00 43.28 473 LEU A CA 1
ATOM 3715 C C . LEU A 1 473 ? 0.802 0.247 30.836 1.00 43.28 473 LEU A C 1
ATOM 3717 O O . LEU A 1 473 ? -0.094 0.439 30.014 1.00 43.28 473 LEU A O 1
ATOM 3721 N N . THR A 1 474 ? 1.193 1.175 31.706 1.00 42.66 474 THR A N 1
ATOM 3722 C CA . THR A 1 474 ? 0.960 2.606 31.494 1.00 42.66 474 THR A CA 1
ATOM 3723 C C . THR A 1 474 ? 1.612 3.032 30.171 1.00 42.66 474 THR A C 1
ATOM 3725 O O . THR A 1 474 ? 2.487 2.331 29.658 1.00 42.66 474 THR A O 1
ATOM 3728 N N . ASP A 1 475 ? 1.230 4.191 29.622 1.00 41.16 475 ASP A N 1
ATOM 3729 C CA . ASP A 1 475 ? 1.725 4.747 28.339 1.00 41.16 475 ASP A CA 1
ATOM 3730 C C . ASP A 1 475 ? 3.266 4.919 28.244 1.00 41.16 475 ASP A C 1
ATOM 3732 O O . ASP A 1 475 ? 3.812 5.342 27.227 1.00 41.16 475 ASP A O 1
ATOM 3736 N N . THR A 1 476 ? 3.992 4.540 29.293 1.00 42.34 476 THR A N 1
ATOM 3737 C CA . THR A 1 476 ? 5.445 4.528 29.454 1.00 42.34 476 THR A CA 1
ATOM 3738 C C . THR A 1 476 ? 6.033 3.109 29.460 1.00 42.34 476 THR A C 1
ATOM 3740 O O . THR A 1 476 ? 6.963 2.839 30.218 1.00 42.34 476 THR A O 1
ATOM 3743 N N . TYR A 1 477 ? 5.519 2.162 28.665 1.00 45.22 477 TYR A N 1
ATOM 3744 C CA . TYR A 1 477 ? 6.243 0.894 28.504 1.00 45.22 477 TYR A CA 1
ATOM 3745 C C . TYR A 1 477 ? 7.525 1.116 27.702 1.00 45.22 477 TYR A C 1
ATOM 3747 O O . TYR A 1 477 ? 7.483 1.532 26.536 1.00 45.22 477 TYR A O 1
ATOM 3755 N N . THR A 1 478 ? 8.644 0.786 28.337 1.00 44.19 478 THR A N 1
ATOM 3756 C CA . THR A 1 478 ? 9.970 0.655 27.739 1.00 44.19 478 THR A CA 1
ATOM 3757 C C . THR A 1 478 ? 10.428 -0.776 27.966 1.00 44.19 478 THR A C 1
ATOM 3759 O O . THR A 1 478 ? 10.320 -1.288 29.079 1.00 44.19 478 THR A O 1
ATOM 3762 N N . SER A 1 479 ? 10.861 -1.445 26.893 1.00 37.38 479 SER A N 1
ATOM 3763 C CA . SER A 1 479 ? 11.371 -2.815 26.979 1.00 37.38 479 SER A CA 1
ATOM 3764 C C . SER A 1 479 ? 12.518 -2.863 27.997 1.00 37.38 479 SER A C 1
ATOM 3766 O O . SER A 1 479 ? 13.385 -1.992 27.934 1.00 37.38 479 SER A O 1
ATOM 3768 N N . PRO A 1 480 ? 12.581 -3.863 28.896 1.00 38.41 480 PRO A N 1
ATOM 3769 C CA . PRO A 1 480 ? 13.721 -4.036 29.800 1.00 38.41 480 PRO A CA 1
ATOM 3770 C C . PRO A 1 480 ? 15.065 -4.134 29.060 1.00 38.41 480 PRO A C 1
ATOM 3772 O O . PRO A 1 480 ? 16.083 -3.731 29.603 1.00 38.41 480 PRO A O 1
ATOM 3775 N N . LEU A 1 481 ? 15.036 -4.606 27.808 1.00 44.94 481 LEU A N 1
ATOM 3776 C CA . LEU A 1 481 ? 16.191 -4.741 26.912 1.00 44.94 481 LEU A CA 1
ATOM 3777 C C . LEU A 1 481 ? 16.563 -3.445 26.169 1.00 44.94 481 LEU A C 1
ATOM 3779 O O . LEU A 1 481 ? 17.476 -3.467 25.363 1.00 44.94 481 LEU A O 1
ATOM 3783 N N . ALA A 1 482 ? 15.839 -2.336 26.360 1.00 42.75 482 ALA A N 1
ATOM 3784 C CA . ALA A 1 482 ? 16.179 -1.055 25.725 1.00 42.75 482 ALA A CA 1
ATOM 3785 C C . ALA A 1 482 ? 17.210 -0.236 26.528 1.00 42.75 482 ALA A C 1
ATOM 3787 O O . ALA A 1 482 ? 17.646 0.811 26.063 1.00 42.75 482 ALA A O 1
ATOM 3788 N N . ASN A 1 483 ? 17.557 -0.691 27.737 1.00 36.88 483 ASN A N 1
ATOM 3789 C CA . ASN A 1 483 ? 18.546 -0.064 28.620 1.00 36.88 483 ASN A CA 1
ATOM 3790 C C . ASN A 1 483 ? 19.810 -0.933 28.810 1.00 36.88 483 ASN A C 1
ATOM 3792 O O . ASN A 1 483 ? 20.642 -0.599 29.655 1.00 36.88 483 ASN A O 1
ATOM 3796 N N . GLU A 1 484 ? 19.923 -2.040 28.072 1.00 34.44 484 GLU A N 1
ATOM 3797 C CA . GLU A 1 484 ? 21.152 -2.830 27.901 1.00 34.44 484 GLU A CA 1
ATOM 3798 C C . GLU A 1 484 ? 21.732 -2.525 26.521 1.00 34.44 484 GLU A C 1
ATOM 3800 O O . GLU A 1 484 ? 22.976 -2.411 26.432 1.00 34.44 484 GLU A O 1
#

Sequence (484 aa):
MNDFIKRLQKVEQRIGYLVHIKNTNSWGNLSSFQADCEHLKNAMFDMSRERLAADLDKIETGIAFLEKRCEEGLTPMERVRIVRSPLRFSLKDILENVYEEYTELGGEGEFNIDPAMMVAKANIVRRIKKKPYTSSVMVIGQETGHGEEFRNGGSCKPWGNEKALRYMKVAETEGIPIHFFIFTPGSYPVEEYPGAAQQIARNLYAMTKLRVPMISVISEGGSGGAEAVGLSDFRIMFSDGYYSVISPEGAAAIEGRVKEGSRVPPELIENCANQLHITAEDNLRLGTIDRIIKEPLLGAKSDDFSFFSLVRSEIIRATDEVVLMTKSVRGFRSYEVKKKKAENVEEAPQIDIPWDLNQGEIKRLLALRSKKYRSMAMTGFGGHAMPAENVVKSIQRSAENLYYVFRYDVLKNQQKQAQKVIKEVSGEGSALIQRVSSSLTAVSGFIRRTDKKKTVVQPVLTTAGGTPDPIELTDTYTSPLANE

Nearest PDB structures (foldseek):
  2f9i-assembly1_A  TM=8.220E-01  e=2.527E-22  Staphylococcus aureus
  5kdr-assembly1_A-2  TM=8.223E-01  e=3.490E-22  Staphylococcus aureus subsp. aureus USA300
  8uz2-assembly1_E  TM=8.273E-01  e=3.041E-20  Escherichia coli
  4fb8-assembly1_B  TM=5.921E-01  e=2.137E-09  Mycobacterium tuberculosis
  1uyv-assembly1_A-2  TM=7.491E-01  e=6.086E-07  Saccharomyces cerevisiae

pLDDT: mean 80.89, std 20.45, range [25.25, 98.75]

Radius of gyration: 30.08 Å; Cα contacts (8 Å, |Δi|>4): 649; chains: 1; bounding box: 61×60×115 Å

Solvent-accessible surface area (backbone atoms only — not comparable to full-atom values): 26918 Å² total; per-residue (Å²): 106,75,65,58,52,52,51,49,52,53,51,53,51,50,52,52,48,51,29,58,42,67,72,43,52,75,59,93,52,44,53,56,57,50,51,51,49,52,48,50,64,72,42,57,88,81,50,56,71,70,58,53,49,55,55,48,53,51,50,53,52,53,49,55,51,50,53,53,58,47,54,80,64,62,46,58,52,33,27,53,41,43,58,71,33,53,66,26,53,33,49,63,51,44,52,67,61,49,31,82,45,70,45,77,60,78,75,84,86,57,93,67,80,37,68,8,39,45,36,27,47,32,32,42,77,44,70,41,96,89,40,80,44,80,44,62,32,33,36,37,30,26,24,26,54,66,70,48,70,85,17,53,52,7,24,30,44,40,58,18,52,48,52,49,44,54,52,53,51,49,25,44,71,74,45,28,36,36,44,22,37,27,32,12,73,24,48,34,93,44,76,65,88,75,17,32,68,54,38,29,51,52,28,43,60,50,51,71,67,52,70,37,60,33,37,21,38,30,40,30,24,14,28,65,39,20,43,38,63,47,72,46,74,42,33,35,26,32,50,46,16,39,49,33,82,58,50,35,63,57,49,24,31,61,76,66,66,53,54,90,93,55,85,69,58,68,70,48,26,47,52,35,24,58,74,63,47,25,38,35,69,44,29,46,74,72,58,76,32,76,45,75,46,83,56,55,88,77,46,52,38,71,80,41,62,71,55,35,51,49,52,37,55,52,52,56,49,51,54,48,51,57,50,31,57,34,74,31,68,67,59,36,50,53,49,54,55,57,38,77,68,32,93,45,85,87,57,40,80,69,67,92,70,78,74,67,70,53,78,69,29,32,55,41,45,46,53,50,43,54,49,50,56,51,48,50,63,65,65,67,59,82,70,85,70,54,72,67,56,54,53,51,52,49,51,49,50,51,50,48,50,50,50,47,46,46,56,54,61,50,45,47,50,50,48,53,49,50,52,48,51,52,54,52,43,66,73,58,69,92,74,65,63,76,74,60,53,65,69,57,58,64,63,67,66,75,78,74,76,86,82,87,89,84,89,84,82,86,82,84,89,82,90,87,79,81,82,73,58,98,79,68,71,57,103,76,76,69,64,84,75,76,81,111

Secondary structure (DSSP, 8-state):
-HHHHHHHHHHHHHHHHHHHHHT-SSGGGHHHHHHHHHHHHHSTTTS-HHHHHHHHHHHHHHHHHHHHHHHHT--HHHHHHHHT-TTB--HHHHHHHH-SEEEE---SS-S---TTEEEEEEEEEEEETTEEEEEEEEEEEE--TTS-GGGGGG---HHHHHHHHHHHHHHHHHT--EEEEEEESS-----STT-HHHHHHHHHHHHHH-SS-EEEEEEEEEHHHHHTTT--SEEEEEEEEEEESS-HHHHHHHHTTPPTTSPPPHHHHHHHHHHTT-BHHHHHHHTS-SEEEPPSTTS-BTT-HHHHHHHHHHHHHHHHHHHHHHH-HHHHHHHHHHHHT--SGGGS----------HHHHHHHHHHHHHHHHHHHHHS--S---HHHHHHHHHHHHHHHHHHHIIIIIHHHHHHHHHHHHHHHHHS-TTSHHHHHHHHHTTTTSS------------------PPPPTT---TT---GGG--

Mean predicted aligned error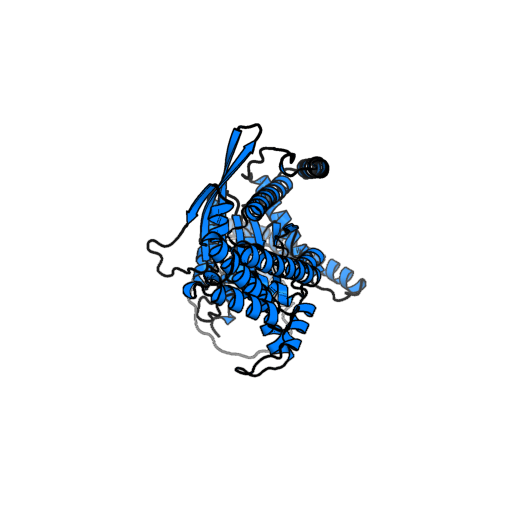: 13.32 Å